Protein 1KLR (pdb70)

Structure (mmCIF, N/CA/C/O backbone):
data_1KLR
#
_entry.id   1KLR
#
loop_
_entity.id
_entity.type
_entity.pdbx_description
1 polymer 'ZINC FINGER Y-CHROMOSOMAL PROTEIN'
2 non-polymer 'ZINC ION'
#
loop_
_atom_site.group_PDB
_atom_site.id
_atom_site.type_symbol
_atom_site.label_atom_id
_atom_site.label_alt_id
_atom_site.label_comp_id
_atom_site.label_asym_id
_atom_site.label_entity_id
_atom_site.label_seq_id
_atom_site.pdbx_PDB_ins_code
_atom_site.Cartn_x
_atom_site.Cartn_y
_atom_site.Cartn_z
_atom_site.occupancy
_atom_site.B_iso_or_equiv
_atom_site.auth_seq_id
_atom_site.auth_comp_id
_atom_site.auth_asym_id
_atom_site.auth_atom_id
_atom_site.pdbx_PDB_model_num
ATOM 1 N N . LYS A 1 1 ? -12.019 11.140 -1.663 1.00 0.00 1 LYS A N 1
ATOM 2 C CA . LYS A 1 1 ? -11.921 9.715 -1.232 1.00 0.00 1 LYS A CA 1
ATOM 3 C C . LYS A 1 1 ? -10.576 9.464 -0.530 1.00 0.00 1 LYS A C 1
ATOM 4 O O . LYS A 1 1 ? -9.806 10.370 -0.280 1.00 0.00 1 LYS A O 1
ATOM 25 N N . THR A 1 2 ? -10.367 8.207 -0.241 1.00 0.00 2 THR A N 1
ATOM 26 C CA . THR A 1 2 ? -9.128 7.728 0.437 1.00 0.00 2 THR A CA 1
ATOM 27 C C . THR A 1 2 ? -8.472 6.727 -0.521 1.00 0.00 2 THR A C 1
ATOM 28 O O . THR A 1 2 ? -8.879 6.577 -1.657 1.00 0.00 2 THR A O 1
ATOM 39 N N . TYR A 1 3 ? -7.470 6.077 -0.005 1.00 0.00 3 TYR A N 1
ATOM 40 C CA . TYR A 1 3 ? -6.712 5.059 -0.784 1.00 0.00 3 TYR A CA 1
ATOM 41 C C . TYR A 1 3 ? -6.879 3.730 -0.031 1.00 0.00 3 TYR A C 1
ATOM 42 O O . TYR A 1 3 ? -7.206 3.721 1.141 1.00 0.00 3 TYR A O 1
ATOM 60 N N . GLN A 1 4 ? -6.649 2.652 -0.736 1.00 0.00 4 GLN A N 1
ATOM 61 C CA . GLN A 1 4 ? -6.770 1.288 -0.136 1.00 0.00 4 GLN A CA 1
ATOM 62 C C . GLN A 1 4 ? -5.484 0.525 -0.483 1.00 0.00 4 GLN A C 1
ATOM 63 O O . GLN A 1 4 ? -4.752 0.899 -1.380 1.00 0.00 4 GLN A O 1
ATOM 77 N N . CYS A 1 5 ? -5.256 -0.533 0.244 1.00 0.00 5 CYS A N 1
ATOM 78 C CA . CYS A 1 5 ? -4.053 -1.392 0.024 1.00 0.00 5 CYS A CA 1
ATOM 79 C C . CYS A 1 5 ? -4.560 -2.566 -0.831 1.00 0.00 5 CYS A C 1
ATOM 80 O O . CYS A 1 5 ? -5.711 -2.944 -0.712 1.00 0.00 5 CYS A O 1
ATOM 87 N N . GLN A 1 6 ? -3.712 -3.121 -1.661 1.00 0.00 6 GLN A N 1
ATOM 88 C CA . GLN A 1 6 ? -4.155 -4.267 -2.528 1.00 0.00 6 GLN A CA 1
ATOM 89 C C . GLN A 1 6 ? -3.479 -5.556 -2.051 1.00 0.00 6 GLN A C 1
ATOM 90 O O . GLN A 1 6 ? -3.057 -6.396 -2.823 1.00 0.00 6 GLN A O 1
ATOM 104 N N . TYR A 1 7 ? -3.412 -5.648 -0.749 1.00 0.00 7 TYR A N 1
ATOM 105 C CA . TYR A 1 7 ? -2.797 -6.819 -0.061 1.00 0.00 7 TYR A CA 1
ATOM 106 C C . TYR A 1 7 ? -3.700 -7.177 1.119 1.00 0.00 7 TYR A C 1
ATOM 107 O O . TYR A 1 7 ? -4.173 -8.291 1.240 1.00 0.00 7 TYR A O 1
ATOM 125 N N . CYS A 1 8 ? -3.899 -6.184 1.951 1.00 0.00 8 CYS A N 1
ATOM 126 C CA . CYS A 1 8 ? -4.750 -6.320 3.174 1.00 0.00 8 CYS A CA 1
ATOM 127 C C . CYS A 1 8 ? -5.854 -5.247 3.189 1.00 0.00 8 CYS A C 1
ATOM 128 O O . CYS A 1 8 ? -6.191 -4.665 2.175 1.00 0.00 8 CYS A O 1
ATOM 135 N N . GLU A 1 9 ? -6.384 -5.019 4.364 1.00 0.00 9 GLU A N 1
ATOM 136 C CA . GLU A 1 9 ? -7.470 -4.008 4.551 1.00 0.00 9 GLU A CA 1
ATOM 137 C C . GLU A 1 9 ? -6.874 -2.745 5.190 1.00 0.00 9 GLU A C 1
ATOM 138 O O . GLU A 1 9 ? -7.296 -2.291 6.236 1.00 0.00 9 GLU A O 1
ATOM 150 N N . PHE A 1 10 ? -5.891 -2.219 4.502 1.00 0.00 10 PHE A N 1
ATOM 151 C CA . PHE A 1 10 ? -5.191 -0.986 4.969 1.00 0.00 10 PHE A CA 1
ATOM 152 C C . PHE A 1 10 ? -5.601 0.141 4.030 1.00 0.00 10 PHE A C 1
ATOM 153 O O . PHE A 1 10 ? -5.057 0.321 2.956 1.00 0.00 10 PHE A O 1
ATOM 170 N N . ARG A 1 11 ? -6.580 0.858 4.502 1.00 0.00 11 ARG A N 1
ATOM 171 C CA . ARG A 1 11 ? -7.128 2.012 3.739 1.00 0.00 11 ARG A CA 1
ATOM 172 C C . ARG A 1 11 ? -6.846 3.283 4.539 1.00 0.00 11 ARG A C 1
ATOM 173 O O . ARG A 1 11 ? -7.476 3.592 5.532 1.00 0.00 11 ARG A O 1
ATOM 194 N N . SER A 1 12 ? -5.861 3.979 4.045 1.00 0.00 12 SER A N 1
ATOM 195 C CA . SER A 1 12 ? -5.405 5.255 4.662 1.00 0.00 12 SER A CA 1
ATOM 196 C C . SER A 1 12 ? -5.667 6.388 3.666 1.00 0.00 12 SER A C 1
ATOM 197 O O . SER A 1 12 ? -5.777 6.142 2.482 1.00 0.00 12 SER A O 1
ATOM 205 N N . ALA A 1 13 ? -5.759 7.598 4.161 1.00 0.00 13 ALA A N 1
ATOM 206 C CA . ALA A 1 13 ? -6.021 8.768 3.258 1.00 0.00 13 ALA A CA 1
ATOM 207 C C . ALA A 1 13 ? -4.706 9.514 3.032 1.00 0.00 13 ALA A C 1
ATOM 208 O O . ALA A 1 13 ? -4.648 10.727 2.981 1.00 0.00 13 ALA A O 1
ATOM 215 N N . ASP A 1 14 ? -3.683 8.711 2.901 1.00 0.00 14 ASP A N 1
ATOM 216 C CA . ASP A 1 14 ? -2.310 9.226 2.669 1.00 0.00 14 ASP A CA 1
ATOM 217 C C . ASP A 1 14 ? -1.689 8.307 1.613 1.00 0.00 14 ASP A C 1
ATOM 218 O O . ASP A 1 14 ? -2.087 7.167 1.472 1.00 0.00 14 ASP A O 1
ATOM 227 N N . SER A 1 15 ? -0.725 8.829 0.908 1.00 0.00 15 SER A N 1
ATOM 228 C CA . SER A 1 15 ? -0.036 8.044 -0.152 1.00 0.00 15 SER A CA 1
ATOM 229 C C . SER A 1 15 ? 1.342 7.739 0.431 1.00 0.00 15 SER A C 1
ATOM 230 O O . SER A 1 15 ? 1.778 6.608 0.398 1.00 0.00 15 SER A O 1
ATOM 238 N N . SER A 1 16 ? 1.986 8.752 0.951 1.00 0.00 16 SER A N 1
ATOM 239 C CA . SER A 1 16 ? 3.343 8.583 1.562 1.00 0.00 16 SER A CA 1
ATOM 240 C C . SER A 1 16 ? 3.350 7.438 2.600 1.00 0.00 16 SER A C 1
ATOM 241 O O . SER A 1 16 ? 4.331 6.731 2.716 1.00 0.00 16 SER A O 1
ATOM 249 N N . ASN A 1 17 ? 2.259 7.283 3.313 1.00 0.00 17 ASN A N 1
ATOM 250 C CA . ASN A 1 17 ? 2.153 6.210 4.358 1.00 0.00 17 ASN A CA 1
ATOM 251 C C . ASN A 1 17 ? 1.396 4.952 3.884 1.00 0.00 17 ASN A C 1
ATOM 252 O O . ASN A 1 17 ? 1.079 4.088 4.680 1.00 0.00 17 ASN A O 1
ATOM 263 N N . LEU A 1 18 ? 1.133 4.888 2.604 1.00 0.00 18 LEU A N 1
ATOM 264 C CA . LEU A 1 18 ? 0.414 3.725 2.003 1.00 0.00 18 LEU A CA 1
ATOM 265 C C . LEU A 1 18 ? 1.467 2.961 1.203 1.00 0.00 18 LEU A C 1
ATOM 266 O O . LEU A 1 18 ? 1.541 1.751 1.259 1.00 0.00 18 LEU A O 1
ATOM 282 N N . LYS A 1 19 ? 2.266 3.694 0.473 1.00 0.00 19 LYS A N 1
ATOM 283 C CA . LYS A 1 19 ? 3.327 3.043 -0.339 1.00 0.00 19 LYS A CA 1
ATOM 284 C C . LYS A 1 19 ? 4.332 2.490 0.668 1.00 0.00 19 LYS A C 1
ATOM 285 O O . LYS A 1 19 ? 4.719 1.347 0.550 1.00 0.00 19 LYS A O 1
ATOM 304 N N . THR A 1 20 ? 4.733 3.287 1.634 1.00 0.00 20 THR A N 1
ATOM 305 C CA . THR A 1 20 ? 5.709 2.773 2.646 1.00 0.00 20 THR A CA 1
ATOM 306 C C . THR A 1 20 ? 5.061 1.549 3.290 1.00 0.00 20 THR A C 1
ATOM 307 O O . THR A 1 20 ? 5.727 0.547 3.458 1.00 0.00 20 THR A O 1
ATOM 318 N N . HIS A 1 21 ? 3.797 1.668 3.631 1.00 0.00 21 HIS A N 1
ATOM 319 C CA . HIS A 1 21 ? 3.083 0.515 4.259 1.00 0.00 21 HIS A CA 1
ATOM 320 C C . HIS A 1 21 ? 3.346 -0.743 3.399 1.00 0.00 21 HIS A C 1
ATOM 321 O O . HIS A 1 21 ? 3.949 -1.686 3.868 1.00 0.00 21 HIS A O 1
ATOM 335 N N . ILE A 1 22 ? 2.890 -0.719 2.170 1.00 0.00 22 ILE A N 1
ATOM 336 C CA . ILE A 1 22 ? 3.083 -1.870 1.237 1.00 0.00 22 ILE A CA 1
ATOM 337 C C . ILE A 1 22 ? 4.511 -2.453 1.277 1.00 0.00 22 ILE A C 1
ATOM 338 O O . ILE A 1 22 ? 4.690 -3.649 1.347 1.00 0.00 22 ILE A O 1
ATOM 354 N N . LYS A 1 23 ? 5.487 -1.585 1.235 1.00 0.00 23 LYS A N 1
ATOM 355 C CA . LYS A 1 23 ? 6.915 -2.022 1.266 1.00 0.00 23 LYS A CA 1
ATOM 356 C C . LYS A 1 23 ? 7.346 -2.688 2.591 1.00 0.00 23 LYS A C 1
ATOM 357 O O . LYS A 1 23 ? 7.918 -3.758 2.597 1.00 0.00 23 LYS A O 1
ATOM 376 N N . THR A 1 24 ? 7.053 -2.039 3.682 1.00 0.00 24 THR A N 1
ATOM 377 C CA . THR A 1 24 ? 7.428 -2.568 5.031 1.00 0.00 24 THR A CA 1
ATOM 378 C C . THR A 1 24 ? 6.493 -3.664 5.578 1.00 0.00 24 THR A C 1
ATOM 379 O O . THR A 1 24 ? 6.833 -4.312 6.548 1.00 0.00 24 THR A O 1
ATOM 390 N N . LYS A 1 25 ? 5.350 -3.848 4.965 1.00 0.00 25 LYS A N 1
ATOM 391 C CA . LYS A 1 25 ? 4.382 -4.892 5.441 1.00 0.00 25 LYS A CA 1
ATOM 392 C C . LYS A 1 25 ? 4.135 -6.074 4.488 1.00 0.00 25 LYS A C 1
ATOM 393 O O . LYS A 1 25 ? 3.846 -7.157 4.959 1.00 0.00 25 LYS A O 1
ATOM 412 N N . HIS A 1 26 ? 4.248 -5.861 3.201 1.00 0.00 26 HIS A N 1
ATOM 413 C CA . HIS A 1 26 ? 4.011 -6.970 2.216 1.00 0.00 26 HIS A CA 1
ATOM 414 C C . HIS A 1 26 ? 5.241 -7.363 1.388 1.00 0.00 26 HIS A C 1
ATOM 415 O O . HIS A 1 26 ? 5.601 -8.522 1.311 1.00 0.00 26 HIS A O 1
ATOM 429 N N . SER A 1 27 ? 5.837 -6.363 0.799 1.00 0.00 27 SER A N 1
ATOM 430 C CA . SER A 1 27 ? 7.051 -6.540 -0.061 1.00 0.00 27 SER A CA 1
ATOM 431 C C . SER A 1 27 ? 8.254 -5.867 0.607 1.00 0.00 27 SER A C 1
ATOM 432 O O . SER A 1 27 ? 8.591 -4.737 0.306 1.00 0.00 27 SER A O 1
ATOM 440 N N . LYS A 1 28 ? 8.867 -6.607 1.497 1.00 0.00 28 LYS A N 1
ATOM 441 C CA . LYS A 1 28 ? 10.055 -6.096 2.244 1.00 0.00 28 LYS A CA 1
ATOM 442 C C . LYS A 1 28 ? 11.378 -6.597 1.637 1.00 0.00 28 LYS A C 1
ATOM 443 O O . LYS A 1 28 ? 11.790 -6.079 0.615 1.00 0.00 28 LYS A O 1
ATOM 462 N N . GLU A 1 29 ? 12.005 -7.567 2.251 1.00 0.00 29 GLU A N 1
ATOM 463 C CA . GLU A 1 29 ? 13.303 -8.105 1.728 1.00 0.00 29 GLU A CA 1
ATOM 464 C C . GLU A 1 29 ? 13.399 -9.643 1.720 1.00 0.00 29 GLU A C 1
ATOM 465 O O . GLU A 1 29 ? 14.048 -10.216 2.575 1.00 0.00 29 GLU A O 1
ATOM 477 N N . LYS A 1 30 ? 12.752 -10.269 0.766 1.00 0.00 30 LYS A N 1
ATOM 478 C CA . LYS A 1 30 ? 12.791 -11.766 0.673 1.00 0.00 30 LYS A CA 1
ATOM 479 C C . LYS A 1 30 ? 13.347 -12.200 -0.688 1.00 0.00 30 LYS A C 1
ATOM 480 O O . LYS A 1 30 ? 13.306 -11.484 -1.669 1.00 0.00 30 LYS A O 1
ATOM 500 N N . LYS A 1 1 ? -11.841 8.624 -3.566 1.00 0.00 1 LYS A N 2
ATOM 501 C CA . LYS A 1 1 ? -11.968 9.288 -2.237 1.00 0.00 1 LYS A CA 2
ATOM 502 C C . LYS A 1 1 ? -10.669 9.118 -1.435 1.00 0.00 1 LYS A C 2
ATOM 503 O O . LYS A 1 1 ? -10.025 10.096 -1.110 1.00 0.00 1 LYS A O 2
ATOM 524 N N . THR A 1 2 ? -10.322 7.890 -1.140 1.00 0.00 2 THR A N 2
ATOM 525 C CA . THR A 1 2 ? -9.074 7.597 -0.360 1.00 0.00 2 THR A CA 2
ATOM 526 C C . THR A 1 2 ? -8.178 6.654 -1.172 1.00 0.00 2 THR A C 2
ATOM 527 O O . THR A 1 2 ? -8.434 6.379 -2.328 1.00 0.00 2 THR A O 2
ATOM 538 N N . TYR A 1 3 ? -7.149 6.199 -0.513 1.00 0.00 3 TYR A N 2
ATOM 539 C CA . TYR A 1 3 ? -6.153 5.273 -1.119 1.00 0.00 3 TYR A CA 2
ATOM 540 C C . TYR A 1 3 ? -6.162 3.997 -0.271 1.00 0.00 3 TYR A C 2
ATOM 541 O O . TYR A 1 3 ? -6.159 4.066 0.944 1.00 0.00 3 TYR A O 2
ATOM 559 N N . GLN A 1 4 ? -6.171 2.866 -0.925 1.00 0.00 4 GLN A N 2
ATOM 560 C CA . GLN A 1 4 ? -6.178 1.569 -0.177 1.00 0.00 4 GLN A CA 2
ATOM 561 C C . GLN A 1 4 ? -5.093 0.594 -0.609 1.00 0.00 4 GLN A C 2
ATOM 562 O O . GLN A 1 4 ? -4.392 0.791 -1.582 1.00 0.00 4 GLN A O 2
ATOM 576 N N . CYS A 1 5 ? -5.023 -0.446 0.181 1.00 0.00 5 CYS A N 2
ATOM 577 C CA . CYS A 1 5 ? -4.035 -1.535 -0.055 1.00 0.00 5 CYS A CA 2
ATOM 578 C C . CYS A 1 5 ? -4.768 -2.655 -0.804 1.00 0.00 5 CYS A C 2
ATOM 579 O O . CYS A 1 5 ? -5.959 -2.835 -0.647 1.00 0.00 5 CYS A O 2
ATOM 586 N N . GLN A 1 6 ? -4.018 -3.375 -1.599 1.00 0.00 6 GLN A N 2
ATOM 587 C CA . GLN A 1 6 ? -4.593 -4.499 -2.399 1.00 0.00 6 GLN A CA 2
ATOM 588 C C . GLN A 1 6 ? -3.895 -5.807 -2.007 1.00 0.00 6 GLN A C 2
ATOM 589 O O . GLN A 1 6 ? -3.661 -6.677 -2.825 1.00 0.00 6 GLN A O 2
ATOM 603 N N . TYR A 1 7 ? -3.593 -5.888 -0.737 1.00 0.00 7 TYR A N 2
ATOM 604 C CA . TYR A 1 7 ? -2.909 -7.080 -0.152 1.00 0.00 7 TYR A CA 2
ATOM 605 C C . TYR A 1 7 ? -3.686 -7.481 1.110 1.00 0.00 7 TYR A C 2
ATOM 606 O O . TYR A 1 7 ? -4.088 -8.620 1.256 1.00 0.00 7 TYR A O 2
ATOM 624 N N . CYS A 1 8 ? -3.860 -6.515 1.981 1.00 0.00 8 CYS A N 2
ATOM 625 C CA . CYS A 1 8 ? -4.601 -6.730 3.268 1.00 0.00 8 CYS A CA 2
ATOM 626 C C . CYS A 1 8 ? -5.761 -5.719 3.362 1.00 0.00 8 CYS A C 2
ATOM 627 O O . CYS A 1 8 ? -6.206 -5.197 2.357 1.00 0.00 8 CYS A O 2
ATOM 634 N N . GLU A 1 9 ? -6.209 -5.473 4.570 1.00 0.00 9 GLU A N 2
ATOM 635 C CA . GLU A 1 9 ? -7.332 -4.513 4.814 1.00 0.00 9 GLU A CA 2
ATOM 636 C C . GLU A 1 9 ? -6.802 -3.194 5.405 1.00 0.00 9 GLU A C 2
ATOM 637 O O . GLU A 1 9 ? -7.214 -2.729 6.450 1.00 0.00 9 GLU A O 2
ATOM 649 N N . PHE A 1 10 ? -5.878 -2.626 4.672 1.00 0.00 10 PHE A N 2
ATOM 650 C CA . PHE A 1 10 ? -5.243 -1.331 5.079 1.00 0.00 10 PHE A CA 2
ATOM 651 C C . PHE A 1 10 ? -5.866 -0.229 4.213 1.00 0.00 10 PHE A C 2
ATOM 652 O O . PHE A 1 10 ? -6.156 -0.427 3.049 1.00 0.00 10 PHE A O 2
ATOM 669 N N . ARG A 1 11 ? -6.054 0.905 4.840 1.00 0.00 11 ARG A N 2
ATOM 670 C CA . ARG A 1 11 ? -6.645 2.090 4.154 1.00 0.00 11 ARG A CA 2
ATOM 671 C C . ARG A 1 11 ? -6.058 3.384 4.732 1.00 0.00 11 ARG A C 2
ATOM 672 O O . ARG A 1 11 ? -5.959 3.530 5.936 1.00 0.00 11 ARG A O 2
ATOM 693 N N . SER A 1 12 ? -5.683 4.284 3.856 1.00 0.00 12 SER A N 2
ATOM 694 C CA . SER A 1 12 ? -5.095 5.592 4.282 1.00 0.00 12 SER A CA 2
ATOM 695 C C . SER A 1 12 ? -5.473 6.664 3.261 1.00 0.00 12 SER A C 2
ATOM 696 O O . SER A 1 12 ? -5.708 6.370 2.108 1.00 0.00 12 SER A O 2
ATOM 704 N N . ALA A 1 13 ? -5.521 7.891 3.708 1.00 0.00 13 ALA A N 2
ATOM 705 C CA . ALA A 1 13 ? -5.878 9.021 2.793 1.00 0.00 13 ALA A CA 2
ATOM 706 C C . ALA A 1 13 ? -4.669 9.953 2.818 1.00 0.00 13 ALA A C 2
ATOM 707 O O . ALA A 1 13 ? -4.784 11.163 2.864 1.00 0.00 13 ALA A O 2
ATOM 714 N N . ASP A 1 14 ? -3.531 9.306 2.779 1.00 0.00 14 ASP A N 2
ATOM 715 C CA . ASP A 1 14 ? -2.224 10.020 2.799 1.00 0.00 14 ASP A CA 2
ATOM 716 C C . ASP A 1 14 ? -1.531 9.775 1.451 1.00 0.00 14 ASP A C 2
ATOM 717 O O . ASP A 1 14 ? -1.338 10.702 0.692 1.00 0.00 14 ASP A O 2
ATOM 726 N N . SER A 1 15 ? -1.197 8.525 1.242 1.00 0.00 15 SER A N 2
ATOM 727 C CA . SER A 1 15 ? -0.510 7.973 0.027 1.00 0.00 15 SER A CA 2
ATOM 728 C C . SER A 1 15 ? 0.886 7.557 0.464 1.00 0.00 15 SER A C 2
ATOM 729 O O . SER A 1 15 ? 1.272 6.426 0.268 1.00 0.00 15 SER A O 2
ATOM 737 N N . SER A 1 16 ? 1.607 8.482 1.048 1.00 0.00 16 SER A N 2
ATOM 738 C CA . SER A 1 16 ? 2.993 8.174 1.521 1.00 0.00 16 SER A CA 2
ATOM 739 C C . SER A 1 16 ? 2.925 7.053 2.561 1.00 0.00 16 SER A C 2
ATOM 740 O O . SER A 1 16 ? 3.738 6.153 2.541 1.00 0.00 16 SER A O 2
ATOM 748 N N . ASN A 1 17 ? 1.954 7.144 3.433 1.00 0.00 17 ASN A N 2
ATOM 749 C CA . ASN A 1 17 ? 1.772 6.116 4.506 1.00 0.00 17 ASN A CA 2
ATOM 750 C C . ASN A 1 17 ? 1.330 4.780 3.885 1.00 0.00 17 ASN A C 2
ATOM 751 O O . ASN A 1 17 ? 1.624 3.728 4.414 1.00 0.00 17 ASN A O 2
ATOM 762 N N . LEU A 1 18 ? 0.645 4.868 2.771 1.00 0.00 18 LEU A N 2
ATOM 763 C CA . LEU A 1 18 ? 0.154 3.642 2.065 1.00 0.00 18 LEU A CA 2
ATOM 764 C C . LEU A 1 18 ? 1.297 2.945 1.319 1.00 0.00 18 LEU A C 2
ATOM 765 O O . LEU A 1 18 ? 1.505 1.762 1.509 1.00 0.00 18 LEU A O 2
ATOM 781 N N . LYS A 1 19 ? 2.017 3.657 0.491 1.00 0.00 19 LYS A N 2
ATOM 782 C CA . LYS A 1 19 ? 3.137 2.993 -0.239 1.00 0.00 19 LYS A CA 2
ATOM 783 C C . LYS A 1 19 ? 4.143 2.482 0.786 1.00 0.00 19 LYS A C 2
ATOM 784 O O . LYS A 1 19 ? 4.661 1.405 0.596 1.00 0.00 19 LYS A O 2
ATOM 803 N N . THR A 1 20 ? 4.417 3.218 1.839 1.00 0.00 20 THR A N 2
ATOM 804 C CA . THR A 1 20 ? 5.395 2.706 2.852 1.00 0.00 20 THR A CA 2
ATOM 805 C C . THR A 1 20 ? 4.755 1.454 3.450 1.00 0.00 20 THR A C 2
ATOM 806 O O . THR A 1 20 ? 5.422 0.442 3.519 1.00 0.00 20 THR A O 2
ATOM 817 N N . HIS A 1 21 ? 3.506 1.550 3.860 1.00 0.00 21 HIS A N 2
ATOM 818 C CA . HIS A 1 21 ? 2.808 0.363 4.447 1.00 0.00 21 HIS A CA 2
ATOM 819 C C . HIS A 1 21 ? 3.142 -0.880 3.592 1.00 0.00 21 HIS A C 2
ATOM 820 O O . HIS A 1 21 ? 3.673 -1.847 4.095 1.00 0.00 21 HIS A O 2
ATOM 834 N N . ILE A 1 22 ? 2.821 -0.813 2.322 1.00 0.00 22 ILE A N 2
ATOM 835 C CA . ILE A 1 22 ? 3.097 -1.949 1.397 1.00 0.00 22 ILE A CA 2
ATOM 836 C C . ILE A 1 22 ? 4.572 -2.395 1.509 1.00 0.00 22 ILE A C 2
ATOM 837 O O . ILE A 1 22 ? 4.851 -3.548 1.757 1.00 0.00 22 ILE A O 2
ATOM 853 N N . LYS A 1 23 ? 5.466 -1.459 1.332 1.00 0.00 23 LYS A N 2
ATOM 854 C CA . LYS A 1 23 ? 6.939 -1.703 1.402 1.00 0.00 23 LYS A CA 2
ATOM 855 C C . LYS A 1 23 ? 7.464 -2.309 2.718 1.00 0.00 23 LYS A C 2
ATOM 856 O O . LYS A 1 23 ? 8.553 -2.845 2.708 1.00 0.00 23 LYS A O 2
ATOM 875 N N . THR A 1 24 ? 6.721 -2.199 3.790 1.00 0.00 24 THR A N 2
ATOM 876 C CA . THR A 1 24 ? 7.188 -2.783 5.102 1.00 0.00 24 THR A CA 2
ATOM 877 C C . THR A 1 24 ? 6.391 -4.043 5.525 1.00 0.00 24 THR A C 2
ATOM 878 O O . THR A 1 24 ? 6.931 -4.920 6.172 1.00 0.00 24 THR A O 2
ATOM 889 N N . LYS A 1 25 ? 5.139 -4.091 5.147 1.00 0.00 25 LYS A N 2
ATOM 890 C CA . LYS A 1 25 ? 4.228 -5.240 5.478 1.00 0.00 25 LYS A CA 2
ATOM 891 C C . LYS A 1 25 ? 4.135 -6.312 4.385 1.00 0.00 25 LYS A C 2
ATOM 892 O O . LYS A 1 25 ? 3.901 -7.463 4.700 1.00 0.00 25 LYS A O 2
ATOM 911 N N . HIS A 1 26 ? 4.314 -5.920 3.149 1.00 0.00 26 HIS A N 2
ATOM 912 C CA . HIS A 1 26 ? 4.233 -6.892 2.016 1.00 0.00 26 HIS A CA 2
ATOM 913 C C . HIS A 1 26 ? 5.574 -6.915 1.251 1.00 0.00 26 HIS A C 2
ATOM 914 O O . HIS A 1 26 ? 5.604 -6.902 0.035 1.00 0.00 26 HIS A O 2
ATOM 928 N N . SER A 1 27 ? 6.647 -6.947 2.007 1.00 0.00 27 SER A N 2
ATOM 929 C CA . SER A 1 27 ? 8.028 -6.975 1.421 1.00 0.00 27 SER A CA 2
ATOM 930 C C . SER A 1 27 ? 8.905 -8.040 2.113 1.00 0.00 27 SER A C 2
ATOM 931 O O . SER A 1 27 ? 9.921 -7.707 2.691 1.00 0.00 27 SER A O 2
ATOM 939 N N . LYS A 1 28 ? 8.456 -9.273 2.019 1.00 0.00 28 LYS A N 2
ATOM 940 C CA . LYS A 1 28 ? 9.105 -10.516 2.596 1.00 0.00 28 LYS A CA 2
ATOM 941 C C . LYS A 1 28 ? 8.247 -11.001 3.759 1.00 0.00 28 LYS A C 2
ATOM 942 O O . LYS A 1 28 ? 7.759 -12.113 3.761 1.00 0.00 28 LYS A O 2
ATOM 961 N N . GLU A 1 29 ? 8.116 -10.092 4.695 1.00 0.00 29 GLU A N 2
ATOM 962 C CA . GLU A 1 29 ? 7.338 -10.249 5.966 1.00 0.00 29 GLU A CA 2
ATOM 963 C C . GLU A 1 29 ? 6.904 -11.701 6.293 1.00 0.00 29 GLU A C 2
ATOM 964 O O . GLU A 1 29 ? 5.731 -12.028 6.282 1.00 0.00 29 GLU A O 2
ATOM 976 N N . LYS A 1 30 ? 7.882 -12.530 6.570 1.00 0.00 30 LYS A N 2
ATOM 977 C CA . LYS A 1 30 ? 7.612 -13.968 6.907 1.00 0.00 30 LYS A CA 2
ATOM 978 C C . LYS A 1 30 ? 8.063 -14.257 8.343 1.00 0.00 30 LYS A C 2
ATOM 979 O O . LYS A 1 30 ? 7.951 -13.438 9.233 1.00 0.00 30 LYS A O 2
ATOM 999 N N . LYS A 1 1 ? -11.316 9.789 -3.367 1.00 0.00 1 LYS A N 3
ATOM 1000 C CA . LYS A 1 1 ? -10.762 10.601 -2.248 1.00 0.00 1 LYS A CA 3
ATOM 1001 C C . LYS A 1 1 ? -9.787 9.808 -1.361 1.00 0.00 1 LYS A C 3
ATOM 1002 O O . LYS A 1 1 ? -8.823 10.370 -0.877 1.00 0.00 1 LYS A O 3
ATOM 1023 N N . THR A 1 2 ? -10.059 8.540 -1.174 1.00 0.00 2 THR A N 3
ATOM 1024 C CA . THR A 1 2 ? -9.176 7.676 -0.320 1.00 0.00 2 THR A CA 3
ATOM 1025 C C . THR A 1 2 ? -8.385 6.630 -1.120 1.00 0.00 2 THR A C 3
ATOM 1026 O O . THR A 1 2 ? -8.691 6.360 -2.265 1.00 0.00 2 THR A O 3
ATOM 1037 N N . TYR A 1 3 ? -7.385 6.082 -0.470 1.00 0.00 3 TYR A N 3
ATOM 1038 C CA . TYR A 1 3 ? -6.509 5.042 -1.083 1.00 0.00 3 TYR A CA 3
ATOM 1039 C C . TYR A 1 3 ? -6.541 3.834 -0.142 1.00 0.00 3 TYR A C 3
ATOM 1040 O O . TYR A 1 3 ? -6.362 4.004 1.051 1.00 0.00 3 TYR A O 3
ATOM 1058 N N . GLN A 1 4 ? -6.762 2.673 -0.704 1.00 0.00 4 GLN A N 3
ATOM 1059 C CA . GLN A 1 4 ? -6.814 1.422 0.113 1.00 0.00 4 GLN A CA 3
ATOM 1060 C C . GLN A 1 4 ? -5.691 0.502 -0.397 1.00 0.00 4 GLN A C 3
ATOM 1061 O O . GLN A 1 4 ? -5.194 0.667 -1.495 1.00 0.00 4 GLN A O 3
ATOM 1075 N N . CYS A 1 5 ? -5.331 -0.443 0.426 1.00 0.00 5 CYS A N 3
ATOM 1076 C CA . CYS A 1 5 ? -4.253 -1.425 0.095 1.00 0.00 5 CYS A CA 3
ATOM 1077 C C . CYS A 1 5 ? -4.845 -2.675 -0.557 1.00 0.00 5 CYS A C 3
ATOM 1078 O O . CYS A 1 5 ? -5.736 -3.285 -0.003 1.00 0.00 5 CYS A O 3
ATOM 1085 N N . GLN A 1 6 ? -4.330 -3.040 -1.707 1.00 0.00 6 GLN A N 3
ATOM 1086 C CA . GLN A 1 6 ? -4.865 -4.250 -2.408 1.00 0.00 6 GLN A CA 3
ATOM 1087 C C . GLN A 1 6 ? -4.036 -5.508 -2.112 1.00 0.00 6 GLN A C 3
ATOM 1088 O O . GLN A 1 6 ? -3.718 -6.308 -2.970 1.00 0.00 6 GLN A O 3
ATOM 1102 N N . TYR A 1 7 ? -3.724 -5.608 -0.849 1.00 0.00 7 TYR A N 3
ATOM 1103 C CA . TYR A 1 7 ? -2.934 -6.736 -0.281 1.00 0.00 7 TYR A CA 3
ATOM 1104 C C . TYR A 1 7 ? -3.786 -7.207 0.904 1.00 0.00 7 TYR A C 3
ATOM 1105 O O . TYR A 1 7 ? -4.139 -8.367 1.007 1.00 0.00 7 TYR A O 3
ATOM 1123 N N . CYS A 1 8 ? -4.079 -6.255 1.756 1.00 0.00 8 CYS A N 3
ATOM 1124 C CA . CYS A 1 8 ? -4.902 -6.501 2.979 1.00 0.00 8 CY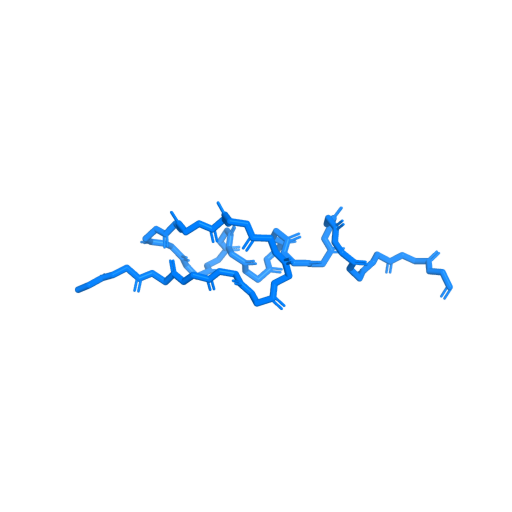S A CA 3
ATOM 1125 C C . CYS A 1 8 ? -6.091 -5.519 3.021 1.00 0.00 8 CYS A C 3
ATOM 1126 O O . CYS A 1 8 ? -6.432 -4.891 2.034 1.00 0.00 8 CYS A O 3
ATOM 1133 N N . GLU A 1 9 ? -6.682 -5.425 4.187 1.00 0.00 9 GLU A N 3
ATOM 1134 C CA . GLU A 1 9 ? -7.853 -4.519 4.404 1.00 0.00 9 GLU A CA 3
ATOM 1135 C C . GLU A 1 9 ? -7.374 -3.324 5.243 1.00 0.00 9 GLU A C 3
ATOM 1136 O O . GLU A 1 9 ? -7.828 -3.079 6.345 1.00 0.00 9 GLU A O 3
ATOM 1148 N N . PHE A 1 10 ? -6.445 -2.619 4.648 1.00 0.00 10 PHE A N 3
ATOM 1149 C CA . PHE A 1 10 ? -5.823 -1.410 5.272 1.00 0.00 10 PHE A CA 3
ATOM 1150 C C . PHE A 1 10 ? -6.150 -0.185 4.404 1.00 0.00 10 PHE A C 3
ATOM 1151 O O . PHE A 1 10 ? -5.963 -0.235 3.205 1.00 0.00 10 PHE A O 3
ATOM 1168 N N . ARG A 1 11 ? -6.627 0.869 5.021 1.00 0.00 11 ARG A N 3
ATOM 1169 C CA . ARG A 1 11 ? -6.972 2.120 4.269 1.00 0.00 11 ARG A CA 3
ATOM 1170 C C . ARG A 1 11 ? -6.053 3.200 4.842 1.00 0.00 11 ARG A C 3
ATOM 1171 O O . ARG A 1 11 ? -5.774 3.178 6.026 1.00 0.00 11 ARG A O 3
ATOM 1192 N N . SER A 1 12 ? -5.600 4.111 4.011 1.00 0.00 12 SER A N 3
ATOM 1193 C CA . SER A 1 12 ? -4.685 5.184 4.532 1.00 0.00 12 SER A CA 3
ATOM 1194 C C . SER A 1 12 ? -4.963 6.562 3.941 1.00 0.00 12 SER A C 3
ATOM 1195 O O . SER A 1 12 ? -4.634 7.557 4.557 1.00 0.00 12 SER A O 3
ATOM 1203 N N . ALA A 1 13 ? -5.558 6.570 2.771 1.00 0.00 13 ALA A N 3
ATOM 1204 C CA . ALA A 1 13 ? -5.905 7.839 2.043 1.00 0.00 13 ALA A CA 3
ATOM 1205 C C . ALA A 1 13 ? -4.901 8.991 2.263 1.00 0.00 13 ALA A C 3
ATOM 1206 O O . ALA A 1 13 ? -5.270 10.122 2.511 1.00 0.00 13 ALA A O 3
ATOM 1213 N N . ASP A 1 14 ? -3.646 8.633 2.157 1.00 0.00 14 ASP A N 3
ATOM 1214 C CA . ASP A 1 14 ? -2.529 9.609 2.334 1.00 0.00 14 ASP A CA 3
ATOM 1215 C C . ASP A 1 14 ? -1.629 9.538 1.098 1.00 0.00 14 ASP A C 3
ATOM 1216 O O . ASP A 1 14 ? -1.470 10.520 0.402 1.00 0.00 14 ASP A O 3
ATOM 1225 N N . SER A 1 15 ? -1.093 8.349 0.924 1.00 0.00 15 SER A N 3
ATOM 1226 C CA . SER A 1 15 ? -0.166 7.914 -0.176 1.00 0.00 15 SER A CA 3
ATOM 1227 C C . SER A 1 15 ? 1.221 7.635 0.394 1.00 0.00 15 SER A C 3
ATOM 1228 O O . SER A 1 15 ? 1.645 6.502 0.359 1.00 0.00 15 SER A O 3
ATOM 1236 N N . SER A 1 16 ? 1.901 8.633 0.903 1.00 0.00 16 SER A N 3
ATOM 1237 C CA . SER A 1 16 ? 3.275 8.405 1.481 1.00 0.00 16 SER A CA 3
ATOM 1238 C C . SER A 1 16 ? 3.234 7.246 2.493 1.00 0.00 16 SER A C 3
ATOM 1239 O O . SER A 1 16 ? 4.027 6.324 2.466 1.00 0.00 16 SER A O 3
ATOM 1247 N N . ASN A 1 17 ? 2.274 7.355 3.370 1.00 0.00 17 ASN A N 3
ATOM 1248 C CA . ASN A 1 17 ? 2.061 6.336 4.435 1.00 0.00 17 ASN A CA 3
ATOM 1249 C C . ASN A 1 17 ? 1.733 4.976 3.794 1.00 0.00 17 ASN A C 3
ATOM 1250 O O . ASN A 1 17 ? 2.290 3.969 4.178 1.00 0.00 17 ASN A O 3
ATOM 1261 N N . LEU A 1 18 ? 0.847 4.980 2.825 1.00 0.00 18 LEU A N 3
ATOM 1262 C CA . LEU A 1 18 ? 0.454 3.707 2.139 1.00 0.00 18 LEU A CA 3
ATOM 1263 C C . LEU A 1 18 ? 1.654 3.049 1.435 1.00 0.00 18 LEU A C 3
ATOM 1264 O O . LEU A 1 18 ? 1.857 1.858 1.543 1.00 0.00 18 LEU A O 3
ATOM 1280 N N . LYS A 1 19 ? 2.423 3.826 0.725 1.00 0.00 19 LYS A N 3
ATOM 1281 C CA . LYS A 1 19 ? 3.619 3.282 0.011 1.00 0.00 19 LYS A CA 3
ATOM 1282 C C . LYS A 1 19 ? 4.489 2.566 1.030 1.00 0.00 19 LYS A C 3
ATOM 1283 O O . LYS A 1 19 ? 4.827 1.421 0.824 1.00 0.00 19 LYS A O 3
ATOM 1302 N N . THR A 1 20 ? 4.835 3.240 2.099 1.00 0.00 20 THR A N 3
ATOM 1303 C CA . THR A 1 20 ? 5.684 2.596 3.152 1.00 0.00 20 THR A CA 3
ATOM 1304 C C . THR A 1 20 ? 4.989 1.308 3.584 1.00 0.00 20 THR A C 3
ATOM 1305 O O . THR A 1 20 ? 5.612 0.266 3.564 1.00 0.00 20 THR A O 3
ATOM 1316 N N . HIS A 1 21 ? 3.734 1.419 3.961 1.00 0.00 21 HIS A N 3
ATOM 1317 C CA . HIS A 1 21 ? 2.951 0.223 4.393 1.00 0.00 21 HIS A CA 3
ATOM 1318 C C . HIS A 1 21 ? 3.235 -0.953 3.435 1.00 0.00 21 HIS A C 3
ATOM 1319 O O . HIS A 1 21 ? 3.619 -2.009 3.880 1.00 0.00 21 HIS A O 3
ATOM 1333 N N . ILE A 1 22 ? 3.056 -0.761 2.150 1.00 0.00 22 ILE A N 3
ATOM 1334 C CA . ILE A 1 22 ? 3.321 -1.879 1.187 1.00 0.00 22 ILE A CA 3
ATOM 1335 C C . ILE A 1 22 ? 4.780 -2.395 1.245 1.00 0.00 22 ILE A C 3
ATOM 1336 O O . ILE A 1 22 ? 5.006 -3.590 1.284 1.00 0.00 22 ILE A O 3
ATOM 1352 N N . LYS A 1 23 ? 5.719 -1.486 1.258 1.00 0.00 23 LYS A N 3
ATOM 1353 C CA . LYS A 1 23 ? 7.174 -1.835 1.304 1.00 0.00 23 LYS A CA 3
ATOM 1354 C C . LYS A 1 23 ? 7.692 -2.197 2.710 1.00 0.00 23 LYS A C 3
ATOM 1355 O O . LYS A 1 23 ? 8.866 -2.467 2.882 1.00 0.00 23 LYS A O 3
ATOM 1374 N N . THR A 1 24 ? 6.813 -2.196 3.676 1.00 0.00 24 THR A N 3
ATOM 1375 C CA . THR A 1 24 ? 7.201 -2.540 5.088 1.00 0.00 24 THR A CA 3
ATOM 1376 C C . THR A 1 24 ? 6.421 -3.770 5.613 1.00 0.00 24 THR A C 3
ATOM 1377 O O . THR A 1 24 ? 6.954 -4.580 6.342 1.00 0.00 24 THR A O 3
ATOM 1388 N N . LYS A 1 25 ? 5.182 -3.855 5.206 1.00 0.00 25 LYS A N 3
ATOM 1389 C CA . LYS A 1 25 ? 4.243 -4.953 5.593 1.00 0.00 25 LYS A CA 3
ATOM 1390 C C . LYS A 1 25 ? 4.135 -6.051 4.537 1.00 0.00 25 LYS A C 3
ATOM 1391 O O . LYS A 1 25 ? 4.014 -7.209 4.887 1.00 0.00 25 LYS A O 3
ATOM 1410 N N . HIS A 1 26 ? 4.181 -5.670 3.285 1.00 0.00 26 HIS A N 3
ATOM 1411 C CA . HIS A 1 26 ? 4.076 -6.692 2.191 1.00 0.00 26 HIS A CA 3
ATOM 1412 C C . HIS A 1 26 ? 5.430 -6.804 1.487 1.00 0.00 26 HIS A C 3
ATOM 1413 O O . HIS A 1 26 ? 5.529 -6.907 0.278 1.00 0.00 26 HIS A O 3
ATOM 1427 N N . SER A 1 27 ? 6.436 -6.779 2.320 1.00 0.00 27 SER A N 3
ATOM 1428 C CA . SER A 1 27 ? 7.855 -6.873 1.871 1.00 0.00 27 SER A CA 3
ATOM 1429 C C . SER A 1 27 ? 8.661 -7.750 2.841 1.00 0.00 27 SER A C 3
ATOM 1430 O O . SER A 1 27 ? 8.123 -8.302 3.781 1.00 0.00 27 SER A O 3
ATOM 1438 N N . LYS A 1 28 ? 9.935 -7.816 2.540 1.00 0.00 28 LYS A N 3
ATOM 1439 C CA . LYS A 1 28 ? 10.966 -8.587 3.309 1.00 0.00 28 LYS A CA 3
ATOM 1440 C C . LYS A 1 28 ? 10.422 -9.518 4.414 1.00 0.00 28 LYS A C 3
ATOM 1441 O O . LYS A 1 28 ? 10.554 -9.244 5.591 1.00 0.00 28 LYS A O 3
ATOM 1460 N N . GLU A 1 29 ? 9.826 -10.594 3.972 1.00 0.00 29 GLU A N 3
ATOM 1461 C CA . GLU A 1 29 ? 9.237 -11.608 4.900 1.00 0.00 29 GLU A CA 3
ATOM 1462 C C . GLU A 1 29 ? 9.820 -13.001 4.633 1.00 0.00 29 GLU A C 3
ATOM 1463 O O . GLU A 1 29 ? 10.363 -13.243 3.573 1.00 0.00 29 GLU A O 3
ATOM 1475 N N . LYS A 1 30 ? 9.674 -13.850 5.627 1.00 0.00 30 LYS A N 3
ATOM 1476 C CA . LYS A 1 30 ? 10.157 -15.279 5.614 1.00 0.00 30 LYS A CA 3
ATOM 1477 C C . LYS A 1 30 ? 10.671 -15.808 4.264 1.00 0.00 30 LYS A C 3
ATOM 1478 O O . LYS A 1 30 ? 11.423 -16.759 4.183 1.00 0.00 30 LYS A O 3
ATOM 1498 N N . LYS A 1 1 ? -11.500 10.904 -1.232 1.00 0.00 1 LYS A N 4
ATOM 1499 C CA . LYS A 1 1 ? -11.409 9.420 -1.364 1.00 0.00 1 LYS A CA 4
ATOM 1500 C C . LYS A 1 1 ? -10.235 8.875 -0.551 1.00 0.00 1 LYS A C 4
ATOM 1501 O O . LYS A 1 1 ? -9.422 9.613 -0.028 1.00 0.00 1 LYS A O 4
ATOM 1522 N N . THR A 1 2 ? -10.204 7.569 -0.484 1.00 0.00 2 THR A N 4
ATOM 1523 C CA . THR A 1 2 ? -9.132 6.842 0.258 1.00 0.00 2 THR A CA 4
ATOM 1524 C C . THR A 1 2 ? -8.464 5.870 -0.721 1.00 0.00 2 THR A C 4
ATOM 1525 O O . THR A 1 2 ? -8.960 5.634 -1.806 1.00 0.00 2 THR A O 4
ATOM 1536 N N . TYR A 1 3 ? -7.352 5.341 -0.292 1.00 0.00 3 TYR A N 4
ATOM 1537 C CA . TYR A 1 3 ? -6.573 4.371 -1.115 1.00 0.00 3 TYR A CA 4
ATOM 1538 C C . TYR A 1 3 ? -6.607 3.064 -0.328 1.00 0.00 3 TYR A C 4
ATOM 1539 O O . TYR A 1 3 ? -6.434 3.091 0.876 1.00 0.00 3 TYR A O 4
ATOM 1557 N N . GLN A 1 4 ? -6.815 1.973 -1.020 1.00 0.00 4 GLN A N 4
ATOM 1558 C CA . GLN A 1 4 ? -6.864 0.648 -0.337 1.00 0.00 4 GLN A CA 4
ATOM 1559 C C . GLN A 1 4 ? -5.601 -0.122 -0.703 1.00 0.00 4 GLN A C 4
ATOM 1560 O O . GLN A 1 4 ? -5.253 -0.271 -1.857 1.00 0.00 4 GLN A O 4
ATOM 1574 N N . CYS A 1 5 ? -4.973 -0.575 0.346 1.00 0.00 5 CYS A N 4
ATOM 1575 C CA . CYS A 1 5 ? -3.711 -1.356 0.282 1.00 0.00 5 CYS A CA 4
ATOM 1576 C C . CYS A 1 5 ? -3.497 -2.257 -0.940 1.00 0.00 5 CYS A C 4
ATOM 1577 O O . CYS A 1 5 ? -2.539 -2.036 -1.652 1.00 0.00 5 CYS A O 4
ATOM 1584 N N . GLN A 1 6 ? -4.384 -3.214 -1.117 1.00 0.00 6 GLN A N 4
ATOM 1585 C CA . GLN A 1 6 ? -4.369 -4.220 -2.251 1.00 0.00 6 GLN A CA 4
ATOM 1586 C C . GLN A 1 6 ? -4.184 -5.626 -1.662 1.00 0.00 6 GLN A C 4
ATOM 1587 O O . GLN A 1 6 ? -4.735 -6.596 -2.149 1.00 0.00 6 GLN A O 4
ATOM 1601 N N . TYR A 1 7 ? -3.404 -5.663 -0.616 1.00 0.00 7 TYR A N 4
ATOM 1602 C CA . TYR A 1 7 ? -3.083 -6.937 0.101 1.00 0.00 7 TYR A CA 4
ATOM 1603 C C . TYR A 1 7 ? -3.993 -7.190 1.308 1.00 0.00 7 TYR A C 4
ATOM 1604 O O . TYR A 1 7 ? -4.615 -8.233 1.377 1.00 0.00 7 TYR A O 4
ATOM 1622 N N . CYS A 1 8 ? -4.053 -6.246 2.216 1.00 0.00 8 CYS A N 4
ATOM 1623 C CA . CYS A 1 8 ? -4.919 -6.415 3.428 1.00 0.00 8 CYS A CA 4
ATOM 1624 C C . CYS A 1 8 ? -6.081 -5.415 3.416 1.00 0.00 8 CYS A C 4
ATOM 1625 O O . CYS A 1 8 ? -6.362 -4.801 2.404 1.00 0.00 8 CYS A O 4
ATOM 1632 N N . GLU A 1 9 ? -6.716 -5.287 4.555 1.00 0.00 9 GLU A N 4
ATOM 1633 C CA . GLU A 1 9 ? -7.878 -4.358 4.707 1.00 0.00 9 GLU A CA 4
ATOM 1634 C C . GLU A 1 9 ? -7.417 -3.057 5.377 1.00 0.00 9 GLU A C 4
ATOM 1635 O O . GLU A 1 9 ? -7.997 -2.585 6.339 1.00 0.00 9 GLU A O 4
ATOM 1647 N N . PHE A 1 10 ? -6.371 -2.517 4.805 1.00 0.00 10 PHE A N 4
ATOM 1648 C CA . PHE A 1 10 ? -5.765 -1.246 5.304 1.00 0.00 10 PHE A CA 4
ATOM 1649 C C . PHE A 1 10 ? -6.104 -0.143 4.294 1.00 0.00 10 PHE A C 4
ATOM 1650 O O . PHE A 1 10 ? -5.672 -0.168 3.159 1.00 0.00 10 PHE A O 4
ATOM 1667 N N . ARG A 1 11 ? -6.885 0.795 4.758 1.00 0.00 11 ARG A N 4
ATOM 1668 C CA . ARG A 1 11 ? -7.321 1.951 3.919 1.00 0.00 11 ARG A CA 4
ATOM 1669 C C . ARG A 1 11 ? -6.724 3.182 4.584 1.00 0.00 11 ARG A C 4
ATOM 1670 O O . ARG A 1 11 ? -6.884 3.400 5.769 1.00 0.00 11 ARG A O 4
ATOM 1691 N N . SER A 1 12 ? -6.041 3.949 3.776 1.00 0.00 12 SER A N 4
ATOM 1692 C CA . SER A 1 12 ? -5.374 5.199 4.268 1.00 0.00 12 SER A CA 4
ATOM 1693 C C . SER A 1 12 ? -5.701 6.335 3.299 1.00 0.00 12 SER A C 4
ATOM 1694 O O . SER A 1 12 ? -6.140 6.072 2.199 1.00 0.00 12 SER A O 4
ATOM 1702 N N . ALA A 1 13 ? -5.492 7.557 3.714 1.00 0.00 13 ALA A N 4
ATOM 1703 C CA . ALA A 1 13 ? -5.791 8.719 2.816 1.00 0.00 13 ALA A CA 4
ATOM 1704 C C . ALA A 1 13 ? -4.615 9.704 2.801 1.00 0.00 13 ALA A C 4
ATOM 1705 O O . ALA A 1 13 ? -4.801 10.902 2.924 1.00 0.00 13 ALA A O 4
ATOM 1712 N N . ASP A 1 14 ? -3.434 9.158 2.643 1.00 0.00 14 ASP A N 4
ATOM 1713 C CA . ASP A 1 14 ? -2.198 10.003 2.606 1.00 0.00 14 ASP A CA 4
ATOM 1714 C C . ASP A 1 14 ? -1.458 9.763 1.285 1.00 0.00 14 ASP A C 4
ATOM 1715 O O . ASP A 1 14 ? -1.419 10.639 0.444 1.00 0.00 14 ASP A O 4
ATOM 1724 N N . SER A 1 15 ? -0.913 8.570 1.196 1.00 0.00 15 SER A N 4
ATOM 1725 C CA . SER A 1 15 ? -0.121 8.027 0.037 1.00 0.00 15 SER A CA 4
ATOM 1726 C C . SER A 1 15 ? 1.309 7.795 0.537 1.00 0.00 15 SER A C 4
ATOM 1727 O O . SER A 1 15 ? 1.795 6.684 0.488 1.00 0.00 15 SER A O 4
ATOM 1735 N N . SER A 1 16 ? 1.935 8.848 1.012 1.00 0.00 16 SER A N 4
ATOM 1736 C CA . SER A 1 16 ? 3.340 8.745 1.529 1.00 0.00 16 SER A CA 4
ATOM 1737 C C . SER A 1 16 ? 3.457 7.778 2.723 1.00 0.00 16 SER A C 4
ATOM 1738 O O . SER A 1 16 ? 4.546 7.423 3.132 1.00 0.00 16 SER A O 4
ATOM 1746 N N . ASN A 1 17 ? 2.319 7.385 3.237 1.00 0.00 17 ASN A N 4
ATOM 1747 C CA . ASN A 1 17 ? 2.263 6.446 4.395 1.00 0.00 17 ASN A CA 4
ATOM 1748 C C . ASN A 1 17 ? 1.913 5.068 3.821 1.00 0.00 17 ASN A C 4
ATOM 1749 O O . ASN A 1 17 ? 2.559 4.082 4.120 1.00 0.00 17 ASN A O 4
ATOM 1760 N N . LEU A 1 18 ? 0.893 5.034 3.000 1.00 0.00 18 LEU A N 4
ATOM 1761 C CA . LEU A 1 18 ? 0.456 3.748 2.377 1.00 0.00 18 LEU A CA 4
ATOM 1762 C C . LEU A 1 18 ? 1.592 3.052 1.603 1.00 0.00 18 LEU A C 4
ATOM 1763 O O . LEU A 1 18 ? 1.752 1.852 1.698 1.00 0.00 18 LEU A O 4
ATOM 1779 N N . LYS A 1 19 ? 2.361 3.802 0.849 1.00 0.00 19 LYS A N 4
ATOM 1780 C CA . LYS A 1 19 ? 3.477 3.164 0.083 1.00 0.00 19 LYS A CA 4
ATOM 1781 C C . LYS A 1 19 ? 4.428 2.467 1.065 1.00 0.00 19 LYS A C 4
ATOM 1782 O O . LYS A 1 19 ? 4.820 1.345 0.820 1.00 0.00 19 LYS A O 4
ATOM 1801 N N . THR A 1 20 ? 4.768 3.136 2.141 1.00 0.00 20 THR A N 4
ATOM 1802 C CA . THR A 1 20 ? 5.688 2.535 3.155 1.00 0.00 20 THR A CA 4
ATOM 1803 C C . THR A 1 20 ? 5.029 1.250 3.632 1.00 0.00 20 THR A C 4
ATOM 1804 O O . THR A 1 20 ? 5.670 0.219 3.635 1.00 0.00 20 THR A O 4
ATOM 1815 N N . HIS A 1 21 ? 3.784 1.362 4.023 1.00 0.00 21 HIS A N 4
ATOM 1816 C CA . HIS A 1 21 ? 3.020 0.174 4.504 1.00 0.00 21 HIS A CA 4
ATOM 1817 C C . HIS A 1 21 ? 3.202 -1.020 3.534 1.00 0.00 21 HIS A C 4
ATOM 1818 O O . HIS A 1 21 ? 3.643 -2.068 3.953 1.00 0.00 21 HIS A O 4
ATOM 1832 N N . ILE A 1 22 ? 2.883 -0.853 2.273 1.00 0.00 22 ILE A N 4
ATOM 1833 C CA . ILE A 1 22 ? 3.044 -1.992 1.303 1.00 0.00 22 ILE A CA 4
ATOM 1834 C C . ILE A 1 22 ? 4.514 -2.428 1.094 1.00 0.00 22 ILE A C 4
ATOM 1835 O O . ILE A 1 22 ? 4.767 -3.563 0.743 1.00 0.00 22 ILE A O 4
ATOM 1851 N N . LYS A 1 23 ? 5.434 -1.526 1.319 1.00 0.00 23 LYS A N 4
ATOM 1852 C CA . LYS A 1 23 ? 6.889 -1.842 1.138 1.00 0.00 23 LYS A CA 4
ATOM 1853 C C . LYS A 1 23 ? 7.558 -2.366 2.415 1.00 0.00 23 LYS A C 4
ATOM 1854 O O . LYS A 1 23 ? 8.700 -2.781 2.381 1.00 0.00 23 LYS A O 4
ATOM 1873 N N . THR A 1 24 ? 6.829 -2.332 3.498 1.00 0.00 24 THR A N 4
ATOM 1874 C CA . THR A 1 24 ? 7.359 -2.815 4.819 1.00 0.00 24 THR A CA 4
ATOM 1875 C C . THR A 1 24 ? 6.589 -4.050 5.322 1.00 0.00 24 THR A C 4
ATOM 1876 O O . THR A 1 24 ? 7.172 -4.949 5.900 1.00 0.00 24 THR A O 4
ATOM 1887 N N . LYS A 1 25 ? 5.308 -4.028 5.068 1.00 0.00 25 LYS A N 4
ATOM 1888 C CA . LYS A 1 25 ? 4.354 -5.105 5.464 1.00 0.00 25 LYS A CA 4
ATOM 1889 C C . LYS A 1 25 ? 4.163 -6.128 4.342 1.00 0.00 25 LYS A C 4
ATOM 1890 O O . LYS A 1 25 ? 4.097 -7.310 4.616 1.00 0.00 25 LYS A O 4
ATOM 1909 N N . HIS A 1 26 ? 4.083 -5.654 3.121 1.00 0.00 26 HIS A N 4
ATOM 1910 C CA . HIS A 1 26 ? 3.884 -6.602 1.975 1.00 0.00 26 HIS A CA 4
ATOM 1911 C C . HIS A 1 26 ? 5.130 -6.674 1.090 1.00 0.00 26 HIS A C 4
ATOM 1912 O O . HIS A 1 26 ? 5.089 -6.593 -0.123 1.00 0.00 26 HIS A O 4
ATOM 1926 N N . SER A 1 27 ? 6.212 -6.829 1.804 1.00 0.00 27 SER A N 4
ATOM 1927 C CA . SER A 1 27 ? 7.583 -6.945 1.223 1.00 0.00 27 SER A CA 4
ATOM 1928 C C . SER A 1 27 ? 8.209 -8.140 1.974 1.00 0.00 27 SER A C 4
ATOM 1929 O O . SER A 1 27 ? 7.502 -8.808 2.705 1.00 0.00 27 SER A O 4
ATOM 1937 N N . LYS A 1 28 ? 9.489 -8.362 1.781 1.00 0.00 28 LYS A N 4
ATOM 1938 C CA . LYS A 1 28 ? 10.263 -9.482 2.436 1.00 0.00 28 LYS A CA 4
ATOM 1939 C C . LYS A 1 28 ? 9.396 -10.507 3.213 1.00 0.00 28 LYS A C 4
ATOM 1940 O O . LYS A 1 28 ? 9.411 -10.580 4.427 1.00 0.00 28 LYS A O 4
ATOM 1959 N N . GLU A 1 29 ? 8.665 -11.270 2.442 1.00 0.00 29 GLU A N 4
ATOM 1960 C CA . GLU A 1 29 ? 7.744 -12.323 2.978 1.00 0.00 29 GLU A CA 4
ATOM 1961 C C . GLU A 1 29 ? 8.303 -13.727 2.696 1.00 0.00 29 GLU A C 4
ATOM 1962 O O . GLU A 1 29 ? 8.048 -14.650 3.444 1.00 0.00 29 GLU A O 4
ATOM 1974 N N . LYS A 1 30 ? 9.045 -13.828 1.622 1.00 0.00 30 LYS A N 4
ATOM 1975 C CA . LYS A 1 30 ? 9.661 -15.131 1.209 1.00 0.00 30 LYS A CA 4
ATOM 1976 C C . LYS A 1 30 ? 11.169 -15.103 1.480 1.00 0.00 30 LYS A C 4
ATOM 1977 O O . LYS A 1 30 ? 11.742 -16.013 2.046 1.00 0.00 30 LYS A O 4
ATOM 1997 N N . LYS A 1 1 ? -12.207 8.963 -1.977 1.00 0.00 1 LYS A N 5
ATOM 1998 C CA . LYS A 1 1 ? -11.832 9.866 -0.850 1.00 0.00 1 LYS A CA 5
ATOM 1999 C C . LYS A 1 1 ? -10.505 9.454 -0.198 1.00 0.00 1 LYS A C 5
ATOM 2000 O O . LYS A 1 1 ? -9.657 10.287 0.057 1.00 0.00 1 LYS A O 5
ATOM 2021 N N . THR A 1 2 ? -10.377 8.176 0.054 1.00 0.00 2 THR A N 5
ATOM 2022 C CA . THR A 1 2 ? -9.147 7.617 0.694 1.00 0.00 2 THR A CA 5
ATOM 2023 C C . THR A 1 2 ? -8.514 6.554 -0.219 1.00 0.00 2 THR A C 5
ATOM 2024 O O . THR A 1 2 ? -9.025 6.274 -1.288 1.00 0.00 2 THR A O 5
ATOM 2035 N N . TYR A 1 3 ? -7.419 5.996 0.237 1.00 0.00 3 TYR A N 5
ATOM 2036 C CA . TYR A 1 3 ? -6.700 4.942 -0.538 1.00 0.00 3 TYR A CA 5
ATOM 2037 C C . TYR A 1 3 ? -6.747 3.675 0.304 1.00 0.00 3 TYR A C 5
ATOM 2038 O O . TYR A 1 3 ? -6.544 3.735 1.501 1.00 0.00 3 TYR A O 5
ATOM 2056 N N . GLN A 1 4 ? -7.008 2.576 -0.355 1.00 0.00 4 GLN A N 5
ATOM 2057 C CA . GLN A 1 4 ? -7.084 1.259 0.342 1.00 0.00 4 GLN A CA 5
ATOM 2058 C C . GLN A 1 4 ? -5.942 0.418 -0.248 1.00 0.00 4 GLN A C 5
ATOM 2059 O O . GLN A 1 4 ? -5.542 0.608 -1.381 1.00 0.00 4 GLN A O 5
ATOM 2073 N N . CYS A 1 5 ? -5.451 -0.494 0.545 1.00 0.00 5 CYS A N 5
ATOM 2074 C CA . CYS A 1 5 ? -4.336 -1.389 0.116 1.00 0.00 5 CYS A CA 5
ATOM 2075 C C . CYS A 1 5 ? -4.825 -2.416 -0.917 1.00 0.00 5 CYS A C 5
ATOM 2076 O O . CYS A 1 5 ? -6.014 -2.592 -1.096 1.00 0.00 5 CYS A O 5
ATOM 2083 N N . GLN A 1 6 ? -3.895 -3.069 -1.568 1.00 0.00 6 GLN A N 5
ATOM 2084 C CA . GLN A 1 6 ? -4.256 -4.097 -2.603 1.00 0.00 6 GLN A CA 5
ATOM 2085 C C . GLN A 1 6 ? -3.654 -5.457 -2.220 1.00 0.00 6 GLN A C 5
ATOM 2086 O O . GLN A 1 6 ? -3.491 -6.325 -3.056 1.00 0.00 6 GLN A O 5
ATOM 2100 N N . TYR A 1 7 ? -3.348 -5.588 -0.956 1.00 0.00 7 TYR A N 5
ATOM 2101 C CA . TYR A 1 7 ? -2.749 -6.847 -0.421 1.00 0.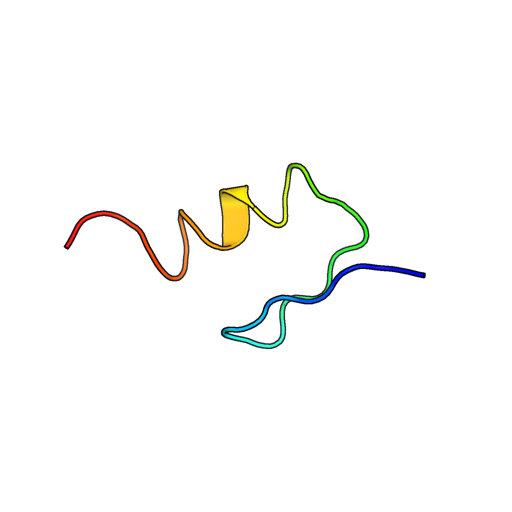00 7 TYR A CA 5
ATOM 2102 C C . TYR A 1 7 ? -3.563 -7.284 0.800 1.00 0.00 7 TYR A C 5
ATOM 2103 O O . TYR A 1 7 ? -3.982 -8.420 0.895 1.00 0.00 7 TYR A O 5
ATOM 2121 N N . CYS A 1 8 ? -3.751 -6.346 1.698 1.00 0.00 8 CYS A N 5
ATOM 2122 C CA . CYS A 1 8 ? -4.526 -6.601 2.952 1.00 0.00 8 CYS A CA 5
ATOM 2123 C C . CYS A 1 8 ? -5.733 -5.656 2.989 1.00 0.00 8 CYS A C 5
ATOM 2124 O O . CYS A 1 8 ? -6.094 -5.057 1.994 1.00 0.00 8 CYS A O 5
ATOM 2131 N N . GLU A 1 9 ? -6.310 -5.559 4.157 1.00 0.00 9 GLU A N 5
ATOM 2132 C CA . GLU A 1 9 ? -7.503 -4.687 4.387 1.00 0.00 9 GLU A CA 5
ATOM 2133 C C . GLU A 1 9 ? -7.156 -3.445 5.233 1.00 0.00 9 GLU A C 5
ATOM 2134 O O . GLU A 1 9 ? -7.718 -3.194 6.280 1.00 0.00 9 GLU A O 5
ATOM 2146 N N . PHE A 1 10 ? -6.215 -2.696 4.716 1.00 0.00 10 PHE A N 5
ATOM 2147 C CA . PHE A 1 10 ? -5.736 -1.440 5.381 1.00 0.00 10 PHE A CA 5
ATOM 2148 C C . PHE A 1 10 ? -6.214 -0.279 4.507 1.00 0.00 10 PHE A C 5
ATOM 2149 O O . PHE A 1 10 ? -6.138 -0.377 3.304 1.00 0.00 10 PHE A O 5
ATOM 2166 N N . ARG A 1 11 ? -6.696 0.769 5.117 1.00 0.00 11 ARG A N 5
ATOM 2167 C CA . ARG A 1 11 ? -7.176 1.951 4.335 1.00 0.00 11 ARG A CA 5
ATOM 2168 C C . ARG A 1 11 ? -6.784 3.185 5.146 1.00 0.00 11 ARG A C 5
ATOM 2169 O O . ARG A 1 11 ? -6.893 3.174 6.358 1.00 0.00 11 ARG A O 5
ATOM 2190 N N . SER A 1 12 ? -6.343 4.208 4.462 1.00 0.00 12 SER A N 5
ATOM 2191 C CA . SER A 1 12 ? -5.928 5.463 5.161 1.00 0.00 12 SER A CA 5
ATOM 2192 C C . SER A 1 12 ? -6.279 6.756 4.412 1.00 0.00 12 SER A C 5
ATOM 2193 O O . SER A 1 12 ? -7.082 7.510 4.923 1.00 0.00 12 SER A O 5
ATOM 2201 N N . ALA A 1 13 ? -5.675 6.955 3.260 1.00 0.00 13 ALA A N 5
ATOM 2202 C CA . ALA A 1 13 ? -5.868 8.157 2.353 1.00 0.00 13 ALA A CA 5
ATOM 2203 C C . ALA A 1 13 ? -4.561 8.933 2.162 1.00 0.00 13 ALA A C 5
ATOM 2204 O O . ALA A 1 13 ? -4.580 10.123 1.898 1.00 0.00 13 ALA A O 5
ATOM 2211 N N . ASP A 1 14 ? -3.455 8.248 2.291 1.00 0.00 14 ASP A N 5
ATOM 2212 C CA . ASP A 1 14 ? -2.142 8.932 2.115 1.00 0.00 14 ASP A CA 5
ATOM 2213 C C . ASP A 1 14 ? -1.389 8.226 0.988 1.00 0.00 14 ASP A C 5
ATOM 2214 O O . ASP A 1 14 ? -1.649 7.072 0.705 1.00 0.00 14 ASP A O 5
ATOM 2223 N N . SER A 1 15 ? -0.482 8.940 0.377 1.00 0.00 15 SER A N 5
ATOM 2224 C CA . SER A 1 15 ? 0.318 8.352 -0.743 1.00 0.00 15 SER A CA 5
ATOM 2225 C C . SER A 1 15 ? 1.820 8.590 -0.533 1.00 0.00 15 SER A C 5
ATOM 2226 O O . SER A 1 15 ? 2.595 8.660 -1.470 1.00 0.00 15 SER A O 5
ATOM 2234 N N . SER A 1 16 ? 2.165 8.708 0.720 1.00 0.00 16 SER A N 5
ATOM 2235 C CA . SER A 1 16 ? 3.573 8.938 1.167 1.00 0.00 16 SER A CA 5
ATOM 2236 C C . SER A 1 16 ? 3.856 7.852 2.210 1.00 0.00 16 SER A C 5
ATOM 2237 O O . SER A 1 16 ? 4.953 7.340 2.314 1.00 0.00 16 SER A O 5
ATOM 2245 N N . ASN A 1 17 ? 2.814 7.554 2.947 1.00 0.00 17 ASN A N 5
ATOM 2246 C CA . ASN A 1 17 ? 2.850 6.529 4.019 1.00 0.00 17 ASN A CA 5
ATOM 2247 C C . ASN A 1 17 ? 2.228 5.228 3.499 1.00 0.00 17 ASN A C 5
ATOM 2248 O O . ASN A 1 17 ? 2.713 4.175 3.850 1.00 0.00 17 ASN A O 5
ATOM 2259 N N . LEU A 1 18 ? 1.191 5.287 2.692 1.00 0.00 18 LEU A N 5
ATOM 2260 C CA . LEU A 1 18 ? 0.590 4.004 2.188 1.00 0.00 18 LEU A CA 5
ATOM 2261 C C . LEU A 1 18 ? 1.665 3.214 1.425 1.00 0.00 18 LEU A C 5
ATOM 2262 O O . LEU A 1 18 ? 1.678 2.000 1.423 1.00 0.00 18 LEU A O 5
ATOM 2278 N N . LYS A 1 19 ? 2.554 3.928 0.788 1.00 0.00 19 LYS A N 5
ATOM 2279 C CA . LYS A 1 19 ? 3.643 3.250 0.025 1.00 0.00 19 LYS A CA 5
ATOM 2280 C C . LYS A 1 19 ? 4.540 2.564 1.058 1.00 0.00 19 LYS A C 5
ATOM 2281 O O . LYS A 1 19 ? 4.901 1.419 0.886 1.00 0.00 19 LYS A O 5
ATOM 2300 N N . THR A 1 20 ? 4.878 3.274 2.104 1.00 0.00 20 THR A N 5
ATOM 2301 C CA . THR A 1 20 ? 5.750 2.699 3.183 1.00 0.00 20 THR A CA 5
ATOM 2302 C C . THR A 1 20 ? 5.059 1.431 3.694 1.00 0.00 20 THR A C 5
ATOM 2303 O O . THR A 1 20 ? 5.701 0.413 3.847 1.00 0.00 20 THR A O 5
ATOM 2314 N N . HIS A 1 21 ? 3.778 1.552 3.951 1.00 0.00 21 HIS A N 5
ATOM 2315 C CA . HIS A 1 21 ? 2.953 0.407 4.439 1.00 0.00 21 HIS A CA 5
ATOM 2316 C C . HIS A 1 21 ? 3.261 -0.787 3.522 1.00 0.00 21 HIS A C 5
ATOM 2317 O O . HIS A 1 21 ? 3.738 -1.789 4.000 1.00 0.00 21 HIS A O 5
ATOM 2331 N N . ILE A 1 22 ? 2.992 -0.664 2.243 1.00 0.00 22 ILE A N 5
ATOM 2332 C CA . ILE A 1 22 ? 3.273 -1.787 1.290 1.00 0.00 22 ILE A CA 5
ATOM 2333 C C . ILE A 1 22 ? 4.700 -2.371 1.465 1.00 0.00 22 ILE A C 5
ATOM 2334 O O . ILE A 1 22 ? 4.872 -3.571 1.514 1.00 0.00 22 ILE A O 5
ATOM 2350 N N . LYS A 1 23 ? 5.674 -1.502 1.559 1.00 0.00 23 LYS A N 5
ATOM 2351 C CA . LYS A 1 23 ? 7.105 -1.928 1.724 1.00 0.00 23 LYS A CA 5
ATOM 2352 C C . LYS A 1 23 ? 7.463 -2.486 3.125 1.00 0.00 23 LYS A C 5
ATOM 2353 O O . LYS A 1 23 ? 8.514 -3.076 3.298 1.00 0.00 23 LYS A O 5
ATOM 2372 N N . THR A 1 24 ? 6.594 -2.274 4.076 1.00 0.00 24 THR A N 5
ATOM 2373 C CA . THR A 1 24 ? 6.818 -2.770 5.480 1.00 0.00 24 THR A CA 5
ATOM 2374 C C . THR A 1 24 ? 5.977 -4.025 5.799 1.00 0.00 24 THR A C 5
ATOM 2375 O O . THR A 1 24 ? 6.415 -4.908 6.511 1.00 0.00 24 THR A O 5
ATOM 2386 N N . LYS A 1 25 ? 4.796 -4.046 5.249 1.00 0.00 25 LYS A N 5
ATOM 2387 C CA . LYS A 1 25 ? 3.807 -5.154 5.428 1.00 0.00 25 LYS A CA 5
ATOM 2388 C C . LYS A 1 25 ? 3.779 -6.186 4.296 1.00 0.00 25 LYS A C 5
ATOM 2389 O O . LYS A 1 25 ? 3.514 -7.344 4.554 1.00 0.00 25 LYS A O 5
ATOM 2408 N N . HIS A 1 26 ? 4.040 -5.755 3.088 1.00 0.00 26 HIS A N 5
ATOM 2409 C CA . HIS A 1 26 ? 4.017 -6.707 1.929 1.00 0.00 26 HIS A CA 5
ATOM 2410 C C . HIS A 1 26 ? 5.356 -6.876 1.198 1.00 0.00 26 HIS A C 5
ATOM 2411 O O . HIS A 1 26 ? 5.387 -7.261 0.044 1.00 0.00 26 HIS A O 5
ATOM 2425 N N . SER A 1 27 ? 6.427 -6.584 1.892 1.00 0.00 27 SER A N 5
ATOM 2426 C CA . SER A 1 27 ? 7.799 -6.716 1.301 1.00 0.00 27 SER A CA 5
ATOM 2427 C C . SER A 1 27 ? 8.675 -7.349 2.380 1.00 0.00 27 SER A C 5
ATOM 2428 O O . SER A 1 27 ? 9.280 -8.386 2.186 1.00 0.00 27 SER A O 5
ATOM 2436 N N . LYS A 1 28 ? 8.693 -6.664 3.492 1.00 0.00 28 LYS A N 5
ATOM 2437 C CA . LYS A 1 28 ? 9.482 -7.096 4.688 1.00 0.00 28 LYS A CA 5
ATOM 2438 C C . LYS A 1 28 ? 8.465 -7.255 5.830 1.00 0.00 28 LYS A C 5
ATOM 2439 O O . LYS A 1 28 ? 8.677 -6.793 6.934 1.00 0.00 28 LYS A O 5
ATOM 2458 N N . GLU A 1 29 ? 7.389 -7.918 5.469 1.00 0.00 29 GLU A N 5
ATOM 2459 C CA . GLU A 1 29 ? 6.219 -8.231 6.355 1.00 0.00 29 GLU A CA 5
ATOM 2460 C C . GLU A 1 29 ? 6.393 -7.890 7.849 1.00 0.00 29 GLU A C 5
ATOM 2461 O O . GLU A 1 29 ? 5.710 -7.025 8.364 1.00 0.00 29 GLU A O 5
ATOM 2473 N N . LYS A 1 30 ? 7.305 -8.583 8.486 1.00 0.00 30 LYS A N 5
ATOM 2474 C CA . LYS A 1 30 ? 7.591 -8.363 9.940 1.00 0.00 30 LYS A CA 5
ATOM 2475 C C . LYS A 1 30 ? 9.038 -7.880 10.100 1.00 0.00 30 LYS A C 5
ATOM 2476 O O . LYS A 1 30 ? 9.948 -8.306 9.415 1.00 0.00 30 LYS A O 5
ATOM 2496 N N . LYS A 1 1 ? -7.025 12.138 -3.244 1.00 0.00 1 LYS A N 6
ATOM 2497 C CA . LYS A 1 1 ? -8.210 11.323 -2.849 1.00 0.00 1 LYS A CA 6
ATOM 2498 C C . LYS A 1 1 ? -7.780 10.264 -1.819 1.00 0.00 1 LYS A C 6
ATOM 2499 O O . LYS A 1 1 ? -6.706 10.381 -1.256 1.00 0.00 1 LYS A O 6
ATOM 2520 N N . THR A 1 2 ? -8.600 9.268 -1.586 1.00 0.00 2 THR A N 6
ATOM 2521 C CA . THR A 1 2 ? -8.214 8.219 -0.585 1.00 0.00 2 THR A CA 6
ATOM 2522 C C . THR A 1 2 ? -7.534 7.056 -1.307 1.00 0.00 2 THR A C 6
ATOM 2523 O O . THR A 1 2 ? -7.690 6.884 -2.501 1.00 0.00 2 THR A O 6
ATOM 2534 N N . TYR A 1 3 ? -6.797 6.294 -0.539 1.00 0.00 3 TYR A N 6
ATOM 2535 C CA . TYR A 1 3 ? -6.058 5.124 -1.067 1.00 0.00 3 TYR A CA 6
ATOM 2536 C C . TYR A 1 3 ? -6.393 3.869 -0.245 1.00 0.00 3 TYR A C 6
ATOM 2537 O O . TYR A 1 3 ? -6.592 3.938 0.953 1.00 0.00 3 TYR A O 6
ATOM 2555 N N . GLN A 1 4 ? -6.430 2.760 -0.932 1.00 0.00 4 GLN A N 6
ATOM 2556 C CA . GLN A 1 4 ? -6.738 1.440 -0.303 1.00 0.00 4 GLN A CA 6
ATOM 2557 C C . GLN A 1 4 ? -5.579 0.471 -0.588 1.00 0.00 4 GLN A C 6
ATOM 2558 O O . GLN A 1 4 ? -5.007 0.508 -1.662 1.00 0.00 4 GLN A O 6
ATOM 2572 N N . CYS A 1 5 ? -5.263 -0.371 0.368 1.00 0.00 5 CYS A N 6
ATOM 2573 C CA . CYS A 1 5 ? -4.150 -1.354 0.170 1.00 0.00 5 CYS A CA 6
ATOM 2574 C C . CYS A 1 5 ? -4.663 -2.485 -0.727 1.00 0.00 5 CYS A C 6
ATOM 2575 O O . CYS A 1 5 ? -5.845 -2.772 -0.718 1.00 0.00 5 CYS A O 6
ATOM 2582 N N . GLN A 1 6 ? -3.762 -3.091 -1.461 1.00 0.00 6 GLN A N 6
ATOM 2583 C CA . GLN A 1 6 ? -4.146 -4.210 -2.383 1.00 0.00 6 GLN A CA 6
ATOM 2584 C C . GLN A 1 6 ? -3.479 -5.504 -1.907 1.00 0.00 6 GLN A C 6
ATOM 2585 O O . GLN A 1 6 ? -3.022 -6.312 -2.695 1.00 0.00 6 GLN A O 6
ATOM 2599 N N . TYR A 1 7 ? -3.449 -5.647 -0.606 1.00 0.00 7 TYR A N 6
ATOM 2600 C CA . TYR A 1 7 ? -2.837 -6.851 0.033 1.00 0.00 7 TYR A CA 6
ATOM 2601 C C . TYR A 1 7 ? -3.656 -7.311 1.246 1.00 0.00 7 TYR A C 6
ATOM 2602 O O . TYR A 1 7 ? -4.106 -8.439 1.301 1.00 0.00 7 TYR A O 6
ATOM 2620 N N . CYS A 1 8 ? -3.816 -6.406 2.181 1.00 0.00 8 CYS A N 6
ATOM 2621 C CA . CYS A 1 8 ? -4.581 -6.691 3.437 1.00 0.00 8 CYS A CA 6
ATOM 2622 C C . CYS A 1 8 ? -5.839 -5.806 3.560 1.00 0.00 8 CYS A C 6
ATOM 2623 O O . CYS A 1 8 ? -6.543 -5.619 2.586 1.00 0.00 8 CYS A O 6
ATOM 2630 N N . GLU A 1 9 ? -6.082 -5.289 4.744 1.00 0.00 9 GLU A N 6
ATOM 2631 C CA . GLU A 1 9 ? -7.273 -4.421 4.996 1.00 0.00 9 GLU A CA 6
ATOM 2632 C C . GLU A 1 9 ? -6.937 -2.932 4.896 1.00 0.00 9 GLU A C 6
ATOM 2633 O O . GLU A 1 9 ? -7.633 -2.204 4.230 1.00 0.00 9 GLU A O 6
ATOM 2645 N N . PHE A 1 10 ? -5.891 -2.541 5.570 1.00 0.00 10 PHE A N 6
ATOM 2646 C CA . PHE A 1 10 ? -5.391 -1.120 5.605 1.00 0.00 10 PHE A CA 6
ATOM 2647 C C . PHE A 1 10 ? -5.950 -0.118 4.554 1.00 0.00 10 PHE A C 6
ATOM 2648 O O . PHE A 1 10 ? -5.779 -0.304 3.362 1.00 0.00 10 PHE A O 6
ATOM 2665 N N . ARG A 1 11 ? -6.605 0.908 5.036 1.00 0.00 11 ARG A N 6
ATOM 2666 C CA . ARG A 1 11 ? -7.185 1.967 4.147 1.00 0.00 11 ARG A CA 6
ATOM 2667 C C . ARG A 1 11 ? -6.731 3.287 4.760 1.00 0.00 11 ARG A C 6
ATOM 2668 O O . ARG A 1 11 ? -6.782 3.449 5.963 1.00 0.00 11 ARG A O 6
ATOM 2689 N N . SER A 1 12 ? -6.297 4.198 3.927 1.00 0.00 12 SER A N 6
ATOM 2690 C CA . SER A 1 12 ? -5.823 5.520 4.442 1.00 0.00 12 SER A CA 6
ATOM 2691 C C . SER A 1 12 ? -6.076 6.643 3.446 1.00 0.00 12 SER A C 6
ATOM 2692 O O . SER A 1 12 ? -6.449 6.406 2.315 1.00 0.00 12 SER A O 6
ATOM 2700 N N . ALA A 1 13 ? -5.858 7.849 3.898 1.00 0.00 13 ALA A N 6
ATOM 2701 C CA . ALA A 1 13 ? -6.069 9.035 3.012 1.00 0.00 13 ALA A CA 6
ATOM 2702 C C . ALA A 1 13 ? -4.721 9.733 2.779 1.00 0.00 13 ALA A C 6
ATOM 2703 O O . ALA A 1 13 ? -4.658 10.930 2.575 1.00 0.00 13 ALA A O 6
ATOM 2710 N N . ASP A 1 14 ? -3.681 8.935 2.818 1.00 0.00 14 ASP A N 6
ATOM 2711 C CA . ASP A 1 14 ? -2.300 9.458 2.605 1.00 0.00 14 ASP A CA 6
ATOM 2712 C C . ASP A 1 14 ? -1.650 8.552 1.557 1.00 0.00 14 ASP A C 6
ATOM 2713 O O . ASP A 1 14 ? -2.049 7.417 1.377 1.00 0.00 14 ASP A O 6
ATOM 2722 N N . SER A 1 15 ? -0.650 9.082 0.911 1.00 0.00 15 SER A N 6
ATOM 2723 C CA . SER A 1 15 ? 0.070 8.311 -0.137 1.00 0.00 15 SER A CA 6
ATOM 2724 C C . SER A 1 15 ? 1.368 7.839 0.502 1.00 0.00 15 SER A C 6
ATOM 2725 O O . SER A 1 15 ? 1.624 6.657 0.520 1.00 0.00 15 SER A O 6
ATOM 2733 N N . SER A 1 16 ? 2.156 8.748 1.010 1.00 0.00 16 SER A N 6
ATOM 2734 C CA . SER A 1 16 ? 3.447 8.372 1.669 1.00 0.00 16 SER A CA 6
ATOM 2735 C C . SER A 1 16 ? 3.267 7.158 2.611 1.00 0.00 16 SER A C 6
ATOM 2736 O O . SER A 1 16 ? 3.952 6.161 2.505 1.00 0.00 16 SER A O 6
ATOM 2744 N N . ASN A 1 17 ? 2.313 7.307 3.493 1.00 0.00 17 ASN A N 6
ATOM 2745 C CA . ASN A 1 17 ? 1.980 6.260 4.505 1.00 0.00 17 ASN A CA 6
ATOM 2746 C C . ASN A 1 17 ? 1.456 4.938 3.917 1.00 0.00 17 ASN A C 6
ATOM 2747 O O . ASN A 1 17 ? 1.502 3.929 4.596 1.00 0.00 17 ASN A O 6
ATOM 2758 N N . LEU A 1 18 ? 0.978 4.961 2.694 1.00 0.00 18 LEU A N 6
ATOM 2759 C CA . LEU A 1 18 ? 0.452 3.707 2.061 1.00 0.00 18 LEU A CA 6
ATOM 2760 C C . LEU A 1 18 ? 1.595 3.073 1.263 1.00 0.00 18 LEU A C 6
ATOM 2761 O O . LEU A 1 18 ? 1.737 1.869 1.244 1.00 0.00 18 LEU A O 6
ATOM 2777 N N . LYS A 1 19 ? 2.390 3.880 0.615 1.00 0.00 19 LYS A N 6
ATOM 2778 C CA . LYS A 1 19 ? 3.529 3.312 -0.169 1.00 0.00 19 LYS A CA 6
ATOM 2779 C C . LYS A 1 19 ? 4.436 2.618 0.842 1.00 0.00 19 LYS A C 6
ATOM 2780 O O . LYS A 1 19 ? 4.797 1.476 0.651 1.00 0.00 19 LYS A O 6
ATOM 2799 N N . THR A 1 20 ? 4.785 3.321 1.892 1.00 0.00 20 THR A N 6
ATOM 2800 C CA . THR A 1 20 ? 5.665 2.718 2.938 1.00 0.00 20 THR A CA 6
ATOM 2801 C C . THR A 1 20 ? 4.971 1.449 3.426 1.00 0.00 20 THR A C 6
ATOM 2802 O O . THR A 1 20 ? 5.617 0.428 3.553 1.00 0.00 20 THR A O 6
ATOM 2813 N N . HIS A 1 21 ? 3.687 1.563 3.687 1.00 0.00 21 HIS A N 6
ATOM 2814 C CA . HIS A 1 21 ? 2.902 0.389 4.162 1.00 0.00 21 HIS A CA 6
ATOM 2815 C C . HIS A 1 21 ? 3.226 -0.803 3.235 1.00 0.00 21 HIS A C 6
ATOM 2816 O O . HIS A 1 21 ? 3.748 -1.787 3.707 1.00 0.00 21 HIS A O 6
ATOM 2830 N N . ILE A 1 22 ? 2.926 -0.692 1.958 1.00 0.00 22 ILE A N 6
ATOM 2831 C CA . ILE A 1 22 ? 3.218 -1.812 1.007 1.00 0.00 22 ILE A CA 6
ATOM 2832 C C . ILE A 1 22 ? 4.654 -2.353 1.140 1.00 0.00 22 ILE A C 6
ATOM 2833 O O . ILE A 1 22 ? 4.832 -3.550 1.222 1.00 0.00 22 ILE A O 6
ATOM 2849 N N . LYS A 1 23 ? 5.629 -1.482 1.159 1.00 0.00 23 LYS A N 6
ATOM 2850 C CA . LYS A 1 23 ? 7.051 -1.940 1.280 1.00 0.00 23 LYS A CA 6
ATOM 2851 C C . LYS A 1 23 ? 7.395 -2.724 2.556 1.00 0.00 23 LYS A C 6
ATOM 2852 O O . LYS A 1 23 ? 7.905 -3.822 2.478 1.00 0.00 23 LYS A O 6
ATOM 2871 N N . THR A 1 24 ? 7.086 -2.128 3.676 1.00 0.00 24 THR A N 6
ATOM 2872 C CA . THR A 1 24 ? 7.359 -2.733 5.016 1.00 0.00 24 THR A CA 6
ATOM 2873 C C . THR A 1 24 ? 6.436 -3.900 5.423 1.00 0.00 24 THR A C 6
ATOM 2874 O O . THR A 1 24 ? 6.866 -4.821 6.088 1.00 0.00 24 THR A O 6
ATOM 2885 N N . LYS A 1 25 ? 5.199 -3.825 5.008 1.00 0.00 25 LYS A N 6
ATOM 2886 C CA . LYS A 1 25 ? 4.180 -4.869 5.331 1.00 0.00 25 LYS A CA 6
ATOM 2887 C C . LYS A 1 25 ? 4.004 -5.974 4.283 1.00 0.00 25 LYS A C 6
ATOM 2888 O O . LYS A 1 25 ? 3.672 -7.082 4.657 1.00 0.00 25 LYS A O 6
ATOM 2907 N N . HIS A 1 26 ? 4.222 -5.674 3.025 1.00 0.00 26 HIS A N 6
ATOM 2908 C CA . HIS A 1 26 ? 4.049 -6.725 1.966 1.00 0.00 26 HIS A CA 6
ATOM 2909 C C . HIS A 1 26 ? 5.274 -7.042 1.092 1.00 0.00 26 HIS A C 6
ATOM 2910 O O . HIS A 1 26 ? 5.893 -8.077 1.235 1.00 0.00 26 HIS A O 6
ATOM 2924 N N . SER A 1 27 ? 5.558 -6.120 0.212 1.00 0.00 27 SER A N 6
ATOM 2925 C CA . SER A 1 27 ? 6.695 -6.196 -0.761 1.00 0.00 27 SER A CA 6
ATOM 2926 C C . SER A 1 27 ? 7.957 -6.918 -0.274 1.00 0.00 27 SER A C 6
ATOM 2927 O O . SER A 1 27 ? 8.407 -7.868 -0.887 1.00 0.00 27 SER A O 6
ATOM 2935 N N . LYS A 1 28 ? 8.469 -6.422 0.819 1.00 0.00 28 LYS A N 6
ATOM 2936 C CA . LYS A 1 28 ? 9.703 -6.977 1.462 1.00 0.00 28 LYS A CA 6
ATOM 2937 C C . LYS A 1 28 ? 10.834 -7.172 0.429 1.00 0.00 28 LYS A C 6
ATOM 2938 O O . LYS A 1 28 ? 11.305 -8.268 0.189 1.00 0.00 28 LYS A O 6
ATOM 2957 N N . GLU A 1 29 ? 11.215 -6.059 -0.146 1.00 0.00 29 GLU A N 6
ATOM 2958 C CA . GLU A 1 29 ? 12.301 -6.028 -1.178 1.00 0.00 29 GLU A CA 6
ATOM 2959 C C . GLU A 1 29 ? 13.454 -5.155 -0.654 1.00 0.00 29 GLU A C 6
ATOM 2960 O O . GLU A 1 29 ? 14.599 -5.526 -0.800 1.00 0.00 29 GLU A O 6
ATOM 2972 N N . LYS A 1 30 ? 13.070 -4.036 -0.073 1.00 0.00 30 LYS A N 6
ATOM 2973 C CA . LYS A 1 30 ? 13.958 -2.979 0.537 1.00 0.00 30 LYS A CA 6
ATOM 2974 C C . LYS A 1 30 ? 13.855 -1.691 -0.292 1.00 0.00 30 LYS A C 6
ATOM 2975 O O . LYS A 1 30 ? 12.857 -1.395 -0.921 1.00 0.00 30 LYS A O 6
ATOM 2995 N N . LYS A 1 1 ? -11.504 10.080 -2.254 1.00 0.00 1 LYS A N 7
ATOM 2996 C CA . LYS A 1 1 ? -11.425 10.653 -0.882 1.00 0.00 1 LYS A CA 7
ATOM 2997 C C . LYS A 1 1 ? -10.227 10.023 -0.151 1.00 0.00 1 LYS A C 7
ATOM 2998 O O . LYS A 1 1 ? -9.363 10.717 0.349 1.00 0.00 1 LYS A O 7
ATOM 3019 N N . THR A 1 2 ? -10.239 8.714 -0.123 1.00 0.00 2 THR A N 7
ATOM 3020 C CA . THR A 1 2 ? -9.164 7.911 0.543 1.00 0.00 2 THR A CA 7
ATOM 3021 C C . THR A 1 2 ? -8.592 6.905 -0.471 1.00 0.00 2 THR A C 7
ATOM 3022 O O . THR A 1 2 ? -9.111 6.745 -1.559 1.00 0.00 2 THR A O 7
ATOM 3033 N N . TYR A 1 3 ? -7.534 6.260 -0.059 1.00 0.00 3 TYR A N 7
ATOM 3034 C CA . TYR A 1 3 ? -6.831 5.233 -0.895 1.00 0.00 3 TYR A CA 7
ATOM 3035 C C . TYR A 1 3 ? -6.811 3.939 -0.069 1.00 0.00 3 TYR A C 7
ATOM 3036 O O . TYR A 1 3 ? -6.804 4.000 1.144 1.00 0.00 3 TYR A O 7
ATOM 3054 N N . GLN A 1 4 ? -6.792 2.804 -0.721 1.00 0.00 4 GLN A N 7
ATOM 3055 C CA . GLN A 1 4 ? -6.775 1.514 0.045 1.00 0.00 4 GLN A CA 7
ATOM 3056 C C . GLN A 1 4 ? -5.555 0.672 -0.357 1.00 0.00 4 GLN A C 7
ATOM 3057 O O . GLN A 1 4 ? -4.783 1.058 -1.213 1.00 0.00 4 GLN A O 7
ATOM 3071 N N . CYS A 1 5 ? -5.433 -0.458 0.290 1.00 0.00 5 CYS A N 7
ATOM 3072 C CA . CYS A 1 5 ? -4.303 -1.404 0.017 1.00 0.00 5 CYS A CA 7
ATOM 3073 C C . CYS A 1 5 ? -4.915 -2.564 -0.767 1.00 0.00 5 CYS A C 7
ATOM 3074 O O . CYS A 1 5 ? -6.090 -2.826 -0.610 1.00 0.00 5 CYS A O 7
ATOM 3081 N N . GLN A 1 6 ? -4.113 -3.221 -1.571 1.00 0.00 6 GLN A N 7
ATOM 3082 C CA . GLN A 1 6 ? -4.641 -4.370 -2.380 1.00 0.00 6 GLN A CA 7
ATOM 3083 C C . GLN A 1 6 ? -3.928 -5.680 -2.007 1.00 0.00 6 GLN A C 7
ATOM 3084 O O . GLN A 1 6 ? -3.668 -6.532 -2.835 1.00 0.00 6 GLN A O 7
ATOM 3098 N N . TYR A 1 7 ? -3.644 -5.775 -0.736 1.00 0.00 7 TYR A N 7
ATOM 3099 C CA . TYR A 1 7 ? -2.957 -6.968 -0.155 1.00 0.00 7 TYR A CA 7
ATOM 3100 C C . TYR A 1 7 ? -3.765 -7.395 1.075 1.00 0.00 7 TYR A C 7
ATOM 3101 O O . TYR A 1 7 ? -4.252 -8.505 1.165 1.00 0.00 7 TYR A O 7
ATOM 3119 N N . CYS A 1 8 ? -3.870 -6.457 1.984 1.00 0.00 8 CYS A N 7
ATOM 3120 C CA . CYS A 1 8 ? -4.607 -6.649 3.268 1.00 0.00 8 CYS A CA 7
ATOM 3121 C C . CYS A 1 8 ? -5.782 -5.657 3.348 1.00 0.00 8 CYS A C 7
ATOM 3122 O O . CYS A 1 8 ? -6.279 -5.206 2.334 1.00 0.00 8 CYS A O 7
ATOM 3129 N N . GLU A 1 9 ? -6.178 -5.356 4.562 1.00 0.00 9 GLU A N 7
ATOM 3130 C CA . GLU A 1 9 ? -7.304 -4.409 4.823 1.00 0.00 9 GLU A CA 7
ATOM 3131 C C . GLU A 1 9 ? -6.800 -3.079 5.422 1.00 0.00 9 GLU A C 7
ATOM 3132 O O . GLU A 1 9 ? -7.254 -2.630 6.458 1.00 0.00 9 GLU A O 7
ATOM 3144 N N . PHE A 1 10 ? -5.866 -2.479 4.725 1.00 0.00 10 PHE A N 7
ATOM 3145 C CA . PHE A 1 10 ? -5.277 -1.174 5.178 1.00 0.00 10 PHE A CA 7
ATOM 3146 C C . PHE A 1 10 ? -5.780 -0.053 4.262 1.00 0.00 10 PHE A C 7
ATOM 3147 O O . PHE A 1 10 ? -5.559 -0.084 3.067 1.00 0.00 10 PHE A O 7
ATOM 3164 N N . ARG A 1 11 ? -6.447 0.899 4.866 1.00 0.00 11 ARG A N 7
ATOM 3165 C CA . ARG A 1 11 ? -6.996 2.061 4.103 1.00 0.00 11 ARG A CA 7
ATOM 3166 C C . ARG A 1 11 ? -6.441 3.335 4.756 1.00 0.00 11 ARG A C 7
ATOM 3167 O O . ARG A 1 11 ? -6.442 3.465 5.966 1.00 0.00 11 ARG A O 7
ATOM 3188 N N . SER A 1 12 ? -5.986 4.235 3.923 1.00 0.00 12 SER A N 7
ATOM 3189 C CA . SER A 1 12 ? -5.402 5.539 4.379 1.00 0.00 12 SER A CA 7
ATOM 3190 C C . SER A 1 12 ? -5.636 6.574 3.278 1.00 0.00 12 SER A C 7
ATOM 3191 O O . SER A 1 12 ? -5.777 6.202 2.133 1.00 0.00 12 SER A O 7
ATOM 3199 N N . ALA A 1 13 ? -5.666 7.841 3.614 1.00 0.00 13 ALA A N 7
ATOM 3200 C CA . ALA A 1 13 ? -5.900 8.877 2.554 1.00 0.00 13 ALA A CA 7
ATOM 3201 C C . ALA A 1 13 ? -4.597 9.590 2.202 1.00 0.00 13 ALA A C 7
ATOM 3202 O O . ALA A 1 13 ? -4.581 10.763 1.877 1.00 0.00 13 ALA A O 7
ATOM 3209 N N . ASP A 1 14 ? -3.530 8.832 2.276 1.00 0.00 14 ASP A N 7
ATOM 3210 C CA . ASP A 1 14 ? -2.188 9.389 1.953 1.00 0.00 14 ASP A CA 7
ATOM 3211 C C . ASP A 1 14 ? -1.450 8.380 1.055 1.00 0.00 14 ASP A C 7
ATOM 3212 O O . ASP A 1 14 ? -1.819 7.224 0.990 1.00 0.00 14 ASP A O 7
ATOM 3221 N N . SER A 1 15 ? -0.429 8.857 0.395 1.00 0.00 15 SER A N 7
ATOM 3222 C CA . SER A 1 15 ? 0.399 8.008 -0.520 1.00 0.00 15 SER A CA 7
ATOM 3223 C C . SER A 1 15 ? 1.806 8.158 0.066 1.00 0.00 15 SER A C 7
ATOM 3224 O O . SER A 1 15 ? 2.719 8.706 -0.517 1.00 0.00 15 SER A O 7
ATOM 3232 N N . SER A 1 16 ? 1.838 7.612 1.253 1.00 0.00 16 SER A N 7
ATOM 3233 C CA . SER A 1 16 ? 2.991 7.530 2.201 1.00 0.00 16 SER A CA 7
ATOM 3234 C C . SER A 1 16 ? 2.215 8.016 3.424 1.00 0.00 16 SER A C 7
ATOM 3235 O O . SER A 1 16 ? 1.756 9.138 3.412 1.00 0.00 16 SER A O 7
ATOM 3243 N N . ASN A 1 17 ? 2.046 7.259 4.467 1.00 0.00 17 ASN A N 7
ATOM 3244 C CA . ASN A 1 17 ? 2.575 5.869 4.627 1.00 0.00 17 ASN A CA 7
ATOM 3245 C C . ASN A 1 17 ? 1.712 4.688 4.120 1.00 0.00 17 ASN A C 7
ATOM 3246 O O . ASN A 1 17 ? 1.512 3.714 4.819 1.00 0.00 17 ASN A O 7
ATOM 3257 N N . LEU A 1 18 ? 1.231 4.807 2.909 1.00 0.00 18 LEU A N 7
ATOM 3258 C CA . LEU A 1 18 ? 0.390 3.721 2.284 1.00 0.00 18 LEU A CA 7
ATOM 3259 C C . LEU A 1 18 ? 1.423 3.000 1.396 1.00 0.00 18 LEU A C 7
ATOM 3260 O O . LEU A 1 18 ? 1.394 1.799 1.216 1.00 0.00 18 LEU A O 7
ATOM 3276 N N . LYS A 1 19 ? 2.325 3.787 0.864 1.00 0.00 19 LYS A N 7
ATOM 3277 C CA . LYS A 1 19 ? 3.402 3.244 -0.013 1.00 0.00 19 LYS A CA 7
ATOM 3278 C C . LYS A 1 19 ? 4.361 2.599 0.980 1.00 0.00 19 LYS A C 7
ATOM 3279 O O . LYS A 1 19 ? 4.751 1.465 0.800 1.00 0.00 19 LYS A O 7
ATOM 3298 N N . THR A 1 20 ? 4.715 3.338 2.004 1.00 0.00 20 THR A N 7
ATOM 3299 C CA . THR A 1 20 ? 5.645 2.795 3.045 1.00 0.00 20 THR A CA 7
ATOM 3300 C C . THR A 1 20 ? 5.029 1.484 3.538 1.00 0.00 20 THR A C 7
ATOM 3301 O O . THR A 1 20 ? 5.710 0.483 3.641 1.00 0.00 20 THR A O 7
ATOM 3312 N N . HIS A 1 21 ? 3.747 1.555 3.822 1.00 0.00 21 HIS A N 7
ATOM 3313 C CA . HIS A 1 21 ? 2.998 0.358 4.302 1.00 0.00 21 HIS A CA 7
ATOM 3314 C C . HIS A 1 21 ? 3.379 -0.822 3.374 1.00 0.00 21 HIS A C 7
ATOM 3315 O O . HIS A 1 21 ? 4.010 -1.752 3.836 1.00 0.00 21 HIS A O 7
ATOM 3329 N N . ILE A 1 22 ? 3.017 -0.768 2.112 1.00 0.00 22 ILE A N 7
ATOM 3330 C CA . ILE A 1 22 ? 3.369 -1.894 1.179 1.00 0.00 22 ILE A CA 7
ATOM 3331 C C . ILE A 1 22 ? 4.847 -2.339 1.272 1.00 0.00 22 ILE A C 7
ATOM 3332 O O . ILE A 1 22 ? 5.099 -3.526 1.286 1.00 0.00 22 ILE A O 7
ATOM 3348 N N . LYS A 1 23 ? 5.776 -1.413 1.324 1.00 0.00 23 LYS A N 7
ATOM 3349 C CA . LYS A 1 23 ? 7.224 -1.795 1.410 1.00 0.00 23 LYS A CA 7
ATOM 3350 C C . LYS A 1 23 ? 7.623 -2.616 2.646 1.00 0.00 23 LYS A C 7
ATOM 3351 O O . LYS A 1 23 ? 8.346 -3.581 2.506 1.00 0.00 23 LYS A O 7
ATOM 3370 N N . THR A 1 24 ? 7.164 -2.238 3.810 1.00 0.00 24 THR A N 7
ATOM 3371 C CA . THR A 1 24 ? 7.544 -3.020 5.034 1.00 0.00 24 THR A CA 7
ATOM 3372 C C . THR A 1 24 ? 6.459 -4.001 5.527 1.00 0.00 24 THR A C 7
ATOM 3373 O O . THR A 1 24 ? 6.639 -4.667 6.527 1.00 0.00 24 THR A O 7
ATOM 3384 N N . LYS A 1 25 ? 5.370 -4.060 4.805 1.00 0.00 25 LYS A N 7
ATOM 3385 C CA . LYS A 1 25 ? 4.233 -4.982 5.160 1.00 0.00 25 LYS A CA 7
ATOM 3386 C C . LYS A 1 25 ? 4.025 -6.099 4.124 1.00 0.00 25 LYS A C 7
ATOM 3387 O O . LYS A 1 25 ? 3.642 -7.187 4.511 1.00 0.00 25 LYS A O 7
ATOM 3406 N N . HIS A 1 26 ? 4.269 -5.833 2.861 1.00 0.00 26 HIS A N 7
ATOM 3407 C CA . HIS A 1 26 ? 4.066 -6.889 1.814 1.00 0.00 26 HIS A CA 7
ATOM 3408 C C . HIS A 1 26 ? 5.264 -7.251 0.932 1.00 0.00 26 HIS A C 7
ATOM 3409 O O . HIS A 1 26 ? 5.607 -8.411 0.818 1.00 0.00 26 HIS A O 7
ATOM 3423 N N . SER A 1 27 ? 5.857 -6.249 0.353 1.00 0.00 27 SER A N 7
ATOM 3424 C CA . SER A 1 27 ? 7.037 -6.442 -0.553 1.00 0.00 27 SER A CA 7
ATOM 3425 C C . SER A 1 27 ? 8.291 -5.776 0.057 1.00 0.00 27 SER A C 7
ATOM 3426 O O . SER A 1 27 ? 8.417 -5.771 1.262 1.00 0.00 27 SER A O 7
ATOM 3434 N N . LYS A 1 28 ? 9.150 -5.265 -0.795 1.00 0.00 28 LYS A N 7
ATOM 3435 C CA . LYS A 1 28 ? 10.444 -4.567 -0.455 1.00 0.00 28 LYS A CA 7
ATOM 3436 C C . LYS A 1 28 ? 10.851 -4.595 1.040 1.00 0.00 28 LYS A C 7
ATOM 3437 O O . LYS A 1 28 ? 10.907 -3.572 1.696 1.00 0.00 28 LYS A O 7
ATOM 3456 N N . GLU A 1 29 ? 11.110 -5.802 1.497 1.00 0.00 29 GLU A N 7
ATOM 3457 C CA . GLU A 1 29 ? 11.532 -6.156 2.903 1.00 0.00 29 GLU A CA 7
ATOM 3458 C C . GLU A 1 29 ? 10.297 -6.770 3.583 1.00 0.00 29 GLU A C 7
ATOM 3459 O O . GLU A 1 29 ? 9.304 -6.096 3.776 1.00 0.00 29 GLU A O 7
ATOM 3471 N N . LYS A 1 30 ? 10.407 -8.028 3.928 1.00 0.00 30 LYS A N 7
ATOM 3472 C CA . LYS A 1 30 ? 9.276 -8.750 4.597 1.00 0.00 30 LYS A CA 7
ATOM 3473 C C . LYS A 1 30 ? 9.694 -9.141 6.023 1.00 0.00 30 LYS A C 7
ATOM 3474 O O . LYS A 1 30 ? 9.699 -8.345 6.939 1.00 0.00 30 LYS A O 7
ATOM 3494 N N . LYS A 1 1 ? -11.221 11.405 0.090 1.00 0.00 1 LYS A N 8
ATOM 3495 C CA . LYS A 1 1 ? -11.109 10.071 -0.569 1.00 0.00 1 LYS A CA 8
ATOM 3496 C C . LYS A 1 1 ? -10.078 9.214 0.192 1.00 0.00 1 LYS A C 8
ATOM 3497 O O . LYS A 1 1 ? -9.386 9.700 1.068 1.00 0.00 1 LYS A O 8
ATOM 3518 N N . THR A 1 2 ? -10.014 7.960 -0.168 1.00 0.00 2 THR A N 8
ATOM 3519 C CA . THR A 1 2 ? -9.054 7.020 0.488 1.00 0.00 2 THR A CA 8
ATOM 3520 C C . THR A 1 2 ? -8.257 6.236 -0.547 1.00 0.00 2 THR A C 8
ATOM 3521 O O . THR A 1 2 ? -8.557 6.199 -1.724 1.00 0.00 2 THR A O 8
ATOM 3532 N N . TYR A 1 3 ? -7.242 5.644 0.003 1.00 0.00 3 TYR A N 8
ATOM 3533 C CA . TYR A 1 3 ? -6.276 4.793 -0.737 1.00 0.00 3 TYR A CA 8
ATOM 3534 C C . TYR A 1 3 ? -6.366 3.490 0.051 1.00 0.00 3 TYR A C 8
ATOM 3535 O O . TYR A 1 3 ? -6.136 3.501 1.244 1.00 0.00 3 TYR A O 8
ATOM 3553 N N . GLN A 1 4 ? -6.692 2.417 -0.619 1.00 0.00 4 GLN A N 8
ATOM 3554 C CA . GLN A 1 4 ? -6.804 1.104 0.085 1.00 0.00 4 GLN A CA 8
ATOM 3555 C C . GLN A 1 4 ? -5.617 0.251 -0.356 1.00 0.00 4 GLN A C 8
ATOM 3556 O O . GLN A 1 4 ? -5.133 0.379 -1.465 1.00 0.00 4 GLN A O 8
ATOM 3570 N N . CYS A 1 5 ? -5.186 -0.598 0.536 1.00 0.00 5 CYS A N 8
ATOM 3571 C CA . CYS A 1 5 ? -4.036 -1.493 0.232 1.00 0.00 5 CYS A CA 8
ATOM 3572 C C . CYS A 1 5 ? -4.471 -2.508 -0.836 1.00 0.00 5 CYS A C 8
ATOM 3573 O O . CYS A 1 5 ? -5.643 -2.809 -0.956 1.00 0.00 5 CYS A O 8
ATOM 3580 N N . GLN A 1 6 ? -3.517 -3.012 -1.576 1.00 0.00 6 GLN A N 8
ATOM 3581 C CA . GLN A 1 6 ? -3.834 -4.010 -2.651 1.00 0.00 6 GLN A CA 8
ATOM 3582 C C . GLN A 1 6 ? -3.361 -5.399 -2.193 1.00 0.00 6 GLN A C 8
ATOM 3583 O O . GLN A 1 6 ? -3.068 -6.260 -3.001 1.00 0.00 6 GLN A O 8
ATOM 3597 N N . TYR A 1 7 ? -3.309 -5.562 -0.891 1.00 0.00 7 TYR A N 8
ATOM 3598 C CA . TYR A 1 7 ? -2.870 -6.853 -0.278 1.00 0.00 7 TYR A CA 8
ATOM 3599 C C . TYR A 1 7 ? -3.797 -7.209 0.889 1.00 0.00 7 TYR A C 8
ATOM 3600 O O . TYR A 1 7 ? -4.421 -8.253 0.898 1.00 0.00 7 TYR A O 8
ATOM 3618 N N . CYS A 1 8 ? -3.848 -6.305 1.840 1.00 0.00 8 CYS A N 8
ATOM 3619 C CA . CYS A 1 8 ? -4.701 -6.488 3.058 1.00 0.00 8 CYS A CA 8
ATOM 3620 C C . CYS A 1 8 ? -5.801 -5.420 3.098 1.00 0.00 8 CYS A C 8
ATOM 3621 O O . CYS A 1 8 ? -6.106 -4.803 2.095 1.00 0.00 8 CYS A O 8
ATOM 3628 N N . GLU A 1 9 ? -6.355 -5.245 4.272 1.00 0.00 9 GLU A N 8
ATOM 3629 C CA . GLU A 1 9 ? -7.445 -4.247 4.478 1.00 0.00 9 GLU A CA 8
ATOM 3630 C C . GLU A 1 9 ? -6.957 -3.052 5.320 1.00 0.00 9 GLU A C 8
ATOM 3631 O O . GLU A 1 9 ? -7.499 -2.737 6.362 1.00 0.00 9 GLU A O 8
ATOM 3643 N N . PHE A 1 10 ? -5.927 -2.430 4.807 1.00 0.00 10 PHE A N 8
ATOM 3644 C CA . PHE A 1 10 ? -5.307 -1.238 5.465 1.00 0.00 10 PHE A CA 8
ATOM 3645 C C . PHE A 1 10 ? -5.697 -0.060 4.570 1.00 0.00 10 PHE A C 8
ATOM 3646 O O . PHE A 1 10 ? -5.363 -0.054 3.400 1.00 0.00 10 PHE A O 8
ATOM 3663 N N . ARG A 1 11 ? -6.393 0.890 5.141 1.00 0.00 11 ARG A N 8
ATOM 3664 C CA . ARG A 1 11 ? -6.827 2.087 4.357 1.00 0.00 11 ARG A CA 8
ATOM 3665 C C . ARG A 1 11 ? -6.221 3.341 4.976 1.00 0.00 11 ARG A C 8
ATOM 3666 O O . ARG A 1 11 ? -6.189 3.507 6.182 1.00 0.00 11 ARG A O 8
ATOM 3687 N N . SER A 1 12 ? -5.754 4.182 4.093 1.00 0.00 12 SER A N 8
ATOM 3688 C CA . SER A 1 12 ? -5.102 5.477 4.481 1.00 0.00 12 SER A CA 8
ATOM 3689 C C . SER A 1 12 ? -5.681 6.575 3.572 1.00 0.00 12 SER A C 8
ATOM 3690 O O . SER A 1 12 ? -6.436 6.256 2.677 1.00 0.00 12 SER A O 8
ATOM 3698 N N . ALA A 1 13 ? -5.348 7.820 3.807 1.00 0.00 13 ALA A N 8
ATOM 3699 C CA . ALA A 1 13 ? -5.890 8.927 2.945 1.00 0.00 13 ALA A CA 8
ATOM 3700 C C . ALA A 1 13 ? -4.782 9.925 2.582 1.00 0.00 13 ALA A C 8
ATOM 3701 O O . ALA A 1 13 ? -5.046 11.080 2.309 1.00 0.00 13 ALA A O 8
ATOM 3708 N N . ASP A 1 14 ? -3.572 9.431 2.575 1.00 0.00 14 ASP A N 8
ATOM 3709 C CA . ASP A 1 14 ? -2.380 10.269 2.253 1.00 0.00 14 ASP A CA 8
ATOM 3710 C C . ASP A 1 14 ? -1.730 9.836 0.939 1.00 0.00 14 ASP A C 8
ATOM 3711 O O . ASP A 1 14 ? -1.672 10.628 0.019 1.00 0.00 14 ASP A O 8
ATOM 3720 N N . SER A 1 15 ? -1.272 8.604 0.936 1.00 0.00 15 SER A N 8
ATOM 3721 C CA . SER A 1 15 ? -0.590 7.914 -0.211 1.00 0.00 15 SER A CA 8
ATOM 3722 C C . SER A 1 15 ? 0.843 7.532 0.181 1.00 0.00 15 SER A C 8
ATOM 3723 O O . SER A 1 15 ? 1.158 6.358 0.193 1.00 0.00 15 SER A O 8
ATOM 3731 N N . SER A 1 16 ? 1.685 8.495 0.498 1.00 0.00 16 SER A N 8
ATOM 3732 C CA . SER A 1 16 ? 3.096 8.143 0.886 1.00 0.00 16 SER A CA 8
ATOM 3733 C C . SER A 1 16 ? 3.030 7.128 2.040 1.00 0.00 16 SER A C 8
ATOM 3734 O O . SER A 1 16 ? 3.781 6.173 2.075 1.00 0.00 16 SER A O 8
ATOM 3742 N N . ASN A 1 17 ? 2.129 7.372 2.962 1.00 0.00 17 ASN A N 8
ATOM 3743 C CA . ASN A 1 17 ? 1.973 6.443 4.124 1.00 0.00 17 ASN A CA 8
ATOM 3744 C C . ASN A 1 17 ? 1.633 5.039 3.592 1.00 0.00 17 ASN A C 8
ATOM 3745 O O . ASN A 1 17 ? 2.293 4.079 3.932 1.00 0.00 17 ASN A O 8
ATOM 3756 N N . LEU A 1 18 ? 0.614 4.947 2.766 1.00 0.00 18 LEU A N 8
ATOM 3757 C CA . LEU A 1 18 ? 0.214 3.616 2.201 1.00 0.00 18 LEU A CA 8
ATOM 3758 C C . LEU A 1 18 ? 1.404 2.921 1.522 1.00 0.00 18 LEU A C 8
ATOM 3759 O O . LEU A 1 18 ? 1.637 1.747 1.730 1.00 0.00 18 LEU A O 8
ATOM 3775 N N . LYS A 1 19 ? 2.133 3.647 0.717 1.00 0.00 19 LYS A N 8
ATOM 3776 C CA . LYS A 1 19 ? 3.311 3.023 0.037 1.00 0.00 19 LYS A CA 8
ATOM 3777 C C . LYS A 1 19 ? 4.245 2.450 1.104 1.00 0.00 19 LYS A C 8
ATOM 3778 O O . LYS A 1 19 ? 4.620 1.301 1.011 1.00 0.00 19 LYS A O 8
ATOM 3797 N N . THR A 1 20 ? 4.607 3.238 2.084 1.00 0.00 20 THR A N 8
ATOM 3798 C CA . THR A 1 20 ? 5.510 2.739 3.176 1.00 0.00 20 THR A CA 8
ATOM 3799 C C . THR A 1 20 ? 4.912 1.443 3.741 1.00 0.00 20 THR A C 8
ATOM 3800 O O . THR A 1 20 ? 5.603 0.449 3.847 1.00 0.00 20 THR A O 8
ATOM 3811 N N . HIS A 1 21 ? 3.646 1.496 4.087 1.00 0.00 21 HIS A N 8
ATOM 3812 C CA . HIS A 1 21 ? 2.948 0.293 4.638 1.00 0.00 21 HIS A CA 8
ATOM 3813 C C . HIS A 1 21 ? 3.298 -0.923 3.748 1.00 0.00 21 HIS A C 8
ATOM 3814 O O . HIS A 1 21 ? 3.827 -1.898 4.242 1.00 0.00 21 HIS A O 8
ATOM 3828 N N . ILE A 1 22 ? 2.993 -0.816 2.473 1.00 0.00 22 ILE A N 8
ATOM 3829 C CA . ILE A 1 22 ? 3.285 -1.923 1.507 1.00 0.00 22 ILE A CA 8
ATOM 3830 C C . ILE A 1 22 ? 4.741 -2.421 1.627 1.00 0.00 22 ILE A C 8
ATOM 3831 O O . ILE A 1 22 ? 4.979 -3.608 1.699 1.00 0.00 22 ILE A O 8
ATOM 3847 N N . LYS A 1 23 ? 5.675 -1.506 1.643 1.00 0.00 23 LYS A N 8
ATOM 3848 C CA . LYS A 1 23 ? 7.119 -1.876 1.753 1.00 0.00 23 LYS A CA 8
ATOM 3849 C C . LYS A 1 23 ? 7.476 -2.673 3.017 1.00 0.00 23 LYS A C 8
ATOM 3850 O O . LYS A 1 23 ? 8.316 -3.549 2.944 1.00 0.00 23 LYS A O 8
ATOM 3869 N N . THR A 1 24 ? 6.854 -2.362 4.127 1.00 0.00 24 THR A N 8
ATOM 3870 C CA . THR A 1 24 ? 7.174 -3.119 5.388 1.00 0.00 24 THR A CA 8
ATOM 3871 C C . THR A 1 24 ? 6.363 -4.415 5.581 1.00 0.00 24 THR A C 8
ATOM 3872 O O . THR A 1 24 ? 6.909 -5.403 6.034 1.00 0.00 24 THR A O 8
ATOM 3883 N N . LYS A 1 25 ? 5.100 -4.387 5.235 1.00 0.00 25 LYS A N 8
ATOM 3884 C CA . LYS A 1 25 ? 4.219 -5.594 5.388 1.00 0.00 25 LYS A CA 8
ATOM 3885 C C . LYS A 1 25 ? 4.028 -6.474 4.148 1.00 0.00 25 LYS A C 8
ATOM 3886 O O . LYS A 1 25 ? 3.744 -7.649 4.286 1.00 0.00 25 LYS A O 8
ATOM 3905 N N . HIS A 1 26 ? 4.182 -5.908 2.981 1.00 0.00 26 HIS A N 8
ATOM 3906 C CA . HIS A 1 26 ? 4.008 -6.683 1.711 1.00 0.00 26 HIS A CA 8
ATOM 3907 C C . HIS A 1 26 ? 5.275 -6.612 0.844 1.00 0.00 26 HIS A C 8
ATOM 3908 O O . HIS A 1 26 ? 5.307 -5.958 -0.182 1.00 0.00 26 HIS A O 8
ATOM 3922 N N . SER A 1 27 ? 6.290 -7.306 1.296 1.00 0.00 27 SER A N 8
ATOM 3923 C CA . SER A 1 27 ? 7.602 -7.337 0.567 1.00 0.00 27 SER A CA 8
ATOM 3924 C C . SER A 1 27 ? 7.793 -8.539 -0.371 1.00 0.00 27 SER A C 8
ATOM 3925 O O . SER A 1 27 ? 8.850 -8.674 -0.960 1.00 0.00 27 SER A O 8
ATOM 3933 N N . LYS A 1 28 ? 6.793 -9.376 -0.497 1.00 0.00 28 LYS A N 8
ATOM 3934 C CA . LYS A 1 28 ? 6.914 -10.567 -1.402 1.00 0.00 28 LYS A CA 8
ATOM 3935 C C . LYS A 1 28 ? 5.865 -10.392 -2.512 1.00 0.00 28 LYS A C 8
ATOM 3936 O O . LYS A 1 28 ? 5.105 -11.278 -2.852 1.00 0.00 28 LYS A O 8
ATOM 3955 N N . GLU A 1 29 ? 5.889 -9.192 -3.038 1.00 0.00 29 GLU A N 8
ATOM 3956 C CA . GLU A 1 29 ? 4.959 -8.778 -4.133 1.00 0.00 29 GLU A CA 8
ATOM 3957 C C . GLU A 1 29 ? 5.743 -8.249 -5.346 1.00 0.00 29 GLU A C 8
ATOM 3958 O O . GLU A 1 29 ? 5.176 -8.064 -6.406 1.00 0.00 29 GLU A O 8
ATOM 3970 N N . LYS A 1 30 ? 7.021 -8.019 -5.154 1.00 0.00 30 LYS A N 8
ATOM 3971 C CA . LYS A 1 30 ? 7.900 -7.499 -6.248 1.00 0.00 30 LYS A CA 8
ATOM 3972 C C . LYS A 1 30 ? 8.981 -8.533 -6.579 1.00 0.00 30 LYS A C 8
ATOM 3973 O O . LYS A 1 30 ? 9.512 -8.589 -7.672 1.00 0.00 30 LYS A O 8
ATOM 3993 N N . LYS A 1 1 ? -11.257 11.825 0.519 1.00 0.00 1 LYS A N 9
ATOM 3994 C CA . LYS A 1 1 ? -11.228 10.375 0.166 1.00 0.00 1 LYS A CA 9
ATOM 3995 C C . LYS A 1 1 ? -9.920 9.732 0.668 1.00 0.00 1 LYS A C 9
ATOM 3996 O O . LYS A 1 1 ? -8.961 10.415 0.968 1.00 0.00 1 LYS A O 9
ATOM 4017 N N . THR A 1 2 ? -9.941 8.425 0.738 1.00 0.00 2 THR A N 9
ATOM 4018 C CA . THR A 1 2 ? -8.755 7.638 1.203 1.00 0.00 2 THR A CA 9
ATOM 4019 C C . THR A 1 2 ? -8.347 6.635 0.114 1.00 0.00 2 THR A C 9
ATOM 4020 O O . THR A 1 2 ? -9.014 6.492 -0.892 1.00 0.00 2 THR A O 9
ATOM 4031 N N . TYR A 1 3 ? -7.252 5.968 0.363 1.00 0.00 3 TYR A N 9
ATOM 4032 C CA . TYR A 1 3 ? -6.702 4.953 -0.579 1.00 0.00 3 TYR A CA 9
ATOM 4033 C C . TYR A 1 3 ? -6.745 3.612 0.156 1.00 0.00 3 TYR A C 9
ATOM 4034 O O . TYR A 1 3 ? -6.657 3.596 1.367 1.00 0.00 3 TYR A O 9
ATOM 4052 N N . GLN A 1 4 ? -6.862 2.541 -0.586 1.00 0.00 4 GLN A N 9
ATOM 4053 C CA . GLN A 1 4 ? -6.915 1.179 0.033 1.00 0.00 4 GLN A CA 9
ATOM 4054 C C . GLN A 1 4 ? -5.708 0.369 -0.449 1.00 0.00 4 GLN A C 9
ATOM 4055 O O . GLN A 1 4 ? -5.127 0.652 -1.478 1.00 0.00 4 GLN A O 9
ATOM 4069 N N . CYS A 1 5 ? -5.384 -0.625 0.330 1.00 0.00 5 CYS A N 9
ATOM 4070 C CA . CYS A 1 5 ? -4.241 -1.525 0.023 1.00 0.00 5 CYS A CA 9
ATOM 4071 C C . CYS A 1 5 ? -4.718 -2.612 -0.950 1.00 0.00 5 CYS A C 9
ATOM 4072 O O . CYS A 1 5 ? -5.898 -2.894 -1.033 1.00 0.00 5 CYS A O 9
ATOM 4079 N N . GLN A 1 6 ? -3.776 -3.185 -1.654 1.00 0.00 6 GLN A N 9
ATOM 4080 C CA . GLN A 1 6 ? -4.082 -4.261 -2.651 1.00 0.00 6 GLN A CA 9
ATOM 4081 C C . GLN A 1 6 ? -3.364 -5.548 -2.222 1.00 0.00 6 GLN A C 9
ATOM 4082 O O . GLN A 1 6 ? -2.910 -6.329 -3.036 1.00 0.00 6 GLN A O 9
ATOM 4096 N N . TYR A 1 7 ? -3.294 -5.710 -0.929 1.00 0.00 7 TYR A N 9
ATOM 4097 C CA . TYR A 1 7 ? -2.629 -6.898 -0.314 1.00 0.00 7 TYR A CA 9
ATOM 4098 C C . TYR A 1 7 ? -3.535 -7.368 0.826 1.00 0.00 7 TYR A C 9
ATOM 4099 O O . TYR A 1 7 ? -3.932 -8.515 0.887 1.00 0.00 7 TYR A O 9
ATOM 4117 N N . CYS A 1 8 ? -3.821 -6.430 1.697 1.00 0.00 8 CYS A N 9
ATOM 4118 C CA . CYS A 1 8 ? -4.697 -6.680 2.881 1.00 0.00 8 CYS A CA 9
ATOM 4119 C C . CYS A 1 8 ? -5.858 -5.677 2.850 1.00 0.00 8 CYS A C 9
ATOM 4120 O O . CYS A 1 8 ? -6.089 -4.996 1.868 1.00 0.00 8 CYS A O 9
ATOM 4127 N N . GLU A 1 9 ? -6.553 -5.612 3.954 1.00 0.00 9 GLU A N 9
ATOM 4128 C CA . GLU A 1 9 ? -7.716 -4.684 4.071 1.00 0.00 9 GLU A CA 9
ATOM 4129 C C . GLU A 1 9 ? -7.282 -3.511 4.966 1.00 0.00 9 GLU A C 9
ATOM 4130 O O . GLU A 1 9 ? -7.803 -3.276 6.039 1.00 0.00 9 GLU A O 9
ATOM 4142 N N . PHE A 1 10 ? -6.304 -2.814 4.445 1.00 0.00 10 PHE A N 9
ATOM 4143 C CA . PHE A 1 10 ? -5.706 -1.622 5.122 1.00 0.00 10 PHE A CA 9
ATOM 4144 C C . PHE A 1 10 ? -6.029 -0.386 4.273 1.00 0.00 10 PHE A C 9
ATOM 4145 O O . PHE A 1 10 ? -5.986 -0.461 3.063 1.00 0.00 10 PHE A O 9
ATOM 4162 N N . ARG A 1 11 ? -6.344 0.703 4.926 1.00 0.00 11 ARG A N 9
ATOM 4163 C CA . ARG A 1 11 ? -6.670 1.972 4.201 1.00 0.00 11 ARG A CA 9
ATOM 4164 C C . ARG A 1 11 ? -5.939 3.134 4.881 1.00 0.00 11 ARG A C 9
ATOM 4165 O O . ARG A 1 11 ? -5.752 3.129 6.082 1.00 0.00 11 ARG A O 9
ATOM 4186 N N . SER A 1 12 ? -5.549 4.098 4.084 1.00 0.00 12 SER A N 9
ATOM 4187 C CA . SER A 1 12 ? -4.810 5.297 4.621 1.00 0.00 12 SER A CA 9
ATOM 4188 C C . SER A 1 12 ? -5.265 6.550 3.864 1.00 0.00 12 SER A C 9
ATOM 4189 O O . SER A 1 12 ? -5.834 6.421 2.802 1.00 0.00 12 SER A O 9
ATOM 4197 N N . ALA A 1 13 ? -5.013 7.716 4.409 1.00 0.00 13 ALA A N 9
ATOM 4198 C CA . ALA A 1 13 ? -5.438 8.984 3.721 1.00 0.00 13 ALA A CA 9
ATOM 4199 C C . ALA A 1 13 ? -4.255 9.928 3.447 1.00 0.00 13 ALA A C 9
ATOM 4200 O O . ALA A 1 13 ? -4.349 11.117 3.692 1.00 0.00 13 ALA A O 9
ATOM 4207 N N . ASP A 1 14 ? -3.177 9.378 2.943 1.00 0.00 14 ASP A N 9
ATOM 4208 C CA . ASP A 1 14 ? -1.977 10.224 2.644 1.00 0.00 14 ASP A CA 9
ATOM 4209 C C . ASP A 1 14 ? -1.431 9.986 1.225 1.00 0.00 14 ASP A C 9
ATOM 4210 O O . ASP A 1 14 ? -1.439 10.898 0.423 1.00 0.00 14 ASP A O 9
ATOM 4219 N N . SER A 1 15 ? -0.989 8.767 1.006 1.00 0.00 15 SER A N 9
ATOM 4220 C CA . SER A 1 15 ? -0.399 8.234 -0.277 1.00 0.00 15 SER A CA 9
ATOM 4221 C C . SER A 1 15 ? 1.009 7.696 0.019 1.00 0.00 15 SER A C 9
ATOM 4222 O O . SER A 1 15 ? 1.215 6.500 -0.047 1.00 0.00 15 SER A O 9
ATOM 4230 N N . SER A 1 16 ? 1.951 8.555 0.340 1.00 0.00 16 SER A N 9
ATOM 4231 C CA . SER A 1 16 ? 3.339 8.057 0.636 1.00 0.00 16 SER A CA 9
ATOM 4232 C C . SER A 1 16 ? 3.243 7.084 1.822 1.00 0.00 16 SER A C 9
ATOM 4233 O O . SER A 1 16 ? 4.009 6.152 1.935 1.00 0.00 16 SER A O 9
ATOM 4241 N N . ASN A 1 17 ? 2.294 7.345 2.682 1.00 0.00 17 ASN A N 9
ATOM 4242 C CA . ASN A 1 17 ? 2.074 6.482 3.880 1.00 0.00 17 ASN A CA 9
ATOM 4243 C C . ASN A 1 17 ? 1.639 5.097 3.381 1.00 0.00 17 ASN A C 9
ATOM 4244 O O . ASN A 1 17 ? 2.201 4.103 3.790 1.00 0.00 17 ASN A O 9
ATOM 4255 N N . LEU A 1 18 ? 0.656 5.058 2.508 1.00 0.00 18 LEU A N 9
ATOM 4256 C CA . LEU A 1 18 ? 0.189 3.735 1.983 1.00 0.00 18 LEU A CA 9
ATOM 4257 C C . LEU A 1 18 ? 1.378 3.025 1.318 1.00 0.00 18 LEU A C 9
ATOM 4258 O O . LEU A 1 18 ? 1.566 1.842 1.500 1.00 0.00 18 LEU A O 9
ATOM 4274 N N . LYS A 1 19 ? 2.152 3.748 0.550 1.00 0.00 19 LYS A N 9
ATOM 4275 C CA . LYS A 1 19 ? 3.336 3.128 -0.123 1.00 0.00 19 LYS A CA 9
ATOM 4276 C C . LYS A 1 19 ? 4.221 2.506 0.961 1.00 0.00 19 LYS A C 9
ATOM 4277 O O . LYS A 1 19 ? 4.536 1.337 0.878 1.00 0.00 19 LYS A O 9
ATOM 4296 N N . THR A 1 20 ? 4.610 3.289 1.939 1.00 0.00 20 THR A N 9
ATOM 4297 C CA . THR A 1 20 ? 5.468 2.757 3.044 1.00 0.00 20 THR A CA 9
ATOM 4298 C C . THR A 1 20 ? 4.828 1.468 3.557 1.00 0.00 20 THR A C 9
ATOM 4299 O O . THR A 1 20 ? 5.517 0.478 3.654 1.00 0.00 20 THR A O 9
ATOM 4310 N N . HIS A 1 21 ? 3.553 1.523 3.869 1.00 0.00 21 HIS A N 9
ATOM 4311 C CA . HIS A 1 21 ? 2.825 0.314 4.366 1.00 0.00 21 HIS A CA 9
ATOM 4312 C C . HIS A 1 21 ? 3.126 -0.869 3.414 1.00 0.00 21 HIS A C 9
ATOM 4313 O O . HIS A 1 21 ? 3.664 -1.868 3.841 1.00 0.00 21 HIS A O 9
ATOM 4327 N N . ILE A 1 22 ? 2.773 -0.711 2.159 1.00 0.00 22 ILE A N 9
ATOM 4328 C CA . ILE A 1 22 ? 3.007 -1.769 1.126 1.00 0.00 22 ILE A CA 9
ATOM 4329 C C . ILE A 1 22 ? 4.424 -2.346 1.194 1.00 0.00 22 ILE A C 9
ATOM 4330 O O . ILE A 1 22 ? 4.622 -3.522 0.969 1.00 0.00 22 ILE A O 9
ATOM 4346 N N . LYS A 1 23 ? 5.379 -1.510 1.499 1.00 0.00 23 LYS A N 9
ATOM 4347 C CA . LYS A 1 23 ? 6.780 -2.008 1.581 1.00 0.00 23 LYS A CA 9
ATOM 4348 C C . LYS A 1 23 ? 7.011 -2.698 2.955 1.00 0.00 23 LYS A C 9
ATOM 4349 O O . LYS A 1 23 ? 7.223 -3.893 3.027 1.00 0.00 23 LYS A O 9
ATOM 4368 N N . THR A 1 24 ? 6.945 -1.895 3.978 1.00 0.00 24 THR A N 9
ATOM 4369 C CA . THR A 1 24 ? 7.134 -2.294 5.408 1.00 0.00 24 THR A CA 9
ATOM 4370 C C . THR A 1 24 ? 6.391 -3.571 5.849 1.00 0.00 24 THR A C 9
ATOM 4371 O O . THR A 1 24 ? 6.936 -4.385 6.568 1.00 0.00 24 THR A O 9
ATOM 4382 N N . LYS A 1 25 ? 5.168 -3.698 5.400 1.00 0.00 25 LYS A N 9
ATOM 4383 C CA . LYS A 1 25 ? 4.294 -4.866 5.735 1.00 0.00 25 LYS A CA 9
ATOM 4384 C C . LYS A 1 25 ? 4.164 -5.939 4.657 1.00 0.00 25 LYS A C 9
ATOM 4385 O O . LYS A 1 25 ? 3.992 -7.086 5.023 1.00 0.00 25 LYS A O 9
ATOM 4404 N N . HIS A 1 26 ? 4.235 -5.601 3.390 1.00 0.00 26 HIS A N 9
ATOM 4405 C CA . HIS A 1 26 ? 4.098 -6.693 2.366 1.00 0.00 26 HIS A CA 9
ATOM 4406 C C . HIS A 1 26 ? 5.379 -7.082 1.636 1.00 0.00 26 HIS A C 9
ATOM 4407 O O . HIS A 1 26 ? 5.883 -8.164 1.870 1.00 0.00 26 HIS A O 9
ATOM 4421 N N . SER A 1 27 ? 5.871 -6.215 0.794 1.00 0.00 27 SER A N 9
ATOM 4422 C CA . SER A 1 27 ? 7.126 -6.494 0.012 1.00 0.00 27 SER A CA 9
ATOM 4423 C C . SER A 1 27 ? 8.183 -7.266 0.814 1.00 0.00 27 SER A C 9
ATOM 4424 O O . SER A 1 27 ? 8.783 -8.193 0.311 1.00 0.00 27 SER A O 9
ATOM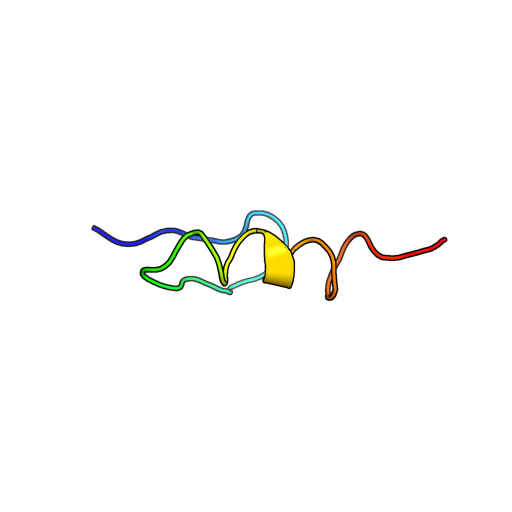 4432 N N . LYS A 1 28 ? 8.360 -6.819 2.034 1.00 0.00 28 LYS A N 9
ATOM 4433 C CA . LYS A 1 28 ? 9.329 -7.409 3.018 1.00 0.00 28 LYS A CA 9
ATOM 4434 C C . LYS A 1 28 ? 9.559 -8.922 2.837 1.00 0.00 28 LYS A C 9
ATOM 4435 O O . LYS A 1 28 ? 10.669 -9.411 2.905 1.00 0.00 28 LYS A O 9
ATOM 4454 N N . GLU A 1 29 ? 8.460 -9.594 2.611 1.00 0.00 29 GLU A N 9
ATOM 4455 C CA . GLU A 1 29 ? 8.437 -11.070 2.409 1.00 0.00 29 GLU A CA 9
ATOM 4456 C C . GLU A 1 29 ? 7.818 -11.344 1.022 1.00 0.00 29 GLU A C 9
ATOM 4457 O O . GLU A 1 29 ? 6.803 -12.001 0.897 1.00 0.00 29 GLU A O 9
ATOM 4469 N N . LYS A 1 30 ? 8.486 -10.795 0.037 1.00 0.00 30 LYS A N 9
ATOM 4470 C CA . LYS A 1 30 ? 8.117 -10.892 -1.418 1.00 0.00 30 LYS A CA 9
ATOM 4471 C C . LYS A 1 30 ? 6.989 -11.869 -1.804 1.00 0.00 30 LYS A C 9
ATOM 4472 O O . LYS A 1 30 ? 7.048 -13.068 -1.624 1.00 0.00 30 LYS A O 9
ATOM 4492 N N . LYS A 1 1 ? -10.049 10.718 -0.908 1.00 0.00 1 LYS A N 10
ATOM 4493 C CA . LYS A 1 1 ? -9.263 10.875 0.349 1.00 0.00 1 LYS A CA 10
ATOM 4494 C C . LYS A 1 1 ? -8.636 9.548 0.777 1.00 0.00 1 LYS A C 10
ATOM 4495 O O . LYS A 1 1 ? -7.453 9.511 1.055 1.00 0.00 1 LYS A O 10
ATOM 4516 N N . THR A 1 2 ? -9.428 8.501 0.815 1.00 0.00 2 THR A N 10
ATOM 4517 C CA . THR A 1 2 ? -8.873 7.175 1.233 1.00 0.00 2 THR A CA 10
ATOM 4518 C C . THR A 1 2 ? -8.449 6.365 0.008 1.00 0.00 2 THR A C 10
ATOM 4519 O O . THR A 1 2 ? -9.086 6.369 -1.028 1.00 0.00 2 THR A O 10
ATOM 4530 N N . TYR A 1 3 ? -7.350 5.694 0.214 1.00 0.00 3 TYR A N 10
ATOM 4531 C CA . TYR A 1 3 ? -6.705 4.820 -0.805 1.00 0.00 3 TYR A CA 10
ATOM 4532 C C . TYR A 1 3 ? -6.759 3.382 -0.250 1.00 0.00 3 TYR A C 10
ATOM 4533 O O . TYR A 1 3 ? -7.076 3.215 0.912 1.00 0.00 3 TYR A O 10
ATOM 4551 N N . GLN A 1 4 ? -6.460 2.392 -1.058 1.00 0.00 4 GLN A N 10
ATOM 4552 C CA . GLN A 1 4 ? -6.500 0.975 -0.556 1.00 0.00 4 GLN A CA 10
ATOM 4553 C C . GLN A 1 4 ? -5.241 0.163 -0.912 1.00 0.00 4 GLN A C 10
ATOM 4554 O O . GLN A 1 4 ? -4.829 0.117 -2.055 1.00 0.00 4 GLN A O 10
ATOM 4568 N N . CYS A 1 5 ? -4.686 -0.442 0.109 1.00 0.00 5 CYS A N 10
ATOM 4569 C CA . CYS A 1 5 ? -3.460 -1.297 0.001 1.00 0.00 5 CYS A CA 10
ATOM 4570 C C . CYS A 1 5 ? -3.424 -2.226 -1.224 1.00 0.00 5 CYS A C 10
ATOM 4571 O O . CYS A 1 5 ? -2.580 -2.042 -2.078 1.00 0.00 5 CYS A O 10
ATOM 4578 N N . GLN A 1 6 ? -4.342 -3.169 -1.226 1.00 0.00 6 GLN A N 10
ATOM 4579 C CA . GLN A 1 6 ? -4.560 -4.226 -2.289 1.00 0.00 6 GLN A CA 10
ATOM 4580 C C . GLN A 1 6 ? -4.142 -5.630 -1.807 1.00 0.00 6 GLN A C 10
ATOM 4581 O O . GLN A 1 6 ? -4.229 -6.584 -2.557 1.00 0.00 6 GLN A O 10
ATOM 4595 N N . TYR A 1 7 ? -3.702 -5.720 -0.577 1.00 0.00 7 TYR A N 10
ATOM 4596 C CA . TYR A 1 7 ? -3.268 -7.031 0.012 1.00 0.00 7 TYR A CA 10
ATOM 4597 C C . TYR A 1 7 ? -4.157 -7.304 1.222 1.00 0.00 7 TYR A C 10
ATOM 4598 O O . TYR A 1 7 ? -4.787 -8.340 1.318 1.00 0.00 7 TYR A O 10
ATOM 4616 N N . CYS A 1 8 ? -4.170 -6.341 2.108 1.00 0.00 8 CYS A N 10
ATOM 4617 C CA . CYS A 1 8 ? -4.991 -6.430 3.352 1.00 0.00 8 CYS A CA 10
ATOM 4618 C C . CYS A 1 8 ? -6.035 -5.323 3.236 1.00 0.00 8 CYS A C 10
ATOM 4619 O O . CYS A 1 8 ? -6.188 -4.721 2.189 1.00 0.00 8 CYS A O 10
ATOM 4626 N N . GLU A 1 9 ? -6.716 -5.085 4.324 1.00 0.00 9 GLU A N 10
ATOM 4627 C CA . GLU A 1 9 ? -7.760 -4.020 4.312 1.00 0.00 9 GLU A CA 10
ATOM 4628 C C . GLU A 1 9 ? -7.161 -2.849 5.085 1.00 0.00 9 GLU A C 10
ATOM 4629 O O . GLU A 1 9 ? -7.568 -2.501 6.177 1.00 0.00 9 GLU A O 10
ATOM 4641 N N . PHE A 1 10 ? -6.170 -2.283 4.452 1.00 0.00 10 PHE A N 10
ATOM 4642 C CA . PHE A 1 10 ? -5.456 -1.118 5.036 1.00 0.00 10 PHE A CA 10
ATOM 4643 C C . PHE A 1 10 ? -5.801 0.007 4.077 1.00 0.00 10 PHE A C 10
ATOM 4644 O O . PHE A 1 10 ? -5.292 0.088 2.976 1.00 0.00 10 PHE A O 10
ATOM 4661 N N . ARG A 1 11 ? -6.692 0.826 4.559 1.00 0.00 11 ARG A N 10
ATOM 4662 C CA . ARG A 1 11 ? -7.161 1.995 3.774 1.00 0.00 11 ARG A CA 10
ATOM 4663 C C . ARG A 1 11 ? -6.670 3.185 4.579 1.00 0.00 11 ARG A C 10
ATOM 4664 O O . ARG A 1 11 ? -7.041 3.384 5.720 1.00 0.00 11 ARG A O 10
ATOM 4685 N N . SER A 1 12 ? -5.823 3.937 3.934 1.00 0.00 12 SER A N 10
ATOM 4686 C CA . SER A 1 12 ? -5.229 5.142 4.583 1.00 0.00 12 SER A CA 10
ATOM 4687 C C . SER A 1 12 ? -5.442 6.343 3.676 1.00 0.00 12 SER A C 10
ATOM 4688 O O . SER A 1 12 ? -5.732 6.179 2.511 1.00 0.00 12 SER A O 10
ATOM 4696 N N . ALA A 1 13 ? -5.300 7.512 4.238 1.00 0.00 13 ALA A N 10
ATOM 4697 C CA . ALA A 1 13 ? -5.487 8.766 3.448 1.00 0.00 13 ALA A CA 10
ATOM 4698 C C . ALA A 1 13 ? -4.184 9.559 3.523 1.00 0.00 13 ALA A C 10
ATOM 4699 O O . ALA A 1 13 ? -4.186 10.753 3.760 1.00 0.00 13 ALA A O 10
ATOM 4706 N N . ASP A 1 14 ? -3.101 8.850 3.311 1.00 0.00 14 ASP A N 10
ATOM 4707 C CA . ASP A 1 14 ? -1.756 9.497 3.360 1.00 0.00 14 ASP A CA 10
ATOM 4708 C C . ASP A 1 14 ? -0.970 9.266 2.045 1.00 0.00 14 ASP A C 10
ATOM 4709 O O . ASP A 1 14 ? -0.607 10.224 1.390 1.00 0.00 14 ASP A O 10
ATOM 4718 N N . SER A 1 15 ? -0.740 8.014 1.711 1.00 0.00 15 SER A N 10
ATOM 4719 C CA . SER A 1 15 ? 0.015 7.610 0.463 1.00 0.00 15 SER A CA 10
ATOM 4720 C C . SER A 1 15 ? 1.147 8.562 -0.041 1.00 0.00 15 SER A C 10
ATOM 4721 O O . SER A 1 15 ? 0.901 9.373 -0.912 1.00 0.00 15 SER A O 10
ATOM 4729 N N . SER A 1 16 ? 2.366 8.503 0.465 1.00 0.00 16 SER A N 10
ATOM 4730 C CA . SER A 1 16 ? 2.801 7.552 1.548 1.00 0.00 16 SER A CA 10
ATOM 4731 C C . SER A 1 16 ? 2.039 7.881 2.840 1.00 0.00 16 SER A C 10
ATOM 4732 O O . SER A 1 16 ? 1.490 8.956 2.913 1.00 0.00 16 SER A O 10
ATOM 4740 N N . ASN A 1 17 ? 1.995 7.057 3.858 1.00 0.00 17 ASN A N 10
ATOM 4741 C CA . ASN A 1 17 ? 2.673 5.733 3.908 1.00 0.00 17 ASN A CA 10
ATOM 4742 C C . ASN A 1 17 ? 1.813 4.503 3.597 1.00 0.00 17 ASN A C 10
ATOM 4743 O O . ASN A 1 17 ? 1.619 3.630 4.420 1.00 0.00 17 ASN A O 10
ATOM 4754 N N . LEU A 1 18 ? 1.320 4.499 2.391 1.00 0.00 18 LEU A N 10
ATOM 4755 C CA . LEU A 1 18 ? 0.466 3.371 1.892 1.00 0.00 18 LEU A CA 10
ATOM 4756 C C . LEU A 1 18 ? 1.407 2.547 1.014 1.00 0.00 18 LEU A C 10
ATOM 4757 O O . LEU A 1 18 ? 1.364 1.334 0.982 1.00 0.00 18 LEU A O 10
ATOM 4773 N N . LYS A 1 19 ? 2.252 3.259 0.320 1.00 0.00 19 LYS A N 10
ATOM 4774 C CA . LYS A 1 19 ? 3.248 2.610 -0.572 1.00 0.00 19 LYS A CA 10
ATOM 4775 C C . LYS A 1 19 ? 4.340 2.175 0.415 1.00 0.00 19 LYS A C 10
ATOM 4776 O O . LYS A 1 19 ? 4.988 1.169 0.221 1.00 0.00 19 LYS A O 10
ATOM 4795 N N . THR A 1 20 ? 4.490 2.954 1.459 1.00 0.00 20 THR A N 10
ATOM 4796 C CA . THR A 1 20 ? 5.503 2.673 2.522 1.00 0.00 20 THR A CA 10
ATOM 4797 C C . THR A 1 20 ? 4.910 1.689 3.554 1.00 0.00 20 THR A C 10
ATOM 4798 O O . THR A 1 20 ? 5.494 1.373 4.574 1.00 0.00 20 THR A O 10
ATOM 4809 N N . HIS A 1 21 ? 3.734 1.244 3.222 1.00 0.00 21 HIS A N 10
ATOM 4810 C CA . HIS A 1 21 ? 2.987 0.264 4.054 1.00 0.00 21 HIS A CA 10
ATOM 4811 C C . HIS A 1 21 ? 3.260 -1.001 3.237 1.00 0.00 21 HIS A C 10
ATOM 4812 O O . HIS A 1 21 ? 3.932 -1.873 3.743 1.00 0.00 21 HIS A O 10
ATOM 4826 N N . ILE A 1 22 ? 2.764 -1.094 2.020 1.00 0.00 22 ILE A N 10
ATOM 4827 C CA . ILE A 1 22 ? 3.014 -2.311 1.171 1.00 0.00 22 ILE A CA 10
ATOM 4828 C C . ILE A 1 22 ? 4.487 -2.728 1.358 1.00 0.00 22 ILE A C 10
ATOM 4829 O O . ILE A 1 22 ? 4.789 -3.880 1.594 1.00 0.00 22 ILE A O 10
ATOM 4845 N N . LYS A 1 23 ? 5.331 -1.730 1.246 1.00 0.00 23 LYS A N 10
ATOM 4846 C CA . LYS A 1 23 ? 6.804 -1.855 1.396 1.00 0.00 23 LYS A CA 10
ATOM 4847 C C . LYS A 1 23 ? 7.016 -1.161 2.744 1.00 0.00 23 LYS A C 10
ATOM 4848 O O . LYS A 1 23 ? 6.870 0.040 2.785 1.00 0.00 23 LYS A O 10
ATOM 4867 N N . THR A 1 24 ? 7.352 -1.788 3.834 1.00 0.00 24 THR A N 10
ATOM 4868 C CA . THR A 1 24 ? 7.597 -3.260 3.961 1.00 0.00 24 THR A CA 10
ATOM 4869 C C . THR A 1 24 ? 6.801 -4.043 5.021 1.00 0.00 24 THR A C 10
ATOM 4870 O O . THR A 1 24 ? 7.310 -4.547 6.006 1.00 0.00 24 THR A O 10
ATOM 4881 N N . LYS A 1 25 ? 5.534 -4.111 4.732 1.00 0.00 25 LYS A N 10
ATOM 4882 C CA . LYS A 1 25 ? 4.539 -4.834 5.598 1.00 0.00 25 LYS A CA 10
ATOM 4883 C C . LYS A 1 25 ? 4.216 -6.165 4.904 1.00 0.00 25 LYS A C 10
ATOM 4884 O O . LYS A 1 25 ? 3.974 -7.162 5.558 1.00 0.00 25 LYS A O 10
ATOM 4903 N N . HIS A 1 26 ? 4.229 -6.125 3.595 1.00 0.00 26 HIS A N 10
ATOM 4904 C CA . HIS A 1 26 ? 3.936 -7.323 2.751 1.00 0.00 26 HIS A CA 10
ATOM 4905 C C . HIS A 1 26 ? 5.188 -7.719 1.959 1.00 0.00 26 HIS A C 10
ATOM 4906 O O . HIS A 1 26 ? 5.607 -8.860 1.953 1.00 0.00 26 HIS A O 10
ATOM 4920 N N . SER A 1 27 ? 5.726 -6.717 1.323 1.00 0.00 27 SER A N 10
ATOM 4921 C CA . SER A 1 27 ? 6.952 -6.828 0.472 1.00 0.00 27 SER A CA 10
ATOM 4922 C C . SER A 1 27 ? 8.027 -5.897 1.030 1.00 0.00 27 SER A C 10
ATOM 4923 O O . SER A 1 27 ? 8.184 -4.784 0.566 1.00 0.00 27 SER A O 10
ATOM 4931 N N . LYS A 1 28 ? 8.778 -6.319 2.017 1.00 0.00 28 LYS A N 10
ATOM 4932 C CA . LYS A 1 28 ? 8.714 -7.661 2.685 1.00 0.00 28 LYS A CA 10
ATOM 4933 C C . LYS A 1 28 ? 7.967 -7.543 4.017 1.00 0.00 28 LYS A C 10
ATOM 4934 O O . LYS A 1 28 ? 7.193 -6.624 4.182 1.00 0.00 28 LYS A O 10
ATOM 4953 N N . GLU A 1 29 ? 8.198 -8.464 4.919 1.00 0.00 29 GLU A N 10
ATOM 4954 C CA . GLU A 1 29 ? 7.508 -8.418 6.243 1.00 0.00 29 GLU A CA 10
ATOM 4955 C C . GLU A 1 29 ? 8.519 -8.283 7.394 1.00 0.00 29 GLU A C 10
ATOM 4956 O O . GLU A 1 29 ? 9.128 -9.252 7.810 1.00 0.00 29 GLU A O 10
ATOM 4968 N N . LYS A 1 30 ? 8.664 -7.068 7.859 1.00 0.00 30 LYS A N 10
ATOM 4969 C CA . LYS A 1 30 ? 9.602 -6.768 8.988 1.00 0.00 30 LYS A CA 10
ATOM 4970 C C . LYS A 1 30 ? 8.784 -6.163 10.139 1.00 0.00 30 LYS A C 10
ATOM 4971 O O . LYS A 1 30 ? 7.928 -5.320 9.957 1.00 0.00 30 LYS A O 10
ATOM 4991 N N . LYS A 1 1 ? -6.398 11.644 -0.200 1.00 0.00 1 LYS A N 11
ATOM 4992 C CA . LYS A 1 1 ? -7.883 11.523 -0.205 1.00 0.00 1 LYS A CA 11
ATOM 4993 C C . LYS A 1 1 ? -8.242 10.175 0.444 1.00 0.00 1 LYS A C 11
ATOM 4994 O O . LYS A 1 1 ? -8.161 10.055 1.649 1.00 0.00 1 LYS A O 11
ATOM 5015 N N . THR A 1 2 ? -8.627 9.210 -0.355 1.00 0.00 2 THR A N 11
ATOM 5016 C CA . THR A 1 2 ? -8.992 7.853 0.160 1.00 0.00 2 THR A CA 11
ATOM 5017 C C . THR A 1 2 ? -8.375 6.830 -0.792 1.00 0.00 2 THR A C 11
ATOM 5018 O O . THR A 1 2 ? -8.695 6.801 -1.965 1.00 0.00 2 THR A O 11
ATOM 5029 N N . TYR A 1 3 ? -7.505 6.025 -0.248 1.00 0.00 3 TYR A N 11
ATOM 5030 C CA . TYR A 1 3 ? -6.802 4.969 -1.045 1.00 0.00 3 TYR A CA 11
ATOM 5031 C C . TYR A 1 3 ? -6.875 3.605 -0.338 1.00 0.00 3 TYR A C 11
ATOM 5032 O O . TYR A 1 3 ? -7.310 3.528 0.796 1.00 0.00 3 TYR A O 11
ATOM 5050 N N . GLN A 1 4 ? -6.448 2.573 -1.030 1.00 0.00 4 GLN A N 11
ATOM 5051 C CA . GLN A 1 4 ? -6.459 1.176 -0.464 1.00 0.00 4 GLN A CA 11
ATOM 5052 C C . GLN A 1 4 ? -5.044 0.573 -0.573 1.00 0.00 4 GLN A C 11
ATOM 5053 O O . GLN A 1 4 ? -4.197 1.092 -1.273 1.00 0.00 4 GLN A O 11
ATOM 5067 N N . CYS A 1 5 ? -4.840 -0.516 0.121 1.00 0.00 5 CYS A N 11
ATOM 5068 C CA . CYS A 1 5 ? -3.524 -1.221 0.114 1.00 0.00 5 CYS A CA 11
ATOM 5069 C C . CYS A 1 5 ? -3.380 -2.165 -1.086 1.00 0.00 5 CYS A C 11
ATOM 5070 O O . CYS A 1 5 ? -2.474 -1.953 -1.865 1.00 0.00 5 CYS A O 11
ATOM 5077 N N . GLN A 1 6 ? -4.259 -3.143 -1.176 1.00 0.00 6 GLN A N 11
ATOM 5078 C CA . GLN A 1 6 ? -4.297 -4.187 -2.274 1.00 0.00 6 GLN A CA 11
ATOM 5079 C C . GLN A 1 6 ? -4.145 -5.592 -1.681 1.00 0.00 6 GLN A C 11
ATOM 5080 O O . GLN A 1 6 ? -4.741 -6.540 -2.154 1.00 0.00 6 GLN A O 11
ATOM 5094 N N . TYR A 1 7 ? -3.347 -5.666 -0.650 1.00 0.00 7 TYR A N 11
ATOM 5095 C CA . TYR A 1 7 ? -3.079 -6.968 0.040 1.00 0.00 7 TYR A CA 11
ATOM 5096 C C . TYR A 1 7 ? -3.932 -7.162 1.299 1.00 0.00 7 TYR A C 11
ATOM 5097 O O . TYR A 1 7 ? -4.584 -8.182 1.430 1.00 0.00 7 TYR A O 11
ATOM 5115 N N . CYS A 1 8 ? -3.914 -6.193 2.178 1.00 0.00 8 CYS A N 11
ATOM 5116 C CA . CYS A 1 8 ? -4.715 -6.299 3.438 1.00 0.00 8 CYS A CA 11
ATOM 5117 C C . CYS A 1 8 ? -5.848 -5.266 3.464 1.00 0.00 8 CYS A C 11
ATOM 5118 O O . CYS A 1 8 ? -6.217 -4.692 2.455 1.00 0.00 8 CYS A O 11
ATOM 5125 N N . GLU A 1 9 ? -6.356 -5.063 4.650 1.00 0.00 9 GLU A N 11
ATOM 5126 C CA . GLU A 1 9 ? -7.468 -4.093 4.859 1.00 0.00 9 GLU A CA 11
ATOM 5127 C C . GLU A 1 9 ? -6.886 -2.778 5.392 1.00 0.00 9 GLU A C 11
ATOM 5128 O O . GLU A 1 9 ? -7.285 -2.278 6.426 1.00 0.00 9 GLU A O 11
ATOM 5140 N N . PHE A 1 10 ? -5.944 -2.262 4.638 1.00 0.00 10 PHE A N 11
ATOM 5141 C CA . PHE A 1 10 ? -5.273 -0.981 5.005 1.00 0.00 10 PHE A CA 11
ATOM 5142 C C . PHE A 1 10 ? -5.598 0.047 3.926 1.00 0.00 10 PHE A C 11
ATOM 5143 O O . PHE A 1 10 ? -4.948 0.173 2.906 1.00 0.00 10 PHE A O 11
ATOM 5160 N N . ARG A 1 11 ? -6.650 0.746 4.231 1.00 0.00 11 ARG A N 11
ATOM 5161 C CA . ARG A 1 11 ? -7.175 1.822 3.346 1.00 0.00 11 ARG A CA 11
ATOM 5162 C C . ARG A 1 11 ? -6.992 3.074 4.191 1.00 0.00 11 ARG A C 11
ATOM 5163 O O . ARG A 1 11 ? -7.660 3.265 5.189 1.00 0.00 11 ARG A O 11
ATOM 5184 N N . SER A 1 12 ? -6.074 3.889 3.746 1.00 0.00 12 SER A N 11
ATOM 5185 C CA . SER A 1 12 ? -5.754 5.159 4.459 1.00 0.00 12 SER A CA 11
ATOM 5186 C C . SER A 1 12 ? -6.073 6.396 3.628 1.00 0.00 12 SER A C 11
ATOM 5187 O O . SER A 1 12 ? -6.508 6.291 2.499 1.00 0.00 12 SER A O 11
ATOM 5195 N N . ALA A 1 13 ? -5.852 7.534 4.234 1.00 0.00 13 ALA A N 11
ATOM 5196 C CA . ALA A 1 13 ? -6.120 8.834 3.549 1.00 0.00 13 ALA A CA 11
ATOM 5197 C C . ALA A 1 13 ? -4.832 9.655 3.447 1.00 0.00 13 ALA A C 11
ATOM 5198 O O . ALA A 1 13 ? -4.839 10.852 3.652 1.00 0.00 13 ALA A O 11
ATOM 5205 N N . ASP A 1 14 ? -3.757 8.975 3.124 1.00 0.00 14 ASP A N 11
ATOM 5206 C CA . ASP A 1 14 ? -2.444 9.677 2.993 1.00 0.00 14 ASP A CA 11
ATOM 5207 C C . ASP A 1 14 ? -1.787 9.414 1.622 1.00 0.00 14 ASP A C 11
ATOM 5208 O O . ASP A 1 14 ? -1.811 10.291 0.782 1.00 0.00 14 ASP A O 11
ATOM 5217 N N . SER A 1 15 ? -1.235 8.227 1.476 1.00 0.00 15 SER A N 11
ATOM 5218 C CA . SER A 1 15 ? -0.526 7.711 0.248 1.00 0.00 15 SER A CA 11
ATOM 5219 C C . SER A 1 15 ? 0.981 7.558 0.501 1.00 0.00 15 SER A C 11
ATOM 5220 O O . SER A 1 15 ? 1.525 6.510 0.208 1.00 0.00 15 SER A O 11
ATOM 5228 N N . SER A 1 16 ? 1.633 8.571 1.026 1.00 0.00 16 SER A N 11
ATOM 5229 C CA . SER A 1 16 ? 3.106 8.427 1.274 1.00 0.00 16 SER A CA 11
ATOM 5230 C C . SER A 1 16 ? 3.334 7.255 2.248 1.00 0.00 16 SER A C 11
ATOM 5231 O O . SER A 1 16 ? 4.285 6.513 2.093 1.00 0.00 16 SER A O 11
ATOM 5239 N N . ASN A 1 17 ? 2.462 7.109 3.221 1.00 0.00 17 ASN A N 11
ATOM 5240 C CA . ASN A 1 17 ? 2.624 5.990 4.197 1.00 0.00 17 ASN A CA 11
ATOM 5241 C C . ASN A 1 17 ? 1.739 4.787 3.807 1.00 0.00 17 ASN A C 11
ATOM 5242 O O . ASN A 1 17 ? 1.406 3.959 4.632 1.00 0.00 17 ASN A O 11
ATOM 5253 N N . LEU A 1 18 ? 1.391 4.739 2.543 1.00 0.00 18 LEU A N 11
ATOM 5254 C CA . LEU A 1 18 ? 0.547 3.638 1.994 1.00 0.00 18 LEU A CA 11
ATOM 5255 C C . LEU A 1 18 ? 1.526 2.789 1.188 1.00 0.00 18 LEU A C 11
ATOM 5256 O O . LEU A 1 18 ? 1.576 1.586 1.340 1.00 0.00 18 LEU A O 11
ATOM 5272 N N . LYS A 1 19 ? 2.292 3.436 0.347 1.00 0.00 19 LYS A N 11
ATOM 5273 C CA . LYS A 1 19 ? 3.281 2.664 -0.466 1.00 0.00 19 LYS A CA 11
ATOM 5274 C C . LYS A 1 19 ? 4.318 2.162 0.539 1.00 0.00 19 LYS A C 11
ATOM 5275 O O . LYS A 1 19 ? 4.733 1.025 0.454 1.00 0.00 19 LYS A O 11
ATOM 5294 N N . THR A 1 20 ? 4.709 3.012 1.461 1.00 0.00 20 THR A N 11
ATOM 5295 C CA . THR A 1 20 ? 5.713 2.596 2.488 1.00 0.00 20 THR A CA 11
ATOM 5296 C C . THR A 1 20 ? 5.058 1.453 3.277 1.00 0.00 20 THR A C 11
ATOM 5297 O O . THR A 1 20 ? 5.711 0.487 3.614 1.00 0.00 20 THR A O 11
ATOM 5308 N N . HIS A 1 21 ? 3.782 1.581 3.564 1.00 0.00 21 HIS A N 11
ATOM 5309 C CA . HIS A 1 21 ? 3.079 0.495 4.321 1.00 0.00 21 HIS A CA 11
ATOM 5310 C C . HIS A 1 21 ? 3.316 -0.826 3.554 1.00 0.00 21 HIS A C 11
ATOM 5311 O O . HIS A 1 21 ? 3.880 -1.751 4.099 1.00 0.00 21 HIS A O 11
ATOM 5325 N N . ILE A 1 22 ? 2.887 -0.878 2.316 1.00 0.00 22 ILE A N 11
ATOM 5326 C CA . ILE A 1 22 ? 3.066 -2.108 1.481 1.00 0.00 22 ILE A CA 11
ATOM 5327 C C . ILE A 1 22 ? 4.525 -2.602 1.472 1.00 0.00 22 ILE A C 11
ATOM 5328 O O . ILE A 1 22 ? 4.768 -3.788 1.406 1.00 0.00 22 ILE A O 11
ATOM 5344 N N . LYS A 1 23 ? 5.456 -1.688 1.534 1.00 0.00 23 LYS A N 11
ATOM 5345 C CA . LYS A 1 23 ? 6.899 -2.070 1.528 1.00 0.00 23 LYS A CA 11
ATOM 5346 C C . LYS A 1 23 ? 7.350 -2.747 2.835 1.00 0.00 23 LYS A C 11
ATOM 5347 O O . LYS A 1 23 ? 7.997 -3.776 2.808 1.00 0.00 23 LYS A O 11
ATOM 5366 N N . THR A 1 24 ? 6.981 -2.143 3.930 1.00 0.00 24 THR A N 11
ATOM 5367 C CA . THR A 1 24 ? 7.333 -2.664 5.289 1.00 0.00 24 THR A CA 11
ATOM 5368 C C . THR A 1 24 ? 6.539 -3.933 5.672 1.00 0.00 24 THR A C 11
ATOM 5369 O O . THR A 1 24 ? 7.070 -4.822 6.309 1.00 0.00 24 THR A O 11
ATOM 5380 N N . LYS A 1 25 ? 5.293 -3.971 5.268 1.00 0.00 25 LYS A N 11
ATOM 5381 C CA . LYS A 1 25 ? 4.382 -5.124 5.557 1.00 0.00 25 LYS A CA 11
ATOM 5382 C C . LYS A 1 25 ? 4.300 -6.171 4.441 1.00 0.00 25 LYS A C 11
ATOM 5383 O O . LYS A 1 25 ? 4.333 -7.354 4.727 1.00 0.00 25 LYS A O 11
ATOM 5402 N N . HIS A 1 26 ? 4.198 -5.726 3.216 1.00 0.00 26 HIS A N 11
ATOM 5403 C CA . HIS A 1 26 ? 4.107 -6.685 2.065 1.00 0.00 26 HIS A CA 11
ATOM 5404 C C . HIS A 1 26 ? 5.331 -6.592 1.123 1.00 0.00 26 HIS A C 11
ATOM 5405 O O . HIS A 1 26 ? 5.189 -6.699 -0.082 1.00 0.00 26 HIS A O 11
ATOM 5419 N N . SER A 1 27 ? 6.492 -6.402 1.702 1.00 0.00 27 SER A N 11
ATOM 5420 C CA . SER A 1 27 ? 7.782 -6.290 0.929 1.00 0.00 27 SER A CA 11
ATOM 5421 C C . SER A 1 27 ? 7.766 -5.175 -0.148 1.00 0.00 27 SER A C 11
ATOM 5422 O O . SER A 1 27 ? 6.734 -4.601 -0.439 1.00 0.00 27 SER A O 11
ATOM 5430 N N . LYS A 1 28 ? 8.920 -4.911 -0.715 1.00 0.00 28 LYS A N 11
ATOM 5431 C CA . LYS A 1 28 ? 9.054 -3.853 -1.769 1.00 0.00 28 LYS A CA 11
ATOM 5432 C C . LYS A 1 28 ? 8.885 -4.429 -3.183 1.00 0.00 28 LYS A C 11
ATOM 5433 O O . LYS A 1 28 ? 8.549 -5.586 -3.349 1.00 0.00 28 LYS A O 11
ATOM 5452 N N . GLU A 1 29 ? 9.131 -3.584 -4.155 1.00 0.00 29 GLU A N 11
ATOM 5453 C CA . GLU A 1 29 ? 9.014 -3.967 -5.597 1.00 0.00 29 GLU A CA 11
ATOM 5454 C C . GLU A 1 29 ? 10.420 -4.123 -6.200 1.00 0.00 29 GLU A C 11
ATOM 5455 O O . GLU A 1 29 ? 11.390 -3.622 -5.667 1.00 0.00 29 GLU A O 11
ATOM 5467 N N . LYS A 1 30 ? 10.463 -4.822 -7.305 1.00 0.00 30 LYS A N 11
ATOM 5468 C CA . LYS A 1 30 ? 11.738 -5.083 -8.038 1.00 0.00 30 LYS A CA 11
ATOM 5469 C C . LYS A 1 30 ? 11.662 -4.509 -9.460 1.00 0.00 30 LYS A C 11
ATOM 5470 O O . LYS A 1 30 ? 10.611 -4.374 -10.054 1.00 0.00 30 LYS A O 11
ATOM 5490 N N . LYS A 1 1 ? -9.158 10.471 -2.545 1.00 0.00 1 LYS A N 12
ATOM 5491 C CA . LYS A 1 1 ? -8.344 11.037 -1.433 1.00 0.00 1 LYS A CA 12
ATOM 5492 C C . LYS A 1 1 ? -7.914 9.879 -0.527 1.00 0.00 1 LYS A C 12
ATOM 5493 O O . LYS A 1 1 ? -6.775 9.818 -0.102 1.00 0.00 1 LYS A O 12
ATOM 5514 N N . THR A 1 2 ? -8.845 8.996 -0.267 1.00 0.00 2 THR A N 12
ATOM 5515 C CA . THR A 1 2 ? -8.551 7.816 0.598 1.00 0.00 2 THR A CA 12
ATOM 5516 C C . THR A 1 2 ? -8.225 6.671 -0.365 1.00 0.00 2 THR A C 12
ATOM 5517 O O . THR A 1 2 ? -8.804 6.566 -1.429 1.00 0.00 2 THR A O 12
ATOM 5528 N N . TYR A 1 3 ? -7.300 5.853 0.056 1.00 0.00 3 TYR A N 12
ATOM 5529 C CA . TYR A 1 3 ? -6.851 4.684 -0.756 1.00 0.00 3 TYR A CA 12
ATOM 5530 C C . TYR A 1 3 ? -6.991 3.405 0.065 1.00 0.00 3 TYR A C 12
ATOM 5531 O O . TYR A 1 3 ? -6.970 3.462 1.277 1.00 0.00 3 TYR A O 12
ATOM 5549 N N . GLN A 1 4 ? -7.119 2.300 -0.628 1.00 0.00 4 GLN A N 12
ATOM 5550 C CA . GLN A 1 4 ? -7.258 0.975 0.052 1.00 0.00 4 GLN A CA 12
ATOM 5551 C C . GLN A 1 4 ? -6.110 0.111 -0.498 1.00 0.00 4 GLN A C 12
ATOM 5552 O O . GLN A 1 4 ? -5.763 0.189 -1.661 1.00 0.00 4 GLN A O 12
ATOM 5566 N N . CYS A 1 5 ? -5.559 -0.693 0.370 1.00 0.00 5 CYS A N 12
ATOM 5567 C CA . CYS A 1 5 ? -4.428 -1.602 0.010 1.00 0.00 5 CYS A CA 12
ATOM 5568 C C . CYS A 1 5 ? -4.899 -2.837 -0.779 1.00 0.00 5 CYS A C 12
ATOM 5569 O O . CYS A 1 5 ? -5.980 -3.339 -0.546 1.00 0.00 5 CYS A O 12
ATOM 5576 N N . GLN A 1 6 ? -4.064 -3.297 -1.682 1.00 0.00 6 GLN A N 12
ATOM 5577 C CA . GLN A 1 6 ? -4.414 -4.494 -2.519 1.00 0.00 6 GLN A CA 12
ATOM 5578 C C . GLN A 1 6 ? -3.613 -5.736 -2.099 1.00 0.00 6 GLN A C 12
ATOM 5579 O O . GLN A 1 6 ? -3.239 -6.568 -2.904 1.00 0.00 6 GLN A O 12
ATOM 5593 N N . TYR A 1 7 ? -3.385 -5.799 -0.814 1.00 0.00 7 TYR A N 12
ATOM 5594 C CA . TYR A 1 7 ? -2.631 -6.923 -0.182 1.00 0.00 7 TYR A CA 12
ATOM 5595 C C . TYR A 1 7 ? -3.470 -7.328 1.035 1.00 0.00 7 TYR A C 12
ATOM 5596 O O . TYR A 1 7 ? -3.827 -8.479 1.200 1.00 0.00 7 TYR A O 12
ATOM 5614 N N . CYS A 1 8 ? -3.746 -6.343 1.853 1.00 0.00 8 CYS A N 12
ATOM 5615 C CA . CYS A 1 8 ? -4.562 -6.537 3.093 1.00 0.00 8 CYS A CA 12
ATOM 5616 C C . CYS A 1 8 ? -5.718 -5.541 2.999 1.00 0.00 8 CYS A C 12
ATOM 5617 O O . CYS A 1 8 ? -5.958 -4.952 1.961 1.00 0.00 8 CYS A O 12
ATOM 5624 N N . GLU A 1 9 ? -6.399 -5.373 4.101 1.00 0.00 9 GLU A N 12
ATOM 5625 C CA . GLU A 1 9 ? -7.548 -4.421 4.120 1.00 0.00 9 GLU A CA 12
ATOM 5626 C C . GLU A 1 9 ? -7.134 -3.216 4.972 1.00 0.00 9 GLU A C 12
ATOM 5627 O O . GLU A 1 9 ? -7.684 -2.922 6.017 1.00 0.00 9 GLU A O 12
ATOM 5639 N N . PHE A 1 10 ? -6.136 -2.556 4.442 1.00 0.00 10 PHE A N 12
ATOM 5640 C CA . PHE A 1 10 ? -5.542 -1.338 5.073 1.00 0.00 10 PHE A CA 12
ATOM 5641 C C . PHE A 1 10 ? -5.897 -0.136 4.210 1.00 0.00 10 PHE A C 12
ATOM 5642 O O . PHE A 1 10 ? -5.445 -0.040 3.089 1.00 0.00 10 PHE A O 12
ATOM 5659 N N . ARG A 1 11 ? -6.701 0.734 4.758 1.00 0.00 11 ARG A N 12
ATOM 5660 C CA . ARG A 1 11 ? -7.100 1.953 3.996 1.00 0.00 11 ARG A CA 12
ATOM 5661 C C . ARG A 1 11 ? -6.630 3.148 4.808 1.00 0.00 11 ARG A C 12
ATOM 5662 O O . ARG A 1 11 ? -6.829 3.225 6.006 1.00 0.00 11 ARG A O 12
ATOM 5683 N N . SER A 1 12 ? -6.006 4.051 4.102 1.00 0.00 12 SER A N 12
ATOM 5684 C CA . SER A 1 12 ? -5.466 5.290 4.732 1.00 0.00 12 SER A CA 12
ATOM 5685 C C . SER A 1 12 ? -5.693 6.455 3.765 1.00 0.00 12 SER A C 12
ATOM 5686 O O . SER A 1 12 ? -6.086 6.232 2.639 1.00 0.00 12 SER A O 12
ATOM 5694 N N . ALA A 1 13 ? -5.447 7.657 4.213 1.00 0.00 13 ALA A N 12
ATOM 5695 C CA . ALA A 1 13 ? -5.646 8.845 3.324 1.00 0.00 13 ALA A CA 12
ATOM 5696 C C . ALA A 1 13 ? -4.280 9.459 3.050 1.00 0.00 13 ALA A C 12
ATOM 5697 O O . ALA A 1 13 ? -4.098 10.662 3.093 1.00 0.00 13 ALA A O 12
ATOM 5704 N N . ASP A 1 14 ? -3.351 8.577 2.773 1.00 0.00 14 ASP A N 12
ATOM 5705 C CA . ASP A 1 14 ? -1.961 9.021 2.483 1.00 0.00 14 ASP A CA 12
ATOM 5706 C C . ASP A 1 14 ? -1.372 8.244 1.292 1.00 0.00 14 ASP A C 12
ATOM 5707 O O . ASP A 1 14 ? -1.891 7.227 0.878 1.00 0.00 14 ASP A O 12
ATOM 5716 N N . SER A 1 15 ? -0.287 8.767 0.792 1.00 0.00 15 SER A N 12
ATOM 5717 C CA . SER A 1 15 ? 0.460 8.178 -0.368 1.00 0.00 15 SER A CA 12
ATOM 5718 C C . SER A 1 15 ? 1.804 7.777 0.223 1.00 0.00 15 SER A C 12
ATOM 5719 O O . SER A 1 15 ? 2.303 6.692 0.011 1.00 0.00 15 SER A O 12
ATOM 5727 N N . SER A 1 16 ? 2.335 8.708 0.955 1.00 0.00 16 SER A N 12
ATOM 5728 C CA . SER A 1 16 ? 3.637 8.555 1.654 1.00 0.00 16 SER A CA 12
ATOM 5729 C C . SER A 1 16 ? 3.028 8.807 3.042 1.00 0.00 16 SER A C 12
ATOM 5730 O O . SER A 1 16 ? 2.597 9.919 3.264 1.00 0.00 16 SER A O 12
ATOM 5738 N N . ASN A 1 17 ? 2.977 7.899 3.990 1.00 0.00 17 ASN A N 12
ATOM 5739 C CA . ASN A 1 17 ? 3.508 6.502 3.912 1.00 0.00 17 ASN A CA 12
ATOM 5740 C C . ASN A 1 17 ? 2.587 5.307 3.570 1.00 0.00 17 ASN A C 12
ATOM 5741 O O . ASN A 1 17 ? 2.576 4.316 4.279 1.00 0.00 17 ASN A O 12
ATOM 5752 N N . LEU A 1 18 ? 1.838 5.409 2.500 1.00 0.00 18 LEU A N 12
ATOM 5753 C CA . LEU A 1 18 ? 0.943 4.256 2.121 1.00 0.00 18 LEU A CA 12
ATOM 5754 C C . LEU A 1 18 ? 1.825 3.317 1.274 1.00 0.00 18 LEU A C 12
ATOM 5755 O O . LEU A 1 18 ? 1.759 2.110 1.388 1.00 0.00 18 LEU A O 12
ATOM 5771 N N . LYS A 1 19 ? 2.641 3.892 0.431 1.00 0.00 19 LYS A N 12
ATOM 5772 C CA . LYS A 1 19 ? 3.553 3.080 -0.429 1.00 0.00 19 LYS A CA 12
ATOM 5773 C C . LYS A 1 19 ? 4.506 2.408 0.558 1.00 0.00 19 LYS A C 12
ATOM 5774 O O . LYS A 1 19 ? 4.856 1.253 0.418 1.00 0.00 19 LYS A O 12
ATOM 5793 N N . THR A 1 20 ? 4.901 3.169 1.548 1.00 0.00 20 THR A N 12
ATOM 5794 C CA . THR A 1 20 ? 5.824 2.628 2.581 1.00 0.00 20 THR A CA 12
ATOM 5795 C C . THR A 1 20 ? 5.080 1.484 3.275 1.00 0.00 20 THR A C 12
ATOM 5796 O O . THR A 1 20 ? 5.712 0.499 3.591 1.00 0.00 20 THR A O 12
ATOM 5807 N N . HIS A 1 21 ? 3.789 1.638 3.501 1.00 0.00 21 HIS A N 12
ATOM 5808 C CA . HIS A 1 21 ? 3.001 0.545 4.166 1.00 0.00 21 HIS A CA 12
ATOM 5809 C C . HIS A 1 21 ? 3.201 -0.701 3.284 1.00 0.00 21 HIS A C 12
ATOM 5810 O O . HIS A 1 21 ? 3.710 -1.691 3.765 1.00 0.00 21 HIS A O 12
ATOM 5824 N N . ILE A 1 22 ? 2.797 -0.619 2.036 1.00 0.00 22 ILE A N 12
ATOM 5825 C CA . ILE A 1 22 ? 2.949 -1.767 1.079 1.00 0.00 22 ILE A CA 12
ATOM 5826 C C . ILE A 1 22 ? 4.307 -2.469 1.266 1.00 0.00 22 ILE A C 12
ATOM 5827 O O . ILE A 1 22 ? 4.363 -3.674 1.391 1.00 0.00 22 ILE A O 12
ATOM 5843 N N . LYS A 1 23 ? 5.366 -1.705 1.282 1.00 0.00 23 LYS A N 12
ATOM 5844 C CA . LYS A 1 23 ? 6.728 -2.304 1.468 1.00 0.00 23 LYS A CA 12
ATOM 5845 C C . LYS A 1 23 ? 6.929 -2.994 2.835 1.00 0.00 23 LYS A C 12
ATOM 5846 O O . LYS A 1 23 ? 7.149 -4.189 2.921 1.00 0.00 23 LYS A O 12
ATOM 5865 N N . THR A 1 24 ? 6.835 -2.186 3.855 1.00 0.00 24 THR A N 12
ATOM 5866 C CA . THR A 1 24 ? 7.001 -2.605 5.281 1.0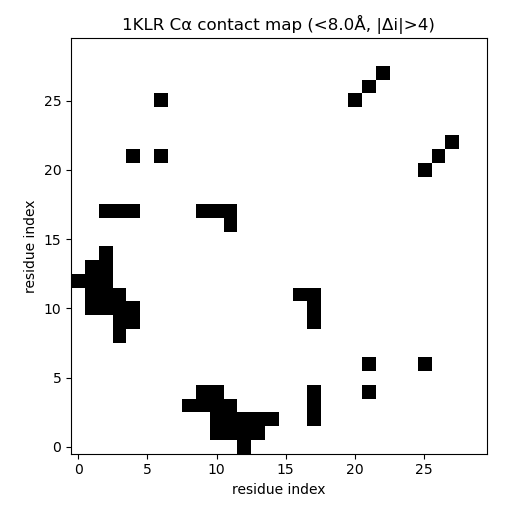0 0.00 24 THR A CA 12
ATOM 5867 C C . THR A 1 24 ? 6.103 -3.753 5.761 1.00 0.00 24 THR A C 12
ATOM 5868 O O . THR A 1 24 ? 6.537 -4.583 6.532 1.00 0.00 24 THR A O 12
ATOM 5879 N N . LYS A 1 25 ? 4.891 -3.750 5.286 1.00 0.00 25 LYS A N 12
ATOM 5880 C CA . LYS A 1 25 ? 3.879 -4.781 5.653 1.00 0.00 25 LYS A CA 12
ATOM 5881 C C . LYS A 1 25 ? 3.817 -5.915 4.633 1.00 0.00 25 LYS A C 12
ATOM 5882 O O . LYS A 1 25 ? 3.666 -7.063 5.010 1.00 0.00 25 LYS A O 12
ATOM 5901 N N . HIS A 1 26 ? 3.936 -5.563 3.380 1.00 0.00 26 HIS A N 12
ATOM 5902 C CA . HIS A 1 26 ? 3.887 -6.588 2.295 1.00 0.00 26 HIS A CA 12
ATOM 5903 C C . HIS A 1 26 ? 5.233 -6.654 1.577 1.00 0.00 26 HIS A C 12
ATOM 5904 O O . HIS A 1 26 ? 5.386 -6.252 0.439 1.00 0.00 26 HIS A O 12
ATOM 5918 N N . SER A 1 27 ? 6.177 -7.181 2.313 1.00 0.00 27 SER A N 12
ATOM 5919 C CA . SER A 1 27 ? 7.571 -7.347 1.796 1.00 0.00 27 SER A CA 12
ATOM 5920 C C . SER A 1 27 ? 7.642 -8.756 1.183 1.00 0.00 27 SER A C 12
ATOM 5921 O O . SER A 1 27 ? 6.621 -9.402 1.034 1.00 0.00 27 SER A O 12
ATOM 5929 N N . LYS A 1 28 ? 8.825 -9.202 0.839 1.00 0.00 28 LYS A N 12
ATOM 5930 C CA . LYS A 1 28 ? 8.969 -10.566 0.228 1.00 0.00 28 LYS A CA 12
ATOM 5931 C C . LYS A 1 28 ? 9.788 -11.513 1.101 1.00 0.00 28 LYS A C 12
ATOM 5932 O O . LYS A 1 28 ? 9.348 -12.597 1.432 1.00 0.00 28 LYS A O 12
ATOM 5951 N N . GLU A 1 29 ? 10.959 -11.049 1.437 1.00 0.00 29 GLU A N 12
ATOM 5952 C CA . GLU A 1 29 ? 11.909 -11.836 2.283 1.00 0.00 29 GLU A CA 12
ATOM 5953 C C . GLU A 1 29 ? 12.251 -11.117 3.602 1.00 0.00 29 GLU A C 12
ATOM 5954 O O . GLU A 1 29 ? 13.372 -10.698 3.818 1.00 0.00 29 GLU A O 12
ATOM 5966 N N . LYS A 1 30 ? 11.260 -10.989 4.449 1.00 0.00 30 LYS A N 12
ATOM 5967 C CA . LYS A 1 30 ? 11.482 -10.313 5.767 1.00 0.00 30 LYS A CA 12
ATOM 5968 C C . LYS A 1 30 ? 10.928 -11.203 6.886 1.00 0.00 30 LYS A C 12
ATOM 5969 O O . LYS A 1 30 ? 10.049 -12.020 6.696 1.00 0.00 30 LYS A O 12
ATOM 5989 N N . LYS A 1 1 ? -11.933 9.607 1.096 1.00 0.00 1 LYS A N 13
ATOM 5990 C CA . LYS A 1 1 ? -11.052 10.070 2.206 1.00 0.00 1 LYS A CA 13
ATOM 5991 C C . LYS A 1 1 ? -9.699 9.344 2.123 1.00 0.00 1 LYS A C 13
ATOM 5992 O O . LYS A 1 1 ? -8.667 9.977 2.035 1.00 0.00 1 LYS A O 13
ATOM 6013 N N . THR A 1 2 ? -9.762 8.033 2.148 1.00 0.00 2 THR A N 13
ATOM 6014 C CA . THR A 1 2 ? -8.531 7.177 2.083 1.00 0.00 2 THR A CA 13
ATOM 6015 C C . THR A 1 2 ? -8.452 6.325 0.802 1.00 0.00 2 THR A C 13
ATOM 6016 O O . THR A 1 2 ? -9.351 6.304 -0.017 1.00 0.00 2 THR A O 13
ATOM 6027 N N . TYR A 1 3 ? -7.335 5.655 0.712 1.00 0.00 3 TYR A N 13
ATOM 6028 C CA . TYR A 1 3 ? -6.988 4.740 -0.414 1.00 0.00 3 TYR A CA 13
ATOM 6029 C C . TYR A 1 3 ? -6.897 3.353 0.231 1.00 0.00 3 TYR A C 13
ATOM 6030 O O . TYR A 1 3 ? -6.559 3.279 1.397 1.00 0.00 3 TYR A O 13
ATOM 6048 N N . GLN A 1 4 ? -7.174 2.310 -0.512 1.00 0.00 4 GLN A N 13
ATOM 6049 C CA . GLN A 1 4 ? -7.107 0.927 0.066 1.00 0.00 4 GLN A CA 13
ATOM 6050 C C . GLN A 1 4 ? -6.068 0.020 -0.618 1.00 0.00 4 GLN A C 13
ATOM 6051 O O . GLN A 1 4 ? -5.983 -0.074 -1.825 1.00 0.00 4 GLN A O 13
ATOM 6065 N N . CYS A 1 5 ? -5.316 -0.625 0.238 1.00 0.00 5 CYS A N 13
ATOM 6066 C CA . CYS A 1 5 ? -4.230 -1.578 -0.161 1.00 0.00 5 CYS A CA 13
ATOM 6067 C C . CYS A 1 5 ? -4.714 -2.628 -1.176 1.00 0.00 5 CYS A C 13
ATOM 6068 O O . CYS A 1 5 ? -5.902 -2.837 -1.334 1.00 0.00 5 CYS A O 13
ATOM 6075 N N . GLN A 1 6 ? -3.767 -3.262 -1.821 1.00 0.00 6 GLN A N 13
ATOM 6076 C CA . GLN A 1 6 ? -4.086 -4.312 -2.844 1.00 0.00 6 GLN A CA 13
ATOM 6077 C C . GLN A 1 6 ? -3.547 -5.673 -2.367 1.00 0.00 6 GLN A C 13
ATOM 6078 O O . GLN A 1 6 ? -3.339 -6.577 -3.155 1.00 0.00 6 GLN A O 13
ATOM 6092 N N . TYR A 1 7 ? -3.340 -5.766 -1.077 1.00 0.00 7 TYR A N 13
ATOM 6093 C CA . TYR A 1 7 ? -2.817 -7.017 -0.444 1.00 0.00 7 TYR A CA 13
ATOM 6094 C C . TYR A 1 7 ? -3.726 -7.390 0.735 1.00 0.00 7 TYR A C 13
ATOM 6095 O O . TYR A 1 7 ? -4.288 -8.467 0.774 1.00 0.00 7 TYR A O 13
ATOM 6113 N N . CYS A 1 8 ? -3.830 -6.468 1.660 1.00 0.00 8 CYS A N 13
ATOM 6114 C CA . CYS A 1 8 ? -4.673 -6.648 2.884 1.00 0.00 8 CYS A CA 13
ATOM 6115 C C . CYS A 1 8 ? -5.725 -5.532 2.918 1.00 0.00 8 CYS A C 13
ATOM 6116 O O . CYS A 1 8 ? -6.000 -4.915 1.906 1.00 0.00 8 CYS A O 13
ATOM 6123 N N . GLU A 1 9 ? -6.278 -5.311 4.088 1.00 0.00 9 GLU A N 13
ATOM 6124 C CA . GLU A 1 9 ? -7.313 -4.254 4.250 1.00 0.00 9 GLU A CA 13
ATOM 6125 C C . GLU A 1 9 ? -6.761 -3.076 5.079 1.00 0.00 9 GLU A C 13
ATOM 6126 O O . GLU A 1 9 ? -7.214 -2.770 6.165 1.00 0.00 9 GLU A O 13
ATOM 6138 N N . PHE A 1 10 ? -5.763 -2.457 4.502 1.00 0.00 10 PHE A N 13
ATOM 6139 C CA . PHE A 1 10 ? -5.084 -1.278 5.127 1.00 0.00 10 PHE A CA 13
ATOM 6140 C C . PHE A 1 10 ? -5.558 -0.074 4.308 1.00 0.00 10 PHE A C 13
ATOM 6141 O O . PHE A 1 10 ? -5.471 -0.099 3.098 1.00 0.00 10 PHE A O 13
ATOM 6158 N N . ARG A 1 11 ? -6.047 0.934 4.982 1.00 0.00 11 ARG A N 13
ATOM 6159 C CA . ARG A 1 11 ? -6.534 2.161 4.278 1.00 0.00 11 ARG A CA 13
ATOM 6160 C C . ARG A 1 11 ? -6.002 3.424 4.969 1.00 0.00 11 ARG A C 13
ATOM 6161 O O . ARG A 1 11 ? -6.088 3.553 6.174 1.00 0.00 11 ARG A O 13
ATOM 6182 N N . SER A 1 12 ? -5.463 4.317 4.171 1.00 0.00 12 SER A N 13
ATOM 6183 C CA . SER A 1 12 ? -4.894 5.601 4.713 1.00 0.00 12 SER A CA 13
ATOM 6184 C C . SER A 1 12 ? -5.172 6.773 3.764 1.00 0.00 12 SER A C 13
ATOM 6185 O O . SER A 1 12 ? -5.407 6.549 2.596 1.00 0.00 12 SER A O 13
ATOM 6193 N N . ALA A 1 13 ? -5.135 7.977 4.284 1.00 0.00 13 ALA A N 13
ATOM 6194 C CA . ALA A 1 13 ? -5.394 9.199 3.445 1.00 0.00 13 ALA A CA 13
ATOM 6195 C C . ALA A 1 13 ? -4.118 10.044 3.377 1.00 0.00 13 ALA A C 13
ATOM 6196 O O . ALA A 1 13 ? -4.161 11.257 3.469 1.00 0.00 13 ALA A O 13
ATOM 6203 N N . ASP A 1 14 ? -3.016 9.360 3.213 1.00 0.00 14 ASP A N 13
ATOM 6204 C CA . ASP A 1 14 ? -1.696 10.057 3.131 1.00 0.00 14 ASP A CA 13
ATOM 6205 C C . ASP A 1 14 ? -0.962 9.661 1.839 1.00 0.00 14 ASP A C 13
ATOM 6206 O O . ASP A 1 14 ? -0.386 10.519 1.201 1.00 0.00 14 ASP A O 13
ATOM 6215 N N . SER A 1 15 ? -1.017 8.386 1.516 1.00 0.00 15 SER A N 13
ATOM 6216 C CA . SER A 1 15 ? -0.372 7.777 0.293 1.00 0.00 15 SER A CA 13
ATOM 6217 C C . SER A 1 15 ? 0.509 8.722 -0.538 1.00 0.00 15 SER A C 13
ATOM 6218 O O . SER A 1 15 ? -0.026 9.386 -1.405 1.00 0.00 15 SER A O 13
ATOM 6226 N N . SER A 1 16 ? 1.805 8.857 -0.362 1.00 0.00 16 SER A N 13
ATOM 6227 C CA . SER A 1 16 ? 2.782 8.204 0.600 1.00 0.00 16 SER A CA 13
ATOM 6228 C C . SER A 1 16 ? 2.556 7.049 1.640 1.00 0.00 16 SER A C 13
ATOM 6229 O O . SER A 1 16 ? 2.865 5.936 1.272 1.00 0.00 16 SER A O 13
ATOM 6237 N N . ASN A 1 17 ? 2.072 7.253 2.853 1.00 0.00 17 ASN A N 13
ATOM 6238 C CA . ASN A 1 17 ? 1.870 6.110 3.850 1.00 0.00 17 ASN A CA 13
ATOM 6239 C C . ASN A 1 17 ? 1.538 4.743 3.231 1.00 0.00 17 ASN A C 13
ATOM 6240 O O . ASN A 1 17 ? 2.255 3.800 3.470 1.00 0.00 17 ASN A O 13
ATOM 6251 N N . LEU A 1 18 ? 0.480 4.649 2.464 1.00 0.00 18 LEU A N 13
ATOM 6252 C CA . LEU A 1 18 ? 0.092 3.341 1.822 1.00 0.00 18 LEU A CA 13
ATOM 6253 C C . LEU A 1 18 ? 1.257 2.604 1.133 1.00 0.00 18 LEU A C 13
ATOM 6254 O O . LEU A 1 18 ? 1.331 1.391 1.148 1.00 0.00 18 LEU A O 13
ATOM 6270 N N . LYS A 1 19 ? 2.148 3.355 0.549 1.00 0.00 19 LYS A N 13
ATOM 6271 C CA . LYS A 1 19 ? 3.320 2.748 -0.147 1.00 0.00 19 LYS A CA 13
ATOM 6272 C C . LYS A 1 19 ? 4.256 2.267 0.959 1.00 0.00 19 LYS A C 13
ATOM 6273 O O . LYS A 1 19 ? 4.738 1.155 0.899 1.00 0.00 19 LYS A O 13
ATOM 6292 N N . THR A 1 20 ? 4.487 3.104 1.939 1.00 0.00 20 THR A N 13
ATOM 6293 C CA . THR A 1 20 ? 5.388 2.707 3.073 1.00 0.00 20 THR A CA 13
ATOM 6294 C C . THR A 1 20 ? 4.848 1.387 3.648 1.00 0.00 20 THR A C 13
ATOM 6295 O O . THR A 1 20 ? 5.590 0.461 3.896 1.00 0.00 20 THR A O 13
ATOM 6306 N N . HIS A 1 21 ? 3.552 1.357 3.846 1.00 0.00 21 HIS A N 13
ATOM 6307 C CA . HIS A 1 21 ? 2.847 0.163 4.386 1.00 0.00 21 HIS A CA 13
ATOM 6308 C C . HIS A 1 21 ? 3.321 -1.052 3.570 1.00 0.00 21 HIS A C 13
ATOM 6309 O O . HIS A 1 21 ? 3.906 -1.951 4.139 1.00 0.00 21 HIS A O 13
ATOM 6323 N N . ILE A 1 22 ? 3.065 -1.044 2.281 1.00 0.00 22 ILE A N 13
ATOM 6324 C CA . ILE A 1 22 ? 3.495 -2.180 1.392 1.00 0.00 22 ILE A CA 13
ATOM 6325 C C . ILE A 1 22 ? 4.964 -2.567 1.677 1.00 0.00 22 ILE A C 13
ATOM 6326 O O . ILE A 1 22 ? 5.299 -3.732 1.715 1.00 0.00 22 ILE A O 13
ATOM 6342 N N . LYS A 1 23 ? 5.800 -1.579 1.860 1.00 0.00 23 LYS A N 13
ATOM 6343 C CA . LYS A 1 23 ? 7.246 -1.840 2.150 1.00 0.00 23 LYS A CA 13
ATOM 6344 C C . LYS A 1 23 ? 7.444 -2.562 3.514 1.00 0.00 23 LYS A C 13
ATOM 6345 O O . LYS A 1 23 ? 8.193 -3.520 3.585 1.00 0.00 23 LYS A O 13
ATOM 6364 N N . THR A 1 24 ? 6.779 -2.097 4.544 1.00 0.00 24 THR A N 13
ATOM 6365 C CA . THR A 1 24 ? 6.894 -2.719 5.914 1.00 0.00 24 THR A CA 13
ATOM 6366 C C . THR A 1 24 ? 5.792 -3.756 6.218 1.00 0.00 24 THR A C 13
ATOM 6367 O O . THR A 1 24 ? 5.672 -4.200 7.345 1.00 0.00 24 THR A O 13
ATOM 6378 N N . LYS A 1 25 ? 5.013 -4.109 5.230 1.00 0.00 25 LYS A N 13
ATOM 6379 C CA . LYS A 1 25 ? 3.916 -5.115 5.423 1.00 0.00 25 LYS A CA 13
ATOM 6380 C C . LYS A 1 25 ? 3.967 -6.197 4.346 1.00 0.00 25 LYS A C 13
ATOM 6381 O O . LYS A 1 25 ? 3.803 -7.366 4.637 1.00 0.00 25 LYS A O 13
ATOM 6400 N N . HIS A 1 26 ? 4.191 -5.767 3.132 1.00 0.00 26 HIS A N 13
ATOM 6401 C CA . HIS A 1 26 ? 4.262 -6.719 1.978 1.00 0.00 26 HIS A CA 13
ATOM 6402 C C . HIS A 1 26 ? 5.638 -6.554 1.306 1.00 0.00 26 HIS A C 13
ATOM 6403 O O . HIS A 1 26 ? 5.727 -6.274 0.127 1.00 0.00 26 HIS A O 13
ATOM 6417 N N . SER A 1 27 ? 6.651 -6.731 2.121 1.00 0.00 27 SER A N 13
ATOM 6418 C CA . SER A 1 27 ? 8.101 -6.634 1.732 1.00 0.00 27 SER A CA 13
ATOM 6419 C C . SER A 1 27 ? 8.453 -7.171 0.319 1.00 0.00 27 SER A C 13
ATOM 6420 O O . SER A 1 27 ? 8.992 -8.253 0.184 1.00 0.00 27 SER A O 13
ATOM 6428 N N . LYS A 1 28 ? 8.135 -6.400 -0.688 1.00 0.00 28 LYS A N 13
ATOM 6429 C CA . LYS A 1 28 ? 8.417 -6.797 -2.105 1.00 0.00 28 LYS A CA 13
ATOM 6430 C C . LYS A 1 28 ? 9.304 -5.733 -2.757 1.00 0.00 28 LYS A C 13
ATOM 6431 O O . LYS A 1 28 ? 8.879 -4.986 -3.616 1.00 0.00 28 LYS A O 13
ATOM 6450 N N . GLU A 1 29 ? 10.532 -5.712 -2.294 1.00 0.00 29 GLU A N 13
ATOM 6451 C CA . GLU A 1 29 ? 11.570 -4.747 -2.793 1.00 0.00 29 GLU A CA 13
ATOM 6452 C C . GLU A 1 29 ? 11.154 -3.311 -2.427 1.00 0.00 29 GLU A C 13
ATOM 6453 O O . GLU A 1 29 ? 10.230 -3.141 -1.660 1.00 0.00 29 GLU A O 13
ATOM 6465 N N . LYS A 1 30 ? 11.871 -2.360 -2.988 1.00 0.00 30 LYS A N 13
ATOM 6466 C CA . LYS A 1 30 ? 11.678 -0.871 -2.806 1.00 0.00 30 LYS A CA 13
ATOM 6467 C C . LYS A 1 30 ? 12.719 -0.320 -1.829 1.00 0.00 30 LYS A C 13
ATOM 6468 O O . LYS A 1 30 ? 13.247 -1.012 -0.981 1.00 0.00 30 LYS A O 13
ATOM 6488 N N . LYS A 1 1 ? -10.652 10.997 -0.995 1.00 0.00 1 LYS A N 14
ATOM 6489 C CA . LYS A 1 1 ? -9.758 11.421 0.123 1.00 0.00 1 LYS A CA 14
ATOM 6490 C C . LYS A 1 1 ? -8.922 10.219 0.576 1.00 0.00 1 LYS A C 14
ATOM 6491 O O . LYS A 1 1 ? -7.752 10.356 0.880 1.00 0.00 1 LYS A O 14
ATOM 6512 N N . THR A 1 2 ? -9.563 9.077 0.603 1.00 0.00 2 THR A N 14
ATOM 6513 C CA . THR A 1 2 ? -8.871 7.826 1.033 1.00 0.00 2 THR A CA 14
ATOM 6514 C C . THR A 1 2 ? -8.371 6.977 -0.136 1.00 0.00 2 THR A C 14
ATOM 6515 O O . THR A 1 2 ? -8.826 7.052 -1.259 1.00 0.00 2 THR A O 14
ATOM 6526 N N . TYR A 1 3 ? -7.416 6.186 0.260 1.00 0.00 3 TYR A N 14
ATOM 6527 C CA . TYR A 1 3 ? -6.692 5.224 -0.609 1.00 0.00 3 TYR A CA 14
ATOM 6528 C C . TYR A 1 3 ? -6.809 3.850 0.064 1.00 0.00 3 TYR A C 14
ATOM 6529 O O . TYR A 1 3 ? -6.912 3.790 1.274 1.00 0.00 3 TYR A O 14
ATOM 6547 N N . GLN A 1 4 ? -6.772 2.798 -0.713 1.00 0.00 4 GLN A N 14
ATOM 6548 C CA . GLN A 1 4 ? -6.883 1.413 -0.140 1.00 0.00 4 GLN A CA 14
ATOM 6549 C C . GLN A 1 4 ? -5.630 0.602 -0.539 1.00 0.00 4 GLN A C 14
ATOM 6550 O O . GLN A 1 4 ? -4.913 0.977 -1.448 1.00 0.00 4 GLN A O 14
ATOM 6564 N N . CYS A 1 5 ? -5.409 -0.487 0.154 1.00 0.00 5 CYS A N 14
ATOM 6565 C CA . CYS A 1 5 ? -4.231 -1.379 -0.126 1.00 0.00 5 CYS A CA 14
ATOM 6566 C C . CYS A 1 5 ? -4.627 -2.488 -1.129 1.00 0.00 5 CYS A C 14
ATOM 6567 O O . CYS A 1 5 ? -5.765 -2.550 -1.546 1.00 0.00 5 CYS A O 14
ATOM 6574 N N . GLN A 1 6 ? -3.687 -3.325 -1.496 1.00 0.00 6 GLN A N 14
ATOM 6575 C CA . GLN A 1 6 ? -3.965 -4.438 -2.471 1.00 0.00 6 GLN A CA 14
ATOM 6576 C C . GLN A 1 6 ? -3.704 -5.824 -1.864 1.00 0.00 6 GLN A C 14
ATOM 6577 O O . GLN A 1 6 ? -4.200 -6.819 -2.358 1.00 0.00 6 GLN A O 14
ATOM 6591 N N . TYR A 1 7 ? -2.938 -5.842 -0.807 1.00 0.00 7 TYR A N 14
ATOM 6592 C CA . TYR A 1 7 ? -2.601 -7.130 -0.121 1.00 0.00 7 TYR A CA 14
ATOM 6593 C C . TYR A 1 7 ? -3.559 -7.343 1.056 1.00 0.00 7 TYR A C 14
ATOM 6594 O O . TYR A 1 7 ? -4.161 -8.396 1.168 1.00 0.00 7 TYR A O 14
ATOM 6612 N N . CYS A 1 8 ? -3.673 -6.338 1.888 1.00 0.00 8 CYS A N 14
ATOM 6613 C CA . CYS A 1 8 ? -4.578 -6.417 3.078 1.00 0.00 8 CYS A CA 14
ATOM 6614 C C . CYS A 1 8 ? -5.674 -5.349 2.954 1.00 0.00 8 CYS A C 14
ATOM 6615 O O . CYS A 1 8 ? -5.909 -4.788 1.900 1.00 0.00 8 CYS A O 14
ATOM 6622 N N . GLU A 1 9 ? -6.310 -5.106 4.069 1.00 0.00 9 GLU A N 14
ATOM 6623 C CA . GLU A 1 9 ? -7.408 -4.099 4.147 1.00 0.00 9 GLU A CA 14
ATOM 6624 C C . GLU A 1 9 ? -6.908 -2.819 4.833 1.00 0.00 9 GLU A C 14
ATOM 6625 O O . GLU A 1 9 ? -7.482 -2.332 5.785 1.00 0.00 9 GLU A O 14
ATOM 6637 N N . PHE A 1 10 ? -5.827 -2.314 4.291 1.00 0.00 10 PHE A N 14
ATOM 6638 C CA . PHE A 1 10 ? -5.210 -1.068 4.836 1.00 0.00 10 PHE A CA 14
ATOM 6639 C C . PHE A 1 10 ? -5.692 0.071 3.949 1.00 0.00 10 PHE A C 14
ATOM 6640 O O . PHE A 1 10 ? -5.188 0.326 2.871 1.00 0.00 10 PHE A O 14
ATOM 6657 N N . ARG A 1 11 ? -6.696 0.708 4.478 1.00 0.00 11 ARG A N 14
ATOM 6658 C CA . ARG A 1 11 ? -7.335 1.862 3.794 1.00 0.00 11 ARG A CA 14
ATOM 6659 C C . ARG A 1 11 ? -7.051 3.057 4.693 1.00 0.00 11 ARG A C 14
ATOM 6660 O O . ARG A 1 11 ? -7.586 3.179 5.780 1.00 0.00 11 ARG A O 14
ATOM 6681 N N . SER A 1 12 ? -6.199 3.898 4.174 1.00 0.00 12 SER A N 14
ATOM 6682 C CA . SER A 1 12 ? -5.763 5.138 4.893 1.00 0.00 12 SER A CA 14
ATOM 6683 C C . SER A 1 12 ? -6.009 6.381 4.044 1.00 0.00 12 SER A C 14
ATOM 6684 O O . SER A 1 12 ? -6.470 6.270 2.930 1.00 0.00 12 SER A O 14
ATOM 6692 N N . ALA A 1 13 ? -5.702 7.533 4.588 1.00 0.00 13 ALA A N 14
ATOM 6693 C CA . ALA A 1 13 ? -5.908 8.809 3.827 1.00 0.00 13 ALA A CA 14
ATOM 6694 C C . ALA A 1 13 ? -4.551 9.497 3.609 1.00 0.00 13 ALA A C 14
ATOM 6695 O O . ALA A 1 13 ? -4.430 10.706 3.665 1.00 0.00 13 ALA A O 14
ATOM 6702 N N . ASP A 1 14 ? -3.567 8.667 3.365 1.00 0.00 14 ASP A N 14
ATOM 6703 C CA . ASP A 1 14 ? -2.173 9.152 3.123 1.00 0.00 14 ASP A CA 14
ATOM 6704 C C . ASP A 1 14 ? -1.661 8.406 1.873 1.00 0.00 14 ASP A C 14
ATOM 6705 O O . ASP A 1 14 ? -2.056 7.280 1.642 1.00 0.00 14 ASP A O 14
ATOM 6714 N N . SER A 1 15 ? -0.800 9.036 1.109 1.00 0.00 15 SER A N 14
ATOM 6715 C CA . SER A 1 15 ? -0.250 8.384 -0.127 1.00 0.00 15 SER A CA 14
ATOM 6716 C C . SER A 1 15 ? 1.290 8.345 -0.109 1.00 0.00 15 SER A C 14
ATOM 6717 O O . SER A 1 15 ? 1.928 8.085 -1.113 1.00 0.00 15 SER A O 14
ATOM 6725 N N . SER A 1 16 ? 1.829 8.603 1.052 1.00 0.00 16 SER A N 14
ATOM 6726 C CA . SER A 1 16 ? 3.302 8.601 1.276 1.00 0.00 16 SER A CA 14
ATOM 6727 C C . SER A 1 16 ? 3.502 7.426 2.242 1.00 0.00 16 SER A C 14
ATOM 6728 O O . SER A 1 16 ? 4.488 6.722 2.179 1.00 0.00 16 SER A O 14
ATOM 6736 N N . ASN A 1 17 ? 2.532 7.254 3.112 1.00 0.00 17 ASN A N 14
ATOM 6737 C CA . ASN A 1 17 ? 2.588 6.148 4.114 1.00 0.00 17 ASN A CA 14
ATOM 6738 C C . ASN A 1 17 ? 1.757 4.944 3.635 1.00 0.00 17 ASN A C 14
ATOM 6739 O O . ASN A 1 17 ? 1.432 4.070 4.417 1.00 0.00 17 ASN A O 14
ATOM 6750 N N . LEU A 1 18 ? 1.442 4.934 2.359 1.00 0.00 18 LEU A N 14
ATOM 6751 C CA . LEU A 1 18 ? 0.648 3.818 1.760 1.00 0.00 18 LEU A CA 14
ATOM 6752 C C . LEU A 1 18 ? 1.640 2.991 0.937 1.00 0.00 18 LEU A C 14
ATOM 6753 O O . LEU A 1 18 ? 1.663 1.778 1.016 1.00 0.00 18 LEU A O 14
ATOM 6769 N N . LYS A 1 19 ? 2.453 3.657 0.156 1.00 0.00 19 LYS A N 14
ATOM 6770 C CA . LYS A 1 19 ? 3.451 2.896 -0.661 1.00 0.00 19 LYS A CA 14
ATOM 6771 C C . LYS A 1 19 ? 4.438 2.333 0.360 1.00 0.00 19 LYS A C 14
ATOM 6772 O O . LYS A 1 19 ? 4.888 1.213 0.230 1.00 0.00 19 LYS A O 14
ATOM 6791 N N . THR A 1 20 ? 4.743 3.130 1.357 1.00 0.00 20 THR A N 14
ATOM 6792 C CA . THR A 1 20 ? 5.688 2.673 2.415 1.00 0.00 20 THR A CA 14
ATOM 6793 C C . THR A 1 20 ? 4.980 1.504 3.104 1.00 0.00 20 THR A C 14
ATOM 6794 O O . THR A 1 20 ? 5.599 0.478 3.311 1.00 0.00 20 THR A O 14
ATOM 6805 N N . HIS A 1 21 ? 3.717 1.687 3.438 1.00 0.00 21 HIS A N 14
ATOM 6806 C CA . HIS A 1 21 ? 2.934 0.593 4.106 1.00 0.00 21 HIS A CA 14
ATOM 6807 C C . HIS A 1 21 ? 3.248 -0.729 3.376 1.00 0.00 21 HIS A C 14
ATOM 6808 O O . HIS A 1 21 ? 3.709 -1.662 3.995 1.00 0.00 21 HIS A O 14
ATOM 6822 N N . ILE A 1 22 ? 3.003 -0.778 2.086 1.00 0.00 22 ILE A N 14
ATOM 6823 C CA . ILE A 1 22 ? 3.292 -2.035 1.317 1.00 0.00 22 ILE A CA 14
ATOM 6824 C C . ILE A 1 22 ? 4.749 -2.513 1.521 1.00 0.00 22 ILE A C 14
ATOM 6825 O O . ILE A 1 22 ? 4.991 -3.645 1.882 1.00 0.00 22 ILE A O 14
ATOM 6841 N N . LYS A 1 23 ? 5.671 -1.625 1.277 1.00 0.00 23 LYS A N 14
ATOM 6842 C CA . LYS A 1 23 ? 7.123 -1.922 1.422 1.00 0.00 23 LYS A CA 14
ATOM 6843 C C . LYS A 1 23 ? 7.571 -2.484 2.785 1.00 0.00 23 LYS A C 14
ATOM 6844 O O . LYS A 1 23 ? 8.518 -3.245 2.833 1.00 0.00 23 LYS A O 14
ATOM 6863 N N . THR A 1 24 ? 6.898 -2.105 3.839 1.00 0.00 24 THR A N 14
ATOM 6864 C CA . THR A 1 24 ? 7.269 -2.601 5.206 1.00 0.00 24 THR A CA 14
ATOM 6865 C C . THR A 1 24 ? 6.359 -3.730 5.747 1.00 0.00 24 THR A C 14
ATOM 6866 O O . THR A 1 24 ? 6.817 -4.545 6.524 1.00 0.00 24 THR A O 14
ATOM 6877 N N . LYS A 1 25 ? 5.116 -3.755 5.335 1.00 0.00 25 LYS A N 14
ATOM 6878 C CA . LYS A 1 25 ? 4.139 -4.800 5.795 1.00 0.00 25 LYS A CA 14
ATOM 6879 C C . LYS A 1 25 ? 3.851 -5.941 4.810 1.00 0.00 25 LYS A C 14
ATOM 6880 O O . LYS A 1 25 ? 3.299 -6.939 5.234 1.00 0.00 25 LYS A O 14
ATOM 6899 N N . HIS A 1 26 ? 4.201 -5.803 3.553 1.00 0.00 26 HIS A N 14
ATOM 6900 C CA . HIS A 1 26 ? 3.921 -6.905 2.578 1.00 0.00 26 HIS A CA 14
ATOM 6901 C C . HIS A 1 26 ? 5.152 -7.437 1.866 1.00 0.00 26 HIS A C 14
ATOM 6902 O O . HIS A 1 26 ? 5.338 -8.635 1.767 1.00 0.00 26 HIS A O 14
ATOM 6916 N N . SER A 1 27 ? 5.950 -6.523 1.394 1.00 0.00 27 SER A N 14
ATOM 6917 C CA . SER A 1 27 ? 7.200 -6.905 0.662 1.00 0.00 27 SER A CA 14
ATOM 6918 C C . SER A 1 27 ? 8.480 -6.488 1.397 1.00 0.00 27 SER A C 14
ATOM 6919 O O . SER A 1 27 ? 8.430 -5.860 2.438 1.00 0.00 27 SER A O 14
ATOM 6927 N N . LYS A 1 28 ? 9.585 -6.874 0.811 1.00 0.00 28 LYS A N 14
ATOM 6928 C CA . LYS A 1 28 ? 10.936 -6.566 1.367 1.00 0.00 28 LYS A CA 14
ATOM 6929 C C . LYS A 1 28 ? 11.697 -5.767 0.301 1.00 0.00 28 LYS A C 14
ATOM 6930 O O . LYS A 1 28 ? 12.617 -6.253 -0.330 1.00 0.00 28 LYS A O 14
ATOM 6949 N N . GLU A 1 29 ? 11.268 -4.542 0.146 1.00 0.00 29 GLU A N 14
ATOM 6950 C CA . GLU A 1 29 ? 11.886 -3.612 -0.845 1.00 0.00 29 GLU A CA 14
ATOM 6951 C C . GLU A 1 29 ? 12.678 -2.537 -0.081 1.00 0.00 29 GLU A C 14
ATOM 6952 O O . GLU A 1 29 ? 13.705 -2.096 -0.562 1.00 0.00 29 GLU A O 14
ATOM 6964 N N . LYS A 1 30 ? 12.156 -2.169 1.068 1.00 0.00 30 LYS A N 14
ATOM 6965 C CA . LYS A 1 30 ? 12.747 -1.138 2.000 1.00 0.00 30 LYS A CA 14
ATOM 6966 C C . LYS A 1 30 ? 14.101 -0.536 1.584 1.00 0.00 30 LYS A C 14
ATOM 6967 O O . LYS A 1 30 ? 15.142 -1.161 1.640 1.00 0.00 30 LYS A O 14
ATOM 6987 N N . LYS A 1 1 ? -10.058 11.847 -1.357 1.00 0.00 1 LYS A N 15
ATOM 6988 C CA . LYS A 1 1 ? -10.292 10.562 -2.074 1.00 0.00 1 LYS A CA 15
ATOM 6989 C C . LYS A 1 1 ? -9.980 9.370 -1.150 1.00 0.00 1 LYS A C 15
ATOM 6990 O O . LYS A 1 1 ? -10.885 8.628 -0.829 1.00 0.00 1 LYS A O 15
ATOM 7011 N N . THR A 1 2 ? -8.723 9.235 -0.781 1.00 0.00 2 THR A N 15
ATOM 7012 C CA . THR A 1 2 ? -8.184 8.143 0.123 1.00 0.00 2 THR A CA 15
ATOM 7013 C C . THR A 1 2 ? -7.633 7.004 -0.748 1.00 0.00 2 THR A C 15
ATOM 7014 O O . THR A 1 2 ? -7.938 6.917 -1.921 1.00 0.00 2 THR A O 15
ATOM 7025 N N . TYR A 1 3 ? -6.837 6.155 -0.154 1.00 0.00 3 TYR A N 15
ATOM 7026 C CA . TYR A 1 3 ? -6.234 5.002 -0.894 1.00 0.00 3 TYR A CA 15
ATOM 7027 C C . TYR A 1 3 ? -6.399 3.726 -0.065 1.00 0.00 3 TYR A C 15
ATOM 7028 O O . TYR A 1 3 ? -6.380 3.782 1.148 1.00 0.00 3 TYR A O 15
ATOM 7046 N N . GLN A 1 4 ? -6.540 2.619 -0.747 1.00 0.00 4 GLN A N 15
ATOM 7047 C CA . GLN A 1 4 ? -6.711 1.294 -0.072 1.00 0.00 4 GLN A CA 15
ATOM 7048 C C . GLN A 1 4 ? -5.504 0.410 -0.418 1.00 0.00 4 GLN A C 15
ATOM 7049 O O . GLN A 1 4 ? -4.779 0.694 -1.351 1.00 0.00 4 GLN A O 15
ATOM 7063 N N . CYS A 1 5 ? -5.324 -0.644 0.340 1.00 0.00 5 CYS A N 15
ATOM 7064 C CA . CYS A 1 5 ? -4.173 -1.572 0.084 1.00 0.00 5 CYS A CA 15
ATOM 7065 C C . CYS A 1 5 ? -4.614 -2.695 -0.869 1.00 0.00 5 CYS A C 15
ATOM 7066 O O . CYS A 1 5 ? -5.779 -3.039 -0.928 1.00 0.00 5 CYS A O 15
ATOM 7073 N N . GLN A 1 6 ? -3.656 -3.233 -1.584 1.00 0.00 6 GLN A N 15
ATOM 7074 C CA . GLN A 1 6 ? -3.928 -4.337 -2.566 1.00 0.00 6 GLN A CA 15
ATOM 7075 C C . GLN A 1 6 ? -3.267 -5.638 -2.072 1.00 0.00 6 GLN A C 15
ATOM 7076 O O . GLN A 1 6 ? -2.779 -6.452 -2.833 1.00 0.00 6 GLN A O 15
ATOM 7090 N N . TYR A 1 7 ? -3.283 -5.775 -0.771 1.00 0.00 7 TYR A N 15
ATOM 7091 C CA . TYR A 1 7 ? -2.696 -6.969 -0.090 1.00 0.00 7 TYR A CA 15
ATOM 7092 C C . TYR A 1 7 ? -3.648 -7.346 1.044 1.00 0.00 7 TYR A C 15
ATOM 7093 O O . TYR A 1 7 ? -4.151 -8.451 1.102 1.00 0.00 7 TYR A O 15
ATOM 7111 N N . CYS A 1 8 ? -3.856 -6.386 1.909 1.00 0.00 8 CYS A N 15
ATOM 7112 C CA . CYS A 1 8 ? -4.759 -6.561 3.085 1.00 0.00 8 CYS A CA 15
ATOM 7113 C C . CYS A 1 8 ? -5.848 -5.481 3.021 1.00 0.00 8 CYS A C 15
ATOM 7114 O O . CYS A 1 8 ? -6.087 -4.896 1.979 1.00 0.00 8 CYS A O 15
ATOM 7121 N N . GLU A 1 9 ? -6.470 -5.254 4.150 1.00 0.00 9 GLU A N 15
ATOM 7122 C CA . GLU A 1 9 ? -7.556 -4.235 4.261 1.00 0.00 9 GLU A CA 15
ATOM 7123 C C . GLU A 1 9 ? -7.024 -3.015 5.037 1.00 0.00 9 GLU A C 15
ATOM 7124 O O . GLU A 1 9 ? -7.536 -2.617 6.066 1.00 0.00 9 GLU A O 15
ATOM 7136 N N . PHE A 1 10 ? -5.982 -2.461 4.467 1.00 0.00 10 PHE A N 15
ATOM 7137 C CA . PHE A 1 10 ? -5.298 -1.263 5.044 1.00 0.00 10 PHE A CA 15
ATOM 7138 C C . PHE A 1 10 ? -5.604 -0.045 4.168 1.00 0.00 10 PHE A C 15
ATOM 7139 O O . PHE A 1 10 ? -5.066 0.117 3.091 1.00 0.00 10 PHE A O 15
ATOM 7156 N N . ARG A 1 11 ? -6.481 0.771 4.686 1.00 0.00 11 ARG A N 15
ATOM 7157 C CA . ARG A 1 11 ? -6.907 2.017 3.978 1.00 0.00 11 ARG A CA 15
ATOM 7158 C C . ARG A 1 11 ? -6.308 3.198 4.743 1.00 0.00 11 ARG A C 15
ATOM 7159 O O . ARG A 1 11 ? -6.368 3.256 5.957 1.00 0.00 11 ARG A O 15
ATOM 7180 N N . SER A 1 12 ? -5.746 4.107 3.987 1.00 0.00 12 SER A N 15
ATOM 7181 C CA . SER A 1 12 ? -5.095 5.328 4.572 1.00 0.00 12 SER A CA 15
ATOM 7182 C C . SER A 1 12 ? -5.471 6.549 3.723 1.00 0.00 12 SER A C 15
ATOM 7183 O O . SER A 1 12 ? -5.878 6.388 2.591 1.00 0.00 12 SER A O 15
ATOM 7191 N N . ALA A 1 13 ? -5.328 7.730 4.276 1.00 0.00 13 ALA A N 15
ATOM 7192 C CA . ALA A 1 13 ? -5.679 8.979 3.518 1.00 0.00 13 ALA A CA 15
ATOM 7193 C C . ALA A 1 13 ? -4.482 9.930 3.405 1.00 0.00 13 ALA A C 15
ATOM 7194 O O . ALA A 1 13 ? -4.604 11.119 3.634 1.00 0.00 13 ALA A O 15
ATOM 7201 N N . ASP A 1 14 ? -3.352 9.370 3.049 1.00 0.00 14 ASP A N 15
ATOM 7202 C CA . ASP A 1 14 ? -2.113 10.195 2.900 1.00 0.00 14 ASP A CA 15
ATOM 7203 C C . ASP A 1 14 ? -1.473 10.004 1.519 1.00 0.00 14 ASP A C 15
ATOM 7204 O O . ASP A 1 14 ? -1.292 10.975 0.811 1.00 0.00 14 ASP A O 15
ATOM 7213 N N . SER A 1 15 ? -1.164 8.759 1.230 1.00 0.00 15 SER A N 15
ATOM 7214 C CA . SER A 1 15 ? -0.525 8.248 -0.040 1.00 0.00 15 SER A CA 15
ATOM 7215 C C . SER A 1 15 ? 0.840 7.647 0.300 1.00 0.00 15 SER A C 15
ATOM 7216 O O . SER A 1 15 ? 1.034 6.462 0.105 1.00 0.00 15 SER A O 15
ATOM 7224 N N . SER A 1 16 ? 1.754 8.456 0.794 1.00 0.00 16 SER A N 15
ATOM 7225 C CA . SER A 1 16 ? 3.111 7.917 1.154 1.00 0.00 16 SER A CA 15
ATOM 7226 C C . SER A 1 16 ? 2.846 6.765 2.114 1.00 0.00 16 SER A C 15
ATOM 7227 O O . SER A 1 16 ? 3.305 5.669 1.897 1.00 0.00 16 SER A O 15
ATOM 7235 N N . ASN A 1 17 ? 2.107 7.092 3.144 1.00 0.00 17 ASN A N 15
ATOM 7236 C CA . ASN A 1 17 ? 1.710 6.126 4.207 1.00 0.00 17 ASN A CA 15
ATOM 7237 C C . ASN A 1 17 ? 1.370 4.768 3.586 1.00 0.00 17 ASN A C 15
ATOM 7238 O O . ASN A 1 17 ? 1.877 3.754 4.018 1.00 0.00 17 ASN A O 15
ATOM 7249 N N . LEU A 1 18 ? 0.529 4.786 2.578 1.00 0.00 18 LEU A N 15
ATOM 7250 C CA . LEU A 1 18 ? 0.144 3.500 1.921 1.00 0.00 18 LEU A CA 15
ATOM 7251 C C . LEU A 1 18 ? 1.319 2.826 1.192 1.00 0.00 18 LEU A C 15
ATOM 7252 O O . LEU A 1 18 ? 1.563 1.654 1.390 1.00 0.00 18 LEU A O 15
ATOM 7268 N N . LYS A 1 19 ? 2.019 3.555 0.365 1.00 0.00 19 LYS A N 15
ATOM 7269 C CA . LYS A 1 19 ? 3.180 2.943 -0.366 1.00 0.00 19 LYS A CA 15
ATOM 7270 C C . LYS A 1 19 ? 4.156 2.333 0.639 1.00 0.00 19 LYS A C 15
ATOM 7271 O O . LYS A 1 19 ? 4.584 1.204 0.505 1.00 0.00 19 LYS A O 15
ATOM 7290 N N . THR A 1 20 ? 4.479 3.116 1.629 1.00 0.00 20 THR A N 15
ATOM 7291 C CA . THR A 1 20 ? 5.414 2.675 2.696 1.00 0.00 20 THR A CA 15
ATOM 7292 C C . THR A 1 20 ? 4.811 1.403 3.306 1.00 0.00 20 THR A C 15
ATOM 7293 O O . THR A 1 20 ? 5.492 0.401 3.390 1.00 0.00 20 THR A O 15
ATOM 7304 N N . HIS A 1 21 ? 3.565 1.478 3.715 1.00 0.00 21 HIS A N 15
ATOM 7305 C CA . HIS A 1 21 ? 2.865 0.302 4.314 1.00 0.00 21 HIS A CA 15
ATOM 7306 C C . HIS A 1 21 ? 3.145 -0.936 3.437 1.00 0.00 21 HIS A C 15
ATOM 7307 O O . HIS A 1 21 ? 3.620 -1.932 3.938 1.00 0.00 21 HIS A O 15
ATOM 7321 N N . ILE A 1 22 ? 2.854 -0.850 2.161 1.00 0.00 22 ILE A N 15
ATOM 7322 C CA . ILE A 1 22 ? 3.105 -2.015 1.257 1.00 0.00 22 ILE A CA 15
ATOM 7323 C C . ILE A 1 22 ? 4.542 -2.560 1.365 1.00 0.00 22 ILE A C 15
ATOM 7324 O O . ILE A 1 22 ? 4.728 -3.748 1.522 1.00 0.00 22 ILE A O 15
ATOM 7340 N N . LYS A 1 23 ? 5.514 -1.689 1.282 1.00 0.00 23 LYS A N 15
ATOM 7341 C CA . LYS A 1 23 ? 6.936 -2.157 1.375 1.00 0.00 23 LYS A CA 15
ATOM 7342 C C . LYS A 1 23 ? 7.355 -2.732 2.744 1.00 0.00 23 LYS A C 15
ATOM 7343 O O . LYS A 1 23 ? 8.076 -3.709 2.785 1.00 0.00 23 LYS A O 15
ATOM 7362 N N . THR A 1 24 ? 6.893 -2.114 3.801 1.00 0.00 24 THR A N 15
ATOM 7363 C CA . THR A 1 24 ? 7.217 -2.550 5.201 1.00 0.00 24 THR A CA 15
ATOM 7364 C C . THR A 1 24 ? 6.388 -3.746 5.720 1.00 0.00 24 THR A C 15
ATOM 7365 O O . THR A 1 24 ? 6.913 -4.599 6.407 1.00 0.00 24 THR A O 15
ATOM 7376 N N . LYS A 1 25 ? 5.128 -3.776 5.381 1.00 0.00 25 LYS A N 15
ATOM 7377 C CA . LYS A 1 25 ? 4.198 -4.865 5.811 1.00 0.00 25 LYS A CA 15
ATOM 7378 C C . LYS A 1 25 ? 4.166 -5.991 4.786 1.00 0.00 25 LYS A C 15
ATOM 7379 O O . LYS A 1 25 ? 4.169 -7.149 5.158 1.00 0.00 25 LYS A O 15
ATOM 7398 N N . HIS A 1 26 ? 4.131 -5.627 3.530 1.00 0.00 26 HIS A N 15
ATOM 7399 C CA . HIS A 1 26 ? 4.095 -6.668 2.452 1.00 0.00 26 HIS A CA 15
ATOM 7400 C C . HIS A 1 26 ? 5.455 -6.715 1.737 1.00 0.00 26 HIS A C 15
ATOM 7401 O O . HIS A 1 26 ? 5.564 -6.461 0.552 1.00 0.00 26 HIS A O 15
ATOM 7415 N N . SER A 1 27 ? 6.437 -7.049 2.543 1.00 0.00 27 SER A N 15
ATOM 7416 C CA . SER A 1 27 ? 7.881 -7.185 2.143 1.00 0.00 27 SER A CA 15
ATOM 7417 C C . SER A 1 27 ? 8.187 -6.940 0.652 1.00 0.00 27 SER A C 15
ATOM 7418 O O . SER A 1 27 ? 8.098 -7.848 -0.149 1.00 0.00 27 SER A O 15
ATOM 7426 N N . LYS A 1 28 ? 8.526 -5.703 0.380 1.00 0.00 28 LYS A N 15
ATOM 7427 C CA . LYS A 1 28 ? 8.877 -5.178 -0.986 1.00 0.00 28 LYS A CA 15
ATOM 7428 C C . LYS A 1 28 ? 8.722 -6.114 -2.198 1.00 0.00 28 LYS A C 15
ATOM 7429 O O . LYS A 1 28 ? 7.910 -5.864 -3.069 1.00 0.00 28 LYS A O 15
ATOM 7448 N N . GLU A 1 29 ? 9.507 -7.155 -2.204 1.00 0.00 29 GLU A N 15
ATOM 7449 C CA . GLU A 1 29 ? 9.480 -8.155 -3.320 1.00 0.00 29 GLU A CA 15
ATOM 7450 C C . GLU A 1 29 ? 8.953 -9.556 -2.949 1.00 0.00 29 GLU A C 15
ATOM 7451 O O . GLU A 1 29 ? 8.093 -10.055 -3.646 1.00 0.00 29 GLU A O 15
ATOM 7463 N N . LYS A 1 30 ? 9.480 -10.125 -1.887 1.00 0.00 30 LYS A N 15
ATOM 7464 C CA . LYS A 1 30 ? 9.100 -11.492 -1.369 1.00 0.00 30 LYS A CA 15
ATOM 7465 C C . LYS A 1 30 ? 7.958 -12.208 -2.118 1.00 0.00 30 LYS A C 15
ATOM 7466 O O . LYS A 1 30 ? 6.789 -11.895 -1.994 1.00 0.00 30 LYS A O 15
ATOM 7486 N N . LYS A 1 1 ? -12.115 10.395 -2.618 1.00 0.00 1 LYS A N 16
ATOM 7487 C CA . LYS A 1 1 ? -11.909 8.973 -2.218 1.00 0.00 1 LYS A CA 16
ATOM 7488 C C . LYS A 1 1 ? -10.667 8.822 -1.327 1.00 0.00 1 LYS A C 16
ATOM 7489 O O . LYS A 1 1 ? -10.067 9.797 -0.917 1.00 0.00 1 LYS A O 16
ATOM 7510 N N . THR A 1 2 ? -10.332 7.585 -1.059 1.00 0.00 2 THR A N 16
ATOM 7511 C CA . THR A 1 2 ? -9.151 7.241 -0.205 1.00 0.00 2 THR A CA 16
ATOM 7512 C C . THR A 1 2 ? -8.157 6.408 -1.035 1.00 0.00 2 THR A C 16
ATOM 7513 O O . THR A 1 2 ? -8.367 6.184 -2.212 1.00 0.00 2 THR A O 16
ATOM 7524 N N . TYR A 1 3 ? -7.107 5.975 -0.384 1.00 0.00 3 TYR A N 16
ATOM 7525 C CA . TYR A 1 3 ? -6.045 5.153 -1.018 1.00 0.00 3 TYR A CA 16
ATOM 7526 C C . TYR A 1 3 ? -6.171 3.810 -0.287 1.00 0.00 3 TYR A C 16
ATOM 7527 O O . TYR A 1 3 ? -6.053 3.747 0.923 1.00 0.00 3 TYR A O 16
ATOM 7545 N N . GLN A 1 4 ? -6.404 2.783 -1.059 1.00 0.00 4 GLN A N 16
ATOM 7546 C CA . GLN A 1 4 ? -6.569 1.404 -0.505 1.00 0.00 4 GLN A CA 16
ATOM 7547 C C . GLN A 1 4 ? -5.345 0.520 -0.772 1.00 0.00 4 GLN A C 16
ATOM 7548 O O . GLN A 1 4 ? -4.599 0.735 -1.709 1.00 0.00 4 GLN A O 16
ATOM 7562 N N . CYS A 1 5 ? -5.208 -0.455 0.087 1.00 0.00 5 CYS A N 16
ATOM 7563 C CA . CYS A 1 5 ? -4.087 -1.437 0.002 1.00 0.00 5 CYS A CA 16
ATOM 7564 C C . CYS A 1 5 ? -4.735 -2.686 -0.599 1.00 0.00 5 CYS A C 16
ATOM 7565 O O . CYS A 1 5 ? -5.813 -3.062 -0.184 1.00 0.00 5 CYS A O 16
ATOM 7572 N N . GLN A 1 6 ? -4.055 -3.285 -1.543 1.00 0.00 6 GLN A N 16
ATOM 7573 C CA . GLN A 1 6 ? -4.585 -4.510 -2.217 1.00 0.00 6 GLN A CA 16
ATOM 7574 C C . GLN A 1 6 ? -3.770 -5.749 -1.832 1.00 0.00 6 GLN A C 16
ATOM 7575 O O . GLN A 1 6 ? -3.469 -6.604 -2.644 1.00 0.00 6 GLN A O 16
ATOM 7589 N N . TYR A 1 7 ? -3.447 -5.782 -0.569 1.00 0.00 7 TYR A N 16
ATOM 7590 C CA . TYR A 1 7 ? -2.658 -6.903 0.018 1.00 0.00 7 TYR A CA 16
ATOM 7591 C C . TYR A 1 7 ? -3.406 -7.325 1.293 1.00 0.00 7 TYR A C 16
ATOM 7592 O O . TYR A 1 7 ? -3.721 -8.484 1.473 1.00 0.00 7 TYR A O 16
ATOM 7610 N N . CYS A 1 8 ? -3.658 -6.347 2.133 1.00 0.00 8 CYS A N 16
ATOM 7611 C CA . CYS A 1 8 ? -4.386 -6.571 3.426 1.00 0.00 8 CYS A CA 16
ATOM 7612 C C . CYS A 1 8 ? -5.627 -5.659 3.457 1.00 0.00 8 CYS A C 16
ATOM 7613 O O . CYS A 1 8 ? -6.100 -5.227 2.424 1.00 0.00 8 CYS A O 16
ATOM 7620 N N . GLU A 1 9 ? -6.111 -5.393 4.649 1.00 0.00 9 GLU A N 16
ATOM 7621 C CA . GLU A 1 9 ? -7.316 -4.522 4.829 1.00 0.00 9 GLU A CA 16
ATOM 7622 C C . GLU A 1 9 ? -6.909 -3.141 5.385 1.00 0.00 9 GLU A C 16
ATOM 7623 O O . GLU A 1 9 ? -7.395 -2.697 6.410 1.00 0.00 9 GLU A O 16
ATOM 7635 N N . PHE A 1 10 ? -6.016 -2.507 4.662 1.00 0.00 10 PHE A N 16
ATOM 7636 C CA . PHE A 1 10 ? -5.516 -1.151 5.064 1.00 0.00 10 PHE A CA 16
ATOM 7637 C C . PHE A 1 10 ? -6.052 -0.100 4.077 1.00 0.00 10 PHE A C 16
ATOM 7638 O O . PHE A 1 10 ? -5.797 -0.160 2.891 1.00 0.00 10 PHE A O 16
ATOM 7655 N N . ARG A 1 11 ? -6.795 0.830 4.621 1.00 0.00 11 ARG A N 16
ATOM 7656 C CA . ARG A 1 11 ? -7.404 1.943 3.826 1.00 0.00 11 ARG A CA 16
ATOM 7657 C C . ARG A 1 11 ? -7.105 3.250 4.572 1.00 0.00 11 ARG A C 16
ATOM 7658 O O . ARG A 1 11 ? -7.544 3.451 5.687 1.00 0.00 11 ARG A O 16
ATOM 7679 N N . SER A 1 12 ? -6.355 4.101 3.920 1.00 0.00 12 SER A N 16
ATOM 7680 C CA . SER A 1 12 ? -5.961 5.422 4.511 1.00 0.00 12 SER A CA 16
ATOM 7681 C C . SER A 1 12 ? -6.037 6.530 3.459 1.00 0.00 12 SER A C 16
ATOM 7682 O O . SER A 1 12 ? -6.361 6.260 2.322 1.00 0.00 12 SER A O 16
ATOM 7690 N N . ALA A 1 13 ? -5.749 7.748 3.846 1.00 0.00 13 ALA A N 16
ATOM 7691 C CA . ALA A 1 13 ? -5.798 8.886 2.868 1.00 0.00 13 ALA A CA 16
ATOM 7692 C C . ALA A 1 13 ? -4.448 9.616 2.853 1.00 0.00 13 ALA A C 16
ATOM 7693 O O . ALA A 1 13 ? -4.386 10.828 2.769 1.00 0.00 13 ALA A O 16
ATOM 7700 N N . ASP A 1 14 ? -3.398 8.837 2.935 1.00 0.00 14 ASP A N 16
ATOM 7701 C CA . ASP A 1 14 ? -2.017 9.404 2.929 1.00 0.00 14 ASP A CA 16
ATOM 7702 C C . ASP A 1 14 ? -1.141 8.574 1.988 1.00 0.00 14 ASP A C 16
ATOM 7703 O O . ASP A 1 14 ? -0.488 7.654 2.435 1.00 0.00 14 ASP A O 16
ATOM 7712 N N . SER A 1 15 ? -1.146 8.885 0.716 1.00 0.00 15 SER A N 16
ATOM 7713 C CA . SER A 1 15 ? -0.301 8.109 -0.253 1.00 0.00 15 SER A CA 16
ATOM 7714 C C . SER A 1 15 ? 1.113 7.847 0.308 1.00 0.00 15 SER A C 16
ATOM 7715 O O . SER A 1 15 ? 1.543 6.712 0.345 1.00 0.00 15 SER A O 16
ATOM 7723 N N . SER A 1 16 ? 1.781 8.900 0.722 1.00 0.00 16 SER A N 16
ATOM 7724 C CA . SER A 1 16 ? 3.164 8.777 1.294 1.00 0.00 16 SER A CA 16
ATOM 7725 C C . SER A 1 16 ? 3.263 7.651 2.342 1.00 0.00 16 SER A C 16
ATOM 7726 O O . SER A 1 16 ? 4.211 6.887 2.361 1.00 0.00 16 SER A O 16
ATOM 7734 N N . ASN A 1 17 ? 2.268 7.568 3.195 1.00 0.00 17 ASN A N 16
ATOM 7735 C CA . ASN A 1 17 ? 2.293 6.502 4.235 1.00 0.00 17 ASN A CA 16
ATOM 7736 C C . ASN A 1 17 ? 1.902 5.164 3.596 1.00 0.00 17 ASN A C 16
ATOM 7737 O O . ASN A 1 17 ? 2.561 4.176 3.824 1.00 0.00 17 ASN A O 16
ATOM 7748 N N . LEU A 1 18 ? 0.852 5.154 2.814 1.00 0.00 18 LEU A N 16
ATOM 7749 C CA . LEU A 1 18 ? 0.398 3.893 2.149 1.00 0.00 18 LEU A CA 16
ATOM 7750 C C . LEU A 1 18 ? 1.536 3.166 1.421 1.00 0.00 18 LEU A C 16
ATOM 7751 O O . LEU A 1 18 ? 1.714 1.986 1.621 1.00 0.00 18 LEU A O 16
ATOM 7767 N N . LYS A 1 19 ? 2.282 3.862 0.599 1.00 0.00 19 LYS A N 16
ATOM 7768 C CA . LYS A 1 19 ? 3.404 3.186 -0.128 1.00 0.00 19 LYS A CA 16
ATOM 7769 C C . LYS A 1 19 ? 4.394 2.572 0.867 1.00 0.00 19 LYS A C 16
ATOM 7770 O O . LYS A 1 19 ? 4.827 1.447 0.700 1.00 0.00 19 LYS A O 16
ATOM 7789 N N . THR A 1 20 ? 4.730 3.319 1.885 1.00 0.00 20 THR A N 16
ATOM 7790 C CA . THR A 1 20 ? 5.687 2.790 2.901 1.00 0.00 20 THR A CA 16
ATOM 7791 C C . THR A 1 20 ? 5.060 1.543 3.535 1.00 0.00 20 THR A C 16
ATOM 7792 O O . THR A 1 20 ? 5.744 0.554 3.704 1.00 0.00 20 THR A O 16
ATOM 7803 N N . HIS A 1 21 ? 3.793 1.628 3.869 1.00 0.00 21 HIS A N 16
ATOM 7804 C CA . HIS A 1 21 ? 3.069 0.471 4.479 1.00 0.00 21 HIS A CA 16
ATOM 7805 C C . HIS A 1 21 ? 3.277 -0.736 3.538 1.00 0.00 21 HIS A C 16
ATOM 7806 O O . HIS A 1 21 ? 3.771 -1.756 3.966 1.00 0.00 21 HIS A O 16
ATOM 7820 N N . ILE A 1 22 ? 2.889 -0.574 2.290 1.00 0.00 22 ILE A N 16
ATOM 7821 C CA . ILE A 1 22 ? 3.037 -1.658 1.275 1.00 0.00 22 ILE A CA 16
ATOM 7822 C C . ILE A 1 22 ? 4.408 -2.332 1.356 1.00 0.00 22 ILE A C 16
ATOM 7823 O O . ILE A 1 22 ? 4.471 -3.539 1.439 1.00 0.00 22 ILE A O 16
ATOM 7839 N N . LYS A 1 23 ? 5.473 -1.567 1.336 1.00 0.00 23 LYS A N 16
ATOM 7840 C CA . LYS A 1 23 ? 6.820 -2.215 1.414 1.00 0.00 23 LYS A CA 16
ATOM 7841 C C . LYS A 1 23 ? 7.014 -2.965 2.743 1.00 0.00 23 LYS A C 16
ATOM 7842 O O . LYS A 1 23 ? 7.320 -4.138 2.746 1.00 0.00 23 LYS A O 16
ATOM 7861 N N . THR A 1 24 ? 6.821 -2.255 3.821 1.00 0.00 24 THR A N 16
ATOM 7862 C CA . THR A 1 24 ? 6.968 -2.816 5.209 1.00 0.00 24 THR A CA 16
ATOM 7863 C C . THR A 1 24 ? 6.196 -4.120 5.508 1.00 0.00 24 THR A C 16
ATOM 7864 O O . THR A 1 24 ? 6.749 -5.048 6.066 1.00 0.00 24 THR A O 16
ATOM 7875 N N . LYS A 1 25 ? 4.945 -4.146 5.125 1.00 0.00 25 LY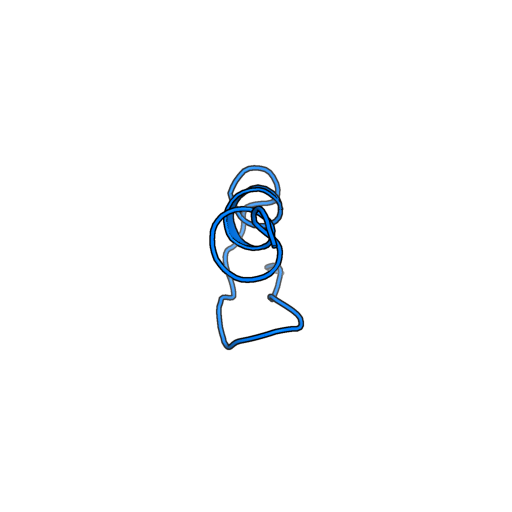S A N 16
ATOM 7876 C CA . LYS A 1 25 ? 4.060 -5.335 5.354 1.00 0.00 25 LYS A CA 16
ATOM 7877 C C . LYS A 1 25 ? 4.001 -6.315 4.183 1.00 0.00 25 LYS A C 16
ATOM 7878 O O . LYS A 1 25 ? 3.856 -7.503 4.387 1.00 0.00 25 LYS A O 16
ATOM 7897 N N . HIS A 1 26 ? 4.108 -5.784 2.996 1.00 0.00 26 HIS A N 16
ATOM 7898 C CA . HIS A 1 26 ? 4.057 -6.624 1.768 1.00 0.00 26 HIS A CA 16
ATOM 7899 C C . HIS A 1 26 ? 5.403 -6.531 1.046 1.00 0.00 26 HIS A C 16
ATOM 7900 O O . HIS A 1 26 ? 5.562 -5.895 0.023 1.00 0.00 26 HIS A O 16
ATOM 7914 N N . SER A 1 27 ? 6.337 -7.208 1.665 1.00 0.00 27 SER A N 16
ATOM 7915 C CA . SER A 1 27 ? 7.749 -7.290 1.179 1.00 0.00 27 SER A CA 16
ATOM 7916 C C . SER A 1 27 ? 7.794 -8.402 0.106 1.00 0.00 27 SER A C 16
ATOM 7917 O O . SER A 1 27 ? 8.226 -9.505 0.379 1.00 0.00 27 SER A O 16
ATOM 7925 N N . LYS A 1 28 ? 7.327 -8.025 -1.065 1.00 0.00 28 LYS A N 16
ATOM 7926 C CA . LYS A 1 28 ? 7.224 -8.860 -2.323 1.00 0.00 28 LYS A CA 16
ATOM 7927 C C . LYS A 1 28 ? 5.731 -9.048 -2.602 1.00 0.00 28 LYS A C 16
ATOM 7928 O O . LYS A 1 28 ? 5.220 -8.602 -3.609 1.00 0.00 28 LYS A O 16
ATOM 7947 N N . GLU A 1 29 ? 5.125 -9.725 -1.659 1.00 0.00 29 GLU A N 16
ATOM 7948 C CA . GLU A 1 29 ? 3.667 -10.079 -1.636 1.00 0.00 29 GLU A CA 16
ATOM 7949 C C . GLU A 1 29 ? 2.769 -9.259 -2.583 1.00 0.00 29 GLU A C 16
ATOM 7950 O O . GLU A 1 29 ? 2.741 -8.044 -2.517 1.00 0.00 29 GLU A O 16
ATOM 7962 N N . LYS A 1 30 ? 2.067 -9.970 -3.427 1.00 0.00 30 LYS A N 16
ATOM 7963 C CA . LYS A 1 30 ? 1.143 -9.332 -4.414 1.00 0.00 30 LYS A CA 16
ATOM 7964 C C . LYS A 1 30 ? -0.294 -9.804 -4.166 1.00 0.00 30 LYS A C 16
ATOM 7965 O O . LYS A 1 30 ? -0.758 -9.903 -3.047 1.00 0.00 30 LYS A O 16
ATOM 7985 N N . LYS A 1 1 ? -6.418 11.988 -1.044 1.00 0.00 1 LYS A N 17
ATOM 7986 C CA . LYS A 1 1 ? -7.714 11.281 -1.278 1.00 0.00 1 LYS A CA 17
ATOM 7987 C C . LYS A 1 1 ? -7.712 9.999 -0.435 1.00 0.00 1 LYS A C 17
ATOM 7988 O O . LYS A 1 1 ? -6.900 9.854 0.456 1.00 0.00 1 LYS A O 17
ATOM 8009 N N . THR A 1 2 ? -8.619 9.104 -0.737 1.00 0.00 2 THR A N 17
ATOM 8010 C CA . THR A 1 2 ? -8.703 7.814 0.016 1.00 0.00 2 THR A CA 17
ATOM 8011 C C . THR A 1 2 ? -8.095 6.750 -0.895 1.00 0.00 2 THR A C 17
ATOM 8012 O O . THR A 1 2 ? -8.485 6.596 -2.036 1.00 0.00 2 THR A O 17
ATOM 8023 N N . TYR A 1 3 ? -7.141 6.054 -0.333 1.00 0.00 3 TYR A N 17
ATOM 8024 C CA . TYR A 1 3 ? -6.412 4.975 -1.053 1.00 0.00 3 TYR A CA 17
ATOM 8025 C C . TYR A 1 3 ? -6.562 3.653 -0.288 1.00 0.00 3 TYR A C 17
ATOM 8026 O O . TYR A 1 3 ? -6.629 3.650 0.926 1.00 0.00 3 TYR A O 17
ATOM 8044 N N . GLN A 1 4 ? -6.595 2.577 -1.033 1.00 0.00 4 GLN A N 17
ATOM 8045 C CA . GLN A 1 4 ? -6.741 1.211 -0.436 1.00 0.00 4 GLN A CA 17
ATOM 8046 C C . GLN A 1 4 ? -5.516 0.342 -0.763 1.00 0.00 4 GLN A C 17
ATOM 8047 O O . GLN A 1 4 ? -4.873 0.512 -1.781 1.00 0.00 4 GLN A O 17
ATOM 8061 N N . CYS A 1 5 ? -5.249 -0.573 0.135 1.00 0.00 5 CYS A N 17
ATOM 8062 C CA . CYS A 1 5 ? -4.099 -1.518 -0.009 1.00 0.00 5 CYS A CA 17
ATOM 8063 C C . CYS A 1 5 ? -4.527 -2.715 -0.876 1.00 0.00 5 CYS A C 17
ATOM 8064 O O . CYS A 1 5 ? -5.703 -2.989 -1.009 1.00 0.00 5 CYS A O 17
ATOM 8071 N N . GLN A 1 6 ? -3.560 -3.397 -1.440 1.00 0.00 6 GLN A N 17
ATOM 8072 C CA . GLN A 1 6 ? -3.867 -4.582 -2.311 1.00 0.00 6 GLN A CA 17
ATOM 8073 C C . GLN A 1 6 ? -3.280 -5.862 -1.705 1.00 0.00 6 GLN A C 17
ATOM 8074 O O . GLN A 1 6 ? -2.784 -6.728 -2.403 1.00 0.00 6 GLN A O 17
ATOM 8088 N N . TYR A 1 7 ? -3.364 -5.927 -0.403 1.00 0.00 7 TYR A N 17
ATOM 8089 C CA . TYR A 1 7 ? -2.841 -7.109 0.351 1.00 0.00 7 TYR A CA 17
ATOM 8090 C C . TYR A 1 7 ? -3.778 -7.430 1.520 1.00 0.00 7 TYR A C 17
ATOM 8091 O O . TYR A 1 7 ? -4.273 -8.533 1.645 1.00 0.00 7 TYR A O 17
ATOM 8109 N N . CYS A 1 8 ? -3.979 -6.423 2.337 1.00 0.00 8 CYS A N 17
ATOM 8110 C CA . CYS A 1 8 ? -4.858 -6.536 3.543 1.00 0.00 8 CYS A CA 17
ATOM 8111 C C . CYS A 1 8 ? -6.071 -5.595 3.410 1.00 0.00 8 CYS A C 17
ATOM 8112 O O . CYS A 1 8 ? -6.521 -5.321 2.315 1.00 0.00 8 CYS A O 17
ATOM 8119 N N . GLU A 1 9 ? -6.560 -5.130 4.535 1.00 0.00 9 GLU A N 17
ATOM 8120 C CA . GLU A 1 9 ? -7.740 -4.212 4.569 1.00 0.00 9 GLU A CA 17
ATOM 8121 C C . GLU A 1 9 ? -7.278 -2.756 4.568 1.00 0.00 9 GLU A C 17
ATOM 8122 O O . GLU A 1 9 ? -7.963 -1.918 4.022 1.00 0.00 9 GLU A O 17
ATOM 8134 N N . PHE A 1 10 ? -6.147 -2.524 5.185 1.00 0.00 10 PHE A N 17
ATOM 8135 C CA . PHE A 1 10 ? -5.522 -1.159 5.295 1.00 0.00 10 PHE A CA 17
ATOM 8136 C C . PHE A 1 10 ? -6.036 -0.133 4.263 1.00 0.00 10 PHE A C 17
ATOM 8137 O O . PHE A 1 10 ? -5.839 -0.280 3.072 1.00 0.00 10 PHE A O 17
ATOM 8154 N N . ARG A 1 11 ? -6.694 0.866 4.780 1.00 0.00 11 ARG A N 17
ATOM 8155 C CA . ARG A 1 11 ? -7.262 1.966 3.946 1.00 0.00 11 ARG A CA 17
ATOM 8156 C C . ARG A 1 11 ? -6.726 3.218 4.633 1.00 0.00 11 ARG A C 17
ATOM 8157 O O . ARG A 1 11 ? -6.828 3.329 5.840 1.00 0.00 11 ARG A O 17
ATOM 8178 N N . SER A 1 12 ? -6.175 4.111 3.856 1.00 0.00 12 SER A N 17
ATOM 8179 C CA . SER A 1 12 ? -5.608 5.373 4.429 1.00 0.00 12 SER A CA 17
ATOM 8180 C C . SER A 1 12 ? -5.768 6.549 3.479 1.00 0.00 12 SER A C 17
ATOM 8181 O O . SER A 1 12 ? -6.146 6.379 2.340 1.00 0.00 12 SER A O 17
ATOM 8189 N N . ALA A 1 13 ? -5.474 7.717 3.987 1.00 0.00 13 ALA A N 17
ATOM 8190 C CA . ALA A 1 13 ? -5.578 8.957 3.161 1.00 0.00 13 ALA A CA 17
ATOM 8191 C C . ALA A 1 13 ? -4.226 9.684 3.213 1.00 0.00 13 ALA A C 17
ATOM 8192 O O . ALA A 1 13 ? -4.153 10.896 3.139 1.00 0.00 13 ALA A O 17
ATOM 8199 N N . ASP A 1 14 ? -3.192 8.889 3.340 1.00 0.00 14 ASP A N 17
ATOM 8200 C CA . ASP A 1 14 ? -1.795 9.410 3.407 1.00 0.00 14 ASP A CA 17
ATOM 8201 C C . ASP A 1 14 ? -1.009 8.614 2.371 1.00 0.00 14 ASP A C 17
ATOM 8202 O O . ASP A 1 14 ? -0.348 7.657 2.710 1.00 0.00 14 ASP A O 17
ATOM 8211 N N . SER A 1 15 ? -1.112 9.012 1.129 1.00 0.00 15 SER A N 17
ATOM 8212 C CA . SER A 1 15 ? -0.379 8.304 0.027 1.00 0.00 15 SER A CA 17
ATOM 8213 C C . SER A 1 15 ? 1.037 7.889 0.460 1.00 0.00 15 SER A C 17
ATOM 8214 O O . SER A 1 15 ? 1.399 6.735 0.331 1.00 0.00 15 SER A O 17
ATOM 8222 N N . SER A 1 16 ? 1.789 8.840 0.959 1.00 0.00 16 SER A N 17
ATOM 8223 C CA . SER A 1 16 ? 3.185 8.555 1.420 1.00 0.00 16 SER A CA 17
ATOM 8224 C C . SER A 1 16 ? 3.169 7.325 2.344 1.00 0.00 16 SER A C 17
ATOM 8225 O O . SER A 1 16 ? 3.874 6.358 2.109 1.00 0.00 16 SER A O 17
ATOM 8233 N N . ASN A 1 17 ? 2.347 7.401 3.366 1.00 0.00 17 ASN A N 17
ATOM 8234 C CA . ASN A 1 17 ? 2.233 6.280 4.340 1.00 0.00 17 ASN A CA 17
ATOM 8235 C C . ASN A 1 17 ? 1.844 4.979 3.635 1.00 0.00 17 ASN A C 17
ATOM 8236 O O . ASN A 1 17 ? 2.457 3.962 3.864 1.00 0.00 17 ASN A O 17
ATOM 8247 N N . LEU A 1 18 ? 0.839 5.038 2.799 1.00 0.00 18 LEU A N 17
ATOM 8248 C CA . LEU A 1 18 ? 0.390 3.812 2.070 1.00 0.00 18 LEU A CA 17
ATOM 8249 C C . LEU A 1 18 ? 1.507 3.117 1.289 1.00 0.00 18 LEU A C 17
ATOM 8250 O O . LEU A 1 18 ? 1.671 1.921 1.417 1.00 0.00 18 LEU A O 17
ATOM 8266 N N . LYS A 1 19 ? 2.250 3.847 0.494 1.00 0.00 19 LYS A N 17
ATOM 8267 C CA . LYS A 1 19 ? 3.347 3.166 -0.266 1.00 0.00 19 LYS A CA 17
ATOM 8268 C C . LYS A 1 19 ? 4.259 2.493 0.753 1.00 0.00 19 LYS A C 17
ATOM 8269 O O . LYS A 1 19 ? 4.560 1.330 0.606 1.00 0.00 19 LYS A O 17
ATOM 8288 N N . THR A 1 20 ? 4.674 3.235 1.753 1.00 0.00 20 THR A N 17
ATOM 8289 C CA . THR A 1 20 ? 5.566 2.652 2.805 1.00 0.00 20 THR A CA 17
ATOM 8290 C C . THR A 1 20 ? 4.931 1.343 3.296 1.00 0.00 20 THR A C 17
ATOM 8291 O O . THR A 1 20 ? 5.562 0.307 3.245 1.00 0.00 20 THR A O 17
ATOM 8302 N N . HIS A 1 21 ? 3.705 1.447 3.756 1.00 0.00 21 HIS A N 17
ATOM 8303 C CA . HIS A 1 21 ? 2.926 0.281 4.268 1.00 0.00 21 HIS A CA 17
ATOM 8304 C C . HIS A 1 21 ? 3.145 -0.911 3.318 1.00 0.00 21 HIS A C 17
ATOM 8305 O O . HIS A 1 21 ? 3.627 -1.944 3.730 1.00 0.00 21 HIS A O 17
ATOM 8319 N N . ILE A 1 22 ? 2.797 -0.748 2.065 1.00 0.00 22 ILE A N 17
ATOM 8320 C CA . ILE A 1 22 ? 2.987 -1.862 1.091 1.00 0.00 22 ILE A CA 17
ATOM 8321 C C . ILE A 1 22 ? 4.430 -2.409 1.083 1.00 0.00 22 ILE A C 17
ATOM 8322 O O . ILE A 1 22 ? 4.605 -3.605 1.022 1.00 0.00 22 ILE A O 17
ATOM 8338 N N . LYS A 1 23 ? 5.421 -1.558 1.154 1.00 0.00 23 LYS A N 17
ATOM 8339 C CA . LYS A 1 23 ? 6.838 -2.048 1.136 1.00 0.00 23 LYS A CA 17
ATOM 8340 C C . LYS A 1 23 ? 7.425 -2.499 2.487 1.00 0.00 23 LYS A C 17
ATOM 8341 O O . LYS A 1 23 ? 8.460 -3.137 2.494 1.00 0.00 23 LYS A O 17
ATOM 8360 N N . THR A 1 24 ? 6.775 -2.177 3.577 1.00 0.00 24 THR A N 17
ATOM 8361 C CA . THR A 1 24 ? 7.281 -2.580 4.932 1.00 0.00 24 THR A CA 17
ATOM 8362 C C . THR A 1 24 ? 6.389 -3.680 5.549 1.00 0.00 24 THR A C 17
ATOM 8363 O O . THR A 1 24 ? 6.790 -4.355 6.477 1.00 0.00 24 THR A O 17
ATOM 8374 N N . LYS A 1 25 ? 5.205 -3.813 5.004 1.00 0.00 25 LYS A N 17
ATOM 8375 C CA . LYS A 1 25 ? 4.202 -4.823 5.461 1.00 0.00 25 LYS A CA 17
ATOM 8376 C C . LYS A 1 25 ? 4.051 -5.902 4.390 1.00 0.00 25 LYS A C 17
ATOM 8377 O O . LYS A 1 25 ? 3.973 -7.074 4.706 1.00 0.00 25 LYS A O 17
ATOM 8396 N N . HIS A 1 26 ? 4.011 -5.466 3.155 1.00 0.00 26 HIS A N 17
ATOM 8397 C CA . HIS A 1 26 ? 3.858 -6.416 2.014 1.00 0.00 26 HIS A CA 17
ATOM 8398 C C . HIS A 1 26 ? 5.081 -6.400 1.066 1.00 0.00 26 HIS A C 17
ATOM 8399 O O . HIS A 1 26 ? 6.136 -6.861 1.457 1.00 0.00 26 HIS A O 17
ATOM 8413 N N . SER A 1 27 ? 4.868 -5.871 -0.122 1.00 0.00 27 SER A N 17
ATOM 8414 C CA . SER A 1 27 ? 5.844 -5.708 -1.259 1.00 0.00 27 SER A CA 17
ATOM 8415 C C . SER A 1 27 ? 5.441 -6.650 -2.400 1.00 0.00 27 SER A C 17
ATOM 8416 O O . SER A 1 27 ? 4.578 -7.485 -2.213 1.00 0.00 27 SER A O 17
ATOM 8424 N N . LYS A 1 28 ? 6.104 -6.454 -3.521 1.00 0.00 28 LYS A N 17
ATOM 8425 C CA . LYS A 1 28 ? 5.952 -7.207 -4.820 1.00 0.00 28 LYS A CA 17
ATOM 8426 C C . LYS A 1 28 ? 5.461 -6.263 -5.924 1.00 0.00 28 LYS A C 17
ATOM 8427 O O . LYS A 1 28 ? 6.176 -6.023 -6.878 1.00 0.00 28 LYS A O 17
ATOM 8446 N N . GLU A 1 29 ? 4.266 -5.766 -5.764 1.00 0.00 29 GLU A N 17
ATOM 8447 C CA . GLU A 1 29 ? 3.674 -4.825 -6.773 1.00 0.00 29 GLU A CA 17
ATOM 8448 C C . GLU A 1 29 ? 3.085 -3.596 -6.053 1.00 0.00 29 GLU A C 17
ATOM 8449 O O . GLU A 1 29 ? 3.642 -3.156 -5.063 1.00 0.00 29 GLU A O 17
ATOM 8461 N N . LYS A 1 30 ? 1.993 -3.065 -6.552 1.00 0.00 30 LYS A N 17
ATOM 8462 C CA . LYS A 1 30 ? 1.355 -1.867 -5.914 1.00 0.00 30 LYS A CA 17
ATOM 8463 C C . LYS A 1 30 ? 0.166 -2.324 -5.069 1.00 0.00 30 LYS A C 17
ATOM 8464 O O . LYS A 1 30 ? 0.249 -3.316 -4.376 1.00 0.00 30 LYS A O 17
ATOM 8484 N N . LYS A 1 1 ? -10.973 9.799 -2.745 1.00 0.00 1 LYS A N 18
ATOM 8485 C CA . LYS A 1 1 ? -11.088 10.438 -1.399 1.00 0.00 1 LYS A CA 18
ATOM 8486 C C . LYS A 1 1 ? -10.031 9.809 -0.479 1.00 0.00 1 LYS A C 18
ATOM 8487 O O . LYS A 1 1 ? -9.272 10.518 0.153 1.00 0.00 1 LYS A O 18
ATOM 8508 N N . THR A 1 2 ? -10.022 8.499 -0.437 1.00 0.00 2 THR A N 18
ATOM 8509 C CA . THR A 1 2 ? -9.043 7.743 0.412 1.00 0.00 2 THR A CA 18
ATOM 8510 C C . THR A 1 2 ? -8.187 6.841 -0.493 1.00 0.00 2 THR A C 18
ATOM 8511 O O . THR A 1 2 ? -8.441 6.742 -1.678 1.00 0.00 2 THR A O 18
ATOM 8522 N N . TYR A 1 3 ? -7.198 6.209 0.090 1.00 0.00 3 TYR A N 18
ATOM 8523 C CA . TYR A 1 3 ? -6.287 5.300 -0.678 1.00 0.00 3 TYR A CA 18
ATOM 8524 C C . TYR A 1 3 ? -6.419 3.902 -0.052 1.00 0.00 3 TYR A C 18
ATOM 8525 O O . TYR A 1 3 ? -6.639 3.809 1.137 1.00 0.00 3 TYR A O 18
ATOM 8543 N N . GLN A 1 4 ? -6.272 2.869 -0.848 1.00 0.00 4 GLN A N 18
ATOM 8544 C CA . GLN A 1 4 ? -6.391 1.466 -0.326 1.00 0.00 4 GLN A CA 18
ATOM 8545 C C . GLN A 1 4 ? -5.187 0.576 -0.678 1.00 0.00 4 GLN A C 18
ATOM 8546 O O . GLN A 1 4 ? -4.524 0.771 -1.678 1.00 0.00 4 GLN A O 18
ATOM 8560 N N . CYS A 1 5 ? -4.962 -0.387 0.182 1.00 0.00 5 CYS A N 18
ATOM 8561 C CA . CYS A 1 5 ? -3.842 -1.363 0.023 1.00 0.00 5 CYS A CA 18
ATOM 8562 C C . CYS A 1 5 ? -4.200 -2.428 -1.026 1.00 0.00 5 CYS A C 18
ATOM 8563 O O . CYS A 1 5 ? -5.350 -2.596 -1.379 1.00 0.00 5 CYS A O 18
ATOM 8570 N N . GLN A 1 6 ? -3.186 -3.116 -1.484 1.00 0.00 6 GLN A N 18
ATOM 8571 C CA . GLN A 1 6 ? -3.354 -4.190 -2.518 1.00 0.00 6 GLN A CA 18
ATOM 8572 C C . GLN A 1 6 ? -3.045 -5.583 -1.953 1.00 0.00 6 GLN A C 18
ATOM 8573 O O . GLN A 1 6 ? -2.785 -6.504 -2.703 1.00 0.00 6 GLN A O 18
ATOM 8587 N N . TYR A 1 7 ? -3.084 -5.699 -0.647 1.00 0.00 7 TYR A N 18
ATOM 8588 C CA . TYR A 1 7 ? -2.793 -7.013 0.011 1.00 0.00 7 TYR A CA 18
ATOM 8589 C C . TYR A 1 7 ? -3.770 -7.298 1.152 1.00 0.00 7 TYR A C 18
ATOM 8590 O O . TYR A 1 7 ? -4.451 -8.305 1.144 1.00 0.00 7 TYR A O 18
ATOM 8608 N N . CYS A 1 8 ? -3.810 -6.393 2.098 1.00 0.00 8 CYS A N 18
ATOM 8609 C CA . CYS A 1 8 ? -4.721 -6.547 3.276 1.00 0.00 8 CYS A CA 18
ATOM 8610 C C . CYS A 1 8 ? -5.875 -5.554 3.189 1.00 0.00 8 CYS A C 18
ATOM 8611 O O . CYS A 1 8 ? -6.078 -4.906 2.178 1.00 0.00 8 CYS A O 18
ATOM 8618 N N . GLU A 1 9 ? -6.589 -5.468 4.279 1.00 0.00 9 GLU A N 18
ATOM 8619 C CA . GLU A 1 9 ? -7.757 -4.547 4.368 1.00 0.00 9 GLU A CA 18
ATOM 8620 C C . GLU A 1 9 ? -7.280 -3.280 5.088 1.00 0.00 9 GLU A C 18
ATOM 8621 O O . GLU A 1 9 ? -7.785 -2.903 6.127 1.00 0.00 9 GLU A O 18
ATOM 8633 N N . PHE A 1 10 ? -6.295 -2.663 4.481 1.00 0.00 10 PHE A N 18
ATOM 8634 C CA . PHE A 1 10 ? -5.708 -1.411 5.044 1.00 0.00 10 PHE A CA 18
ATOM 8635 C C . PHE A 1 10 ? -6.048 -0.248 4.117 1.00 0.00 10 PHE A C 18
ATOM 8636 O O . PHE A 1 10 ? -5.723 -0.267 2.948 1.00 0.00 10 PHE A O 18
ATOM 8653 N N . ARG A 1 11 ? -6.701 0.727 4.689 1.00 0.00 11 ARG A N 18
ATOM 8654 C CA . ARG A 1 11 ? -7.096 1.937 3.921 1.00 0.00 11 ARG A CA 18
ATOM 8655 C C . ARG A 1 11 ? -6.409 3.074 4.670 1.00 0.00 11 ARG A C 18
ATOM 8656 O O . ARG A 1 11 ? -6.271 3.020 5.879 1.00 0.00 11 ARG A O 18
ATOM 8677 N N . SER A 1 12 ? -5.996 4.072 3.941 1.00 0.00 12 SER A N 18
ATOM 8678 C CA . SER A 1 12 ? -5.298 5.228 4.588 1.00 0.00 12 SER A CA 18
ATOM 8679 C C . SER A 1 12 ? -5.759 6.543 3.953 1.00 0.00 12 SER A C 18
ATOM 8680 O O . SER A 1 12 ? -6.432 6.533 2.941 1.00 0.00 12 SER A O 18
ATOM 8688 N N . ALA A 1 13 ? -5.370 7.631 4.569 1.00 0.00 13 ALA A N 18
ATOM 8689 C CA . ALA A 1 13 ? -5.749 8.987 4.058 1.00 0.00 13 ALA A CA 18
ATOM 8690 C C . ALA A 1 13 ? -4.487 9.716 3.571 1.00 0.00 13 ALA A C 18
ATOM 8691 O O . ALA A 1 13 ? -4.472 10.925 3.443 1.00 0.00 13 ALA A O 18
ATOM 8698 N N . ASP A 1 14 ? -3.464 8.938 3.315 1.00 0.00 14 ASP A N 18
ATOM 8699 C CA . ASP A 1 14 ? -2.162 9.489 2.833 1.00 0.00 14 ASP A CA 18
ATOM 8700 C C . ASP A 1 14 ? -1.675 8.608 1.664 1.00 0.00 14 ASP A C 18
ATOM 8701 O O . ASP A 1 14 ? -1.945 7.421 1.657 1.00 0.00 14 ASP A O 18
ATOM 8710 N N . SER A 1 15 ? -0.968 9.191 0.725 1.00 0.00 15 SER A N 18
ATOM 8711 C CA . SER A 1 15 ? -0.463 8.403 -0.452 1.00 0.00 15 SER A CA 18
ATOM 8712 C C . SER A 1 15 ? 1.078 8.337 -0.506 1.00 0.00 15 SER A C 18
ATOM 8713 O O . SER A 1 15 ? 1.677 8.124 -1.542 1.00 0.00 15 SER A O 18
ATOM 8721 N N . SER A 1 16 ? 1.662 8.526 0.644 1.00 0.00 16 SER A N 18
ATOM 8722 C CA . SER A 1 16 ? 3.140 8.496 0.838 1.00 0.00 16 SER A CA 18
ATOM 8723 C C . SER A 1 16 ? 3.308 7.392 1.885 1.00 0.00 16 SER A C 18
ATOM 8724 O O . SER A 1 16 ? 4.194 6.561 1.824 1.00 0.00 16 SER A O 18
ATOM 8732 N N . ASN A 1 17 ? 2.411 7.433 2.842 1.00 0.00 17 ASN A N 18
ATOM 8733 C CA . ASN A 1 17 ? 2.437 6.424 3.932 1.00 0.00 17 ASN A CA 18
ATOM 8734 C C . ASN A 1 17 ? 1.853 5.117 3.397 1.00 0.00 17 ASN A C 18
ATOM 8735 O O . ASN A 1 17 ? 2.475 4.097 3.589 1.00 0.00 17 ASN A O 18
ATOM 8746 N N . LEU A 1 18 ? 0.709 5.127 2.748 1.00 0.00 18 LEU A N 18
ATOM 8747 C CA . LEU A 1 18 ? 0.144 3.833 2.221 1.00 0.00 18 LEU A CA 18
ATOM 8748 C C . LEU A 1 18 ? 1.173 3.026 1.402 1.00 0.00 18 LEU A C 18
ATOM 8749 O O . LEU A 1 18 ? 1.211 1.812 1.475 1.00 0.00 18 LEU A O 18
ATOM 8765 N N . LYS A 1 19 ? 1.993 3.697 0.636 1.00 0.00 19 LYS A N 18
ATOM 8766 C CA . LYS A 1 19 ? 3.000 2.936 -0.166 1.00 0.00 19 LYS A CA 18
ATOM 8767 C C . LYS A 1 19 ? 4.028 2.366 0.814 1.00 0.00 19 LYS A C 18
ATOM 8768 O O . LYS A 1 19 ? 4.358 1.201 0.727 1.00 0.00 19 LYS A O 18
ATOM 8787 N N . THR A 1 20 ? 4.519 3.182 1.713 1.00 0.00 20 THR A N 18
ATOM 8788 C CA . THR A 1 20 ? 5.519 2.675 2.705 1.00 0.00 20 THR A CA 18
ATOM 8789 C C . THR A 1 20 ? 4.893 1.454 3.407 1.00 0.00 20 THR A C 18
ATOM 8790 O O . THR A 1 20 ? 5.557 0.456 3.594 1.00 0.00 20 THR A O 18
ATOM 8801 N N . HIS A 1 21 ? 3.638 1.571 3.785 1.00 0.00 21 HIS A N 18
ATOM 8802 C CA . HIS A 1 21 ? 2.901 0.460 4.465 1.00 0.00 21 HIS A CA 18
ATOM 8803 C C . HIS A 1 21 ? 3.192 -0.803 3.633 1.00 0.00 21 HIS A C 18
ATOM 8804 O O . HIS A 1 21 ? 3.753 -1.745 4.148 1.00 0.00 21 HIS A O 18
ATOM 8818 N N . ILE A 1 22 ? 2.807 -0.780 2.378 1.00 0.00 22 ILE A N 18
ATOM 8819 C CA . ILE A 1 22 ? 3.054 -1.955 1.484 1.00 0.00 22 ILE A CA 18
ATOM 8820 C C . ILE A 1 22 ? 4.495 -2.496 1.582 1.00 0.00 22 ILE A C 18
ATOM 8821 O O . ILE A 1 22 ? 4.686 -3.653 1.883 1.00 0.00 22 ILE A O 18
ATOM 8837 N N . LYS A 1 23 ? 5.461 -1.657 1.330 1.00 0.00 23 LYS A N 18
ATOM 8838 C CA . LYS A 1 23 ? 6.900 -2.085 1.394 1.00 0.00 23 LYS A CA 18
ATOM 8839 C C . LYS A 1 23 ? 7.328 -2.788 2.688 1.00 0.00 23 LYS A C 18
ATOM 8840 O O . LYS A 1 23 ? 7.958 -3.825 2.660 1.00 0.00 23 LYS A O 18
ATOM 8859 N N . THR A 1 24 ? 6.964 -2.192 3.788 1.00 0.00 24 THR A N 18
ATOM 8860 C CA . THR A 1 24 ? 7.308 -2.739 5.136 1.00 0.00 24 THR A CA 18
ATOM 8861 C C . THR A 1 24 ? 6.459 -3.930 5.627 1.00 0.00 24 THR A C 18
ATOM 8862 O O . THR A 1 24 ? 6.981 -4.831 6.255 1.00 0.00 24 THR A O 18
ATOM 8873 N N . LYS A 1 25 ? 5.189 -3.902 5.324 1.00 0.00 25 LYS A N 18
ATOM 8874 C CA . LYS A 1 25 ? 4.244 -4.983 5.743 1.00 0.00 25 LYS A CA 18
ATOM 8875 C C . LYS A 1 25 ? 3.985 -6.111 4.742 1.00 0.00 25 LYS A C 18
ATOM 8876 O O . LYS A 1 25 ? 3.717 -7.222 5.155 1.00 0.00 25 LYS A O 18
ATOM 8895 N N . HIS A 1 26 ? 4.065 -5.815 3.475 1.00 0.00 26 HIS A N 18
ATOM 8896 C CA . HIS A 1 26 ? 3.820 -6.850 2.423 1.00 0.00 26 HIS A CA 18
ATOM 8897 C C . HIS A 1 26 ? 5.054 -7.123 1.555 1.00 0.00 26 HIS A C 18
ATOM 8898 O O . HIS A 1 26 ? 5.058 -6.891 0.361 1.00 0.00 26 HIS A O 18
ATOM 8912 N N . SER A 1 27 ? 6.075 -7.614 2.208 1.00 0.00 27 SER A N 18
ATOM 8913 C CA . SER A 1 27 ? 7.355 -7.943 1.508 1.00 0.00 27 SER A CA 18
ATOM 8914 C C . SER A 1 27 ? 7.703 -9.418 1.799 1.00 0.00 27 SER A C 18
ATOM 8915 O O . SER A 1 27 ? 8.849 -9.821 1.806 1.00 0.00 27 SER A O 18
ATOM 8923 N N . LYS A 1 28 ? 6.660 -10.176 2.033 1.00 0.00 28 LYS A N 18
ATOM 8924 C CA . LYS A 1 28 ? 6.772 -11.635 2.334 1.00 0.00 28 LYS A CA 18
ATOM 8925 C C . LYS A 1 28 ? 5.782 -12.390 1.458 1.00 0.00 28 LYS A C 18
ATOM 8926 O O . LYS A 1 28 ? 6.140 -13.382 0.859 1.00 0.00 28 LYS A O 18
ATOM 8945 N N . GLU A 1 29 ? 4.585 -11.855 1.441 1.00 0.00 29 GLU A N 18
ATOM 8946 C CA . GLU A 1 29 ? 3.411 -12.384 0.668 1.00 0.00 29 GLU A CA 18
ATOM 8947 C C . GLU A 1 29 ? 3.438 -13.912 0.436 1.00 0.00 29 GLU A C 18
ATOM 8948 O O . GLU A 1 29 ? 2.703 -14.619 1.095 1.00 0.00 29 GLU A O 18
ATOM 8960 N N . LYS A 1 30 ? 4.273 -14.348 -0.481 1.00 0.00 30 LYS A N 18
ATOM 8961 C CA . LYS A 1 30 ? 4.464 -15.793 -0.860 1.00 0.00 30 LYS A CA 18
ATOM 8962 C C . LYS A 1 30 ? 3.729 -16.825 0.015 1.00 0.00 30 LYS A C 18
ATOM 8963 O O . LYS A 1 30 ? 4.052 -17.059 1.164 1.00 0.00 30 LYS A O 18
ATOM 8983 N N . LYS A 1 1 ? -12.708 10.831 0.956 1.00 0.00 1 LYS A N 19
ATOM 8984 C CA . LYS A 1 1 ? -11.995 10.141 -0.156 1.00 0.00 1 LYS A CA 19
ATOM 8985 C C . LYS A 1 1 ? -10.793 9.410 0.460 1.00 0.00 1 LYS A C 19
ATOM 8986 O O . LYS A 1 1 ? -9.998 10.007 1.160 1.00 0.00 1 LYS A O 19
ATOM 9007 N N . THR A 1 2 ? -10.710 8.137 0.175 1.00 0.00 2 THR A N 19
ATOM 9008 C CA . THR A 1 2 ? -9.600 7.283 0.701 1.00 0.00 2 THR A CA 19
ATOM 9009 C C . THR A 1 2 ? -8.830 6.531 -0.388 1.00 0.00 2 THR A C 19
ATOM 9010 O O . THR A 1 2 ? -9.210 6.479 -1.540 1.00 0.00 2 THR A O 19
ATOM 9021 N N . TYR A 1 3 ? -7.744 5.981 0.084 1.00 0.00 3 TYR A N 19
ATOM 9022 C CA . TYR A 1 3 ? -6.800 5.175 -0.745 1.00 0.00 3 TYR A CA 19
ATOM 9023 C C . TYR A 1 3 ? -6.747 3.850 0.029 1.00 0.00 3 TYR A C 19
ATOM 9024 O O . TYR A 1 3 ? -6.570 3.884 1.230 1.00 0.00 3 TYR A O 19
ATOM 9042 N N . GLN A 1 4 ? -6.890 2.733 -0.641 1.00 0.00 4 GLN A N 19
ATOM 9043 C CA . GLN A 1 4 ? -6.850 1.420 0.088 1.00 0.00 4 GLN A CA 19
ATOM 9044 C C . GLN A 1 4 ? -5.680 0.561 -0.420 1.00 0.00 4 GLN A C 19
ATOM 9045 O O . GLN A 1 4 ? -5.203 0.739 -1.523 1.00 0.00 4 GLN A O 19
ATOM 9059 N N . CYS A 1 5 ? -5.265 -0.350 0.422 1.00 0.00 5 CYS A N 19
ATOM 9060 C CA . CYS A 1 5 ? -4.136 -1.280 0.101 1.00 0.00 5 CYS A CA 19
ATOM 9061 C C . CYS A 1 5 ? -4.589 -2.324 -0.937 1.00 0.00 5 CYS A C 19
ATOM 9062 O O . CYS A 1 5 ? -5.764 -2.439 -1.218 1.00 0.00 5 CYS A O 19
ATOM 9069 N N . GLN A 1 6 ? -3.643 -3.057 -1.474 1.00 0.00 6 GLN A N 19
ATOM 9070 C CA . GLN A 1 6 ? -3.959 -4.110 -2.500 1.00 0.00 6 GLN A CA 19
ATOM 9071 C C . GLN A 1 6 ? -3.491 -5.501 -2.036 1.00 0.00 6 GLN A C 19
ATOM 9072 O O . GLN A 1 6 ? -3.408 -6.423 -2.823 1.00 0.00 6 GLN A O 19
ATOM 9086 N N . TYR A 1 7 ? -3.204 -5.595 -0.764 1.00 0.00 7 TYR A N 19
ATOM 9087 C CA . TYR A 1 7 ? -2.734 -6.877 -0.156 1.00 0.00 7 TYR A CA 19
ATOM 9088 C C . TYR A 1 7 ? -3.656 -7.219 1.018 1.00 0.00 7 TYR A C 19
ATOM 9089 O O . TYR A 1 7 ? -4.228 -8.291 1.070 1.00 0.00 7 TYR A O 19
ATOM 9107 N N . CYS A 1 8 ? -3.758 -6.279 1.927 1.00 0.00 8 CYS A N 19
ATOM 9108 C CA . CYS A 1 8 ? -4.621 -6.448 3.139 1.00 0.00 8 CYS A CA 19
ATOM 9109 C C . CYS A 1 8 ? -5.738 -5.411 3.085 1.00 0.00 8 CYS A C 19
ATOM 9110 O O . CYS A 1 8 ? -5.924 -4.736 2.089 1.00 0.00 8 CYS A O 19
ATOM 9117 N N . GLU A 1 9 ? -6.452 -5.309 4.174 1.00 0.00 9 GLU A N 19
ATOM 9118 C CA . GLU A 1 9 ? -7.577 -4.331 4.243 1.00 0.00 9 GLU A CA 19
ATOM 9119 C C . GLU A 1 9 ? -7.190 -3.138 5.126 1.00 0.00 9 GLU A C 19
ATOM 9120 O O . GLU A 1 9 ? -7.715 -2.895 6.198 1.00 0.00 9 GLU A O 19
ATOM 9132 N N . PHE A 1 10 ? -6.236 -2.426 4.585 1.00 0.00 10 PHE A N 19
ATOM 9133 C CA . PHE A 1 10 ? -5.683 -1.205 5.243 1.00 0.00 10 PHE A CA 19
ATOM 9134 C C . PHE A 1 10 ? -6.041 -0.015 4.349 1.00 0.00 10 PHE A C 19
ATOM 9135 O O . PHE A 1 10 ? -5.541 0.107 3.248 1.00 0.00 10 PHE A O 19
ATOM 9152 N N . ARG A 1 11 ? -6.906 0.820 4.864 1.00 0.00 11 ARG A N 19
ATOM 9153 C CA . ARG A 1 11 ? -7.351 2.036 4.116 1.00 0.00 11 ARG A CA 19
ATOM 9154 C C . ARG A 1 11 ? -6.757 3.220 4.875 1.00 0.00 11 ARG A C 19
ATOM 9155 O O . ARG A 1 11 ? -6.785 3.266 6.089 1.00 0.00 11 ARG A O 19
ATOM 9176 N N . SER A 1 12 ? -6.231 4.142 4.116 1.00 0.00 12 SER A N 19
ATOM 9177 C CA . SER A 1 12 ? -5.589 5.368 4.690 1.00 0.00 12 SER A CA 19
ATOM 9178 C C . SER A 1 12 ? -6.013 6.579 3.845 1.00 0.00 12 SER A C 19
ATOM 9179 O O . SER A 1 12 ? -6.726 6.410 2.876 1.00 0.00 12 SER A O 19
ATOM 9187 N N . ALA A 1 13 ? -5.576 7.755 4.222 1.00 0.00 13 ALA A N 19
ATOM 9188 C CA . ALA A 1 13 ? -5.947 8.985 3.449 1.00 0.00 13 ALA A CA 19
ATOM 9189 C C . ALA A 1 13 ? -4.704 9.665 2.857 1.00 0.00 13 ALA A C 19
ATOM 9190 O O . ALA A 1 13 ? -4.753 10.815 2.465 1.00 0.00 13 ALA A O 19
ATOM 9197 N N . ASP A 1 14 ? -3.624 8.925 2.810 1.00 0.00 14 ASP A N 19
ATOM 9198 C CA . ASP A 1 14 ? -2.336 9.451 2.256 1.00 0.00 14 ASP A CA 19
ATOM 9199 C C . ASP A 1 14 ? -1.780 8.452 1.224 1.00 0.00 14 ASP A C 19
ATOM 9200 O O . ASP A 1 14 ? -2.195 7.307 1.199 1.00 0.00 14 ASP A O 19
ATOM 9209 N N . SER A 1 15 ? -0.859 8.911 0.411 1.00 0.00 15 SER A N 19
ATOM 9210 C CA . SER A 1 15 ? -0.249 8.023 -0.634 1.00 0.00 15 SER A CA 19
ATOM 9211 C C . SER A 1 15 ? 1.296 8.009 -0.553 1.00 0.00 15 SER A C 19
ATOM 9212 O O . SER A 1 15 ? 1.996 7.915 -1.543 1.00 0.00 15 SER A O 19
ATOM 9220 N N . SER A 1 16 ? 1.761 8.103 0.665 1.00 0.00 16 SER A N 19
ATOM 9221 C CA . SER A 1 16 ? 3.223 8.099 0.993 1.00 0.00 16 SER A CA 19
ATOM 9222 C C . SER A 1 16 ? 3.323 7.094 2.144 1.00 0.00 16 SER A C 19
ATOM 9223 O O . SER A 1 16 ? 4.156 6.209 2.174 1.00 0.00 16 SER A O 19
ATOM 9231 N N . ASN A 1 17 ? 2.434 7.281 3.085 1.00 0.00 17 ASN A N 19
ATOM 9232 C CA . ASN A 1 17 ? 2.375 6.394 4.276 1.00 0.00 17 ASN A CA 19
ATOM 9233 C C . ASN A 1 17 ? 1.885 5.036 3.754 1.00 0.00 17 ASN A C 19
ATOM 9234 O O . ASN A 1 17 ? 2.389 4.009 4.158 1.00 0.00 17 ASN A O 19
ATOM 9245 N N . LEU A 1 18 ? 0.925 5.069 2.861 1.00 0.00 18 LEU A N 19
ATOM 9246 C CA . LEU A 1 18 ? 0.374 3.803 2.287 1.00 0.00 18 LEU A CA 19
ATOM 9247 C C . LEU A 1 18 ? 1.436 3.097 1.419 1.00 0.00 18 LEU A C 19
ATOM 9248 O O . LEU A 1 18 ? 1.348 1.906 1.193 1.00 0.00 18 LEU A O 19
ATOM 9264 N N . LYS A 1 19 ? 2.418 3.832 0.955 1.00 0.00 19 LYS A N 19
ATOM 9265 C CA . LYS A 1 19 ? 3.483 3.200 0.114 1.00 0.00 19 LYS A CA 19
ATOM 9266 C C . LYS A 1 19 ? 4.427 2.518 1.091 1.00 0.00 19 LYS A C 19
ATOM 9267 O O . LYS A 1 19 ? 4.735 1.357 0.924 1.00 0.00 19 LYS A O 19
ATOM 9286 N N . THR A 1 20 ? 4.871 3.254 2.082 1.00 0.00 20 THR A N 19
ATOM 9287 C CA . THR A 1 20 ? 5.794 2.670 3.106 1.00 0.00 20 THR A CA 19
ATOM 9288 C C . THR A 1 20 ? 5.116 1.396 3.623 1.00 0.00 20 THR A C 19
ATOM 9289 O O . THR A 1 20 ? 5.742 0.355 3.683 1.00 0.00 20 THR A O 19
ATOM 9300 N N . HIS A 1 21 ? 3.858 1.534 3.985 1.00 0.00 21 HIS A N 19
ATOM 9301 C CA . HIS A 1 21 ? 3.045 0.391 4.496 1.00 0.00 21 HIS A CA 19
ATOM 9302 C C . HIS A 1 21 ? 3.393 -0.849 3.655 1.00 0.00 21 HIS A C 19
ATOM 9303 O O . HIS A 1 21 ? 3.879 -1.832 4.179 1.00 0.00 21 HIS A O 19
ATOM 9317 N N . ILE A 1 22 ? 3.145 -0.755 2.369 1.00 0.00 22 ILE A N 19
ATOM 9318 C CA . ILE A 1 22 ? 3.448 -1.894 1.449 1.00 0.00 22 ILE A CA 19
ATOM 9319 C C . ILE A 1 22 ? 4.901 -2.392 1.599 1.00 0.00 22 ILE A C 19
ATOM 9320 O O . ILE A 1 22 ? 5.116 -3.555 1.863 1.00 0.00 22 ILE A O 19
ATOM 9336 N N . LYS A 1 23 ? 5.852 -1.509 1.433 1.00 0.00 23 LYS A N 19
ATOM 9337 C CA . LYS A 1 23 ? 7.293 -1.901 1.557 1.00 0.00 23 LYS A CA 19
ATOM 9338 C C . LYS A 1 23 ? 7.713 -2.700 2.797 1.00 0.00 23 LYS A C 19
ATOM 9339 O O . LYS A 1 23 ? 8.567 -3.556 2.688 1.00 0.00 23 LYS A O 19
ATOM 9358 N N . THR A 1 24 ? 7.123 -2.412 3.928 1.00 0.00 24 THR A N 19
ATOM 9359 C CA . THR A 1 24 ? 7.492 -3.153 5.179 1.00 0.00 24 THR A CA 19
ATOM 9360 C C . THR A 1 24 ? 6.511 -4.278 5.574 1.00 0.00 24 THR A C 19
ATOM 9361 O O . THR A 1 24 ? 6.930 -5.244 6.181 1.00 0.00 24 THR A O 19
ATOM 9372 N N . LYS A 1 25 ? 5.255 -4.142 5.231 1.00 0.00 25 LYS A N 19
ATOM 9373 C CA . LYS A 1 25 ? 4.227 -5.181 5.573 1.00 0.00 25 LYS A CA 19
ATOM 9374 C C . LYS A 1 25 ? 3.951 -6.187 4.454 1.00 0.00 25 LYS A C 19
ATOM 9375 O O . LYS A 1 25 ? 3.469 -7.269 4.733 1.00 0.00 25 LYS A O 19
ATOM 9394 N N . HIS A 1 26 ? 4.249 -5.829 3.232 1.00 0.00 26 HIS A N 19
ATOM 9395 C CA . HIS A 1 26 ? 4.006 -6.754 2.084 1.00 0.00 26 HIS A CA 19
ATOM 9396 C C . HIS A 1 26 ? 5.311 -6.905 1.303 1.00 0.00 26 HIS A C 19
ATOM 9397 O O . HIS A 1 26 ? 5.404 -6.557 0.142 1.00 0.00 26 HIS A O 19
ATOM 9411 N N . SER A 1 27 ? 6.290 -7.431 2.000 1.00 0.00 27 SER A N 19
ATOM 9412 C CA . SER A 1 27 ? 7.639 -7.651 1.398 1.00 0.00 27 SER A CA 19
ATOM 9413 C C . SER A 1 27 ? 8.034 -9.130 1.449 1.00 0.00 27 SER A C 19
ATOM 9414 O O . SER A 1 27 ? 7.593 -9.872 2.306 1.00 0.00 27 SER A O 19
ATOM 9422 N N . LYS A 1 28 ? 8.864 -9.487 0.505 1.00 0.00 28 LYS A N 19
ATOM 9423 C CA . LYS A 1 28 ? 9.378 -10.883 0.380 1.00 0.00 28 LYS A CA 19
ATOM 9424 C C . LYS A 1 28 ? 10.906 -10.733 0.184 1.00 0.00 28 LYS A C 19
ATOM 9425 O O . LYS A 1 28 ? 11.429 -9.643 0.325 1.00 0.00 28 LYS A O 19
ATOM 9444 N N . GLU A 1 29 ? 11.582 -11.809 -0.132 1.00 0.00 29 GLU A N 19
ATOM 9445 C CA . GLU A 1 29 ? 13.067 -11.748 -0.342 1.00 0.00 29 GLU A CA 19
ATOM 9446 C C . GLU A 1 29 ? 13.407 -12.010 -1.817 1.00 0.00 29 GLU A C 19
ATOM 9447 O O . GLU A 1 29 ? 12.533 -12.293 -2.613 1.00 0.00 29 GLU A O 19
ATOM 9459 N N . LYS A 1 30 ? 14.677 -11.913 -2.119 1.00 0.00 30 LYS A N 19
ATOM 9460 C CA . LYS A 1 30 ? 15.184 -12.132 -3.513 1.00 0.00 30 LYS A CA 19
ATOM 9461 C C . LYS A 1 30 ? 15.862 -13.504 -3.591 1.00 0.00 30 LYS A C 19
ATOM 9462 O O . LYS A 1 30 ? 15.304 -14.521 -3.229 1.00 0.00 30 LYS A O 19
ATOM 9482 N N . LYS A 1 1 ? -7.974 9.213 -2.610 1.00 0.00 1 LYS A N 20
ATOM 9483 C CA . LYS A 1 1 ? -9.050 9.995 -1.931 1.00 0.00 1 LYS A CA 20
ATOM 9484 C C . LYS A 1 1 ? -10.311 9.099 -1.827 1.00 0.00 1 LYS A C 20
ATOM 9485 O O . LYS A 1 1 ? -11.326 9.385 -2.430 1.00 0.00 1 LYS A O 20
ATOM 9506 N N . THR A 1 2 ? -10.274 8.021 -1.080 1.00 0.00 2 THR A N 20
ATOM 9507 C CA . THR A 1 2 ? -9.072 7.577 -0.295 1.00 0.00 2 THR A CA 20
ATOM 9508 C C . THR A 1 2 ? -8.373 6.435 -1.041 1.00 0.00 2 THR A C 20
ATOM 9509 O O . THR A 1 2 ? -8.727 6.130 -2.163 1.00 0.00 2 THR A O 20
ATOM 9520 N N . TYR A 1 3 ? -7.400 5.841 -0.397 1.00 0.00 3 TYR A N 20
ATOM 9521 C CA . TYR A 1 3 ? -6.640 4.718 -1.015 1.00 0.00 3 TYR A CA 20
ATOM 9522 C C . TYR A 1 3 ? -6.759 3.455 -0.148 1.00 0.00 3 TYR A C 20
ATOM 9523 O O . TYR A 1 3 ? -6.673 3.528 1.063 1.00 0.00 3 TYR A O 20
ATOM 9541 N N . GLN A 1 4 ? -6.948 2.340 -0.807 1.00 0.00 4 GLN A N 20
ATOM 9542 C CA . GLN A 1 4 ? -7.077 1.027 -0.104 1.00 0.00 4 GLN A CA 20
ATOM 9543 C C . GLN A 1 4 ? -5.918 0.149 -0.587 1.00 0.00 4 GLN A C 20
ATOM 9544 O O . GLN A 1 4 ? -5.588 0.140 -1.757 1.00 0.00 4 GLN A O 20
ATOM 9558 N N . CYS A 1 5 ? -5.342 -0.560 0.346 1.00 0.00 5 CYS A N 20
ATOM 9559 C CA . CYS A 1 5 ? -4.197 -1.473 0.045 1.00 0.00 5 CYS A CA 20
ATOM 9560 C C . CYS A 1 5 ? -4.611 -2.577 -0.954 1.00 0.00 5 CYS A C 20
ATOM 9561 O O . CYS A 1 5 ? -5.786 -2.818 -1.154 1.00 0.00 5 CYS A O 20
ATOM 9568 N N . GLN A 1 6 ? -3.632 -3.214 -1.549 1.00 0.00 6 GLN A N 20
ATOM 9569 C CA . GLN A 1 6 ? -3.897 -4.309 -2.547 1.00 0.00 6 GLN A CA 20
ATOM 9570 C C . GLN A 1 6 ? -3.333 -5.624 -1.975 1.00 0.00 6 GLN A C 20
ATOM 9571 O O . GLN A 1 6 ? -2.942 -6.518 -2.700 1.00 0.00 6 GLN A O 20
ATOM 9585 N N . TYR A 1 7 ? -3.311 -5.694 -0.669 1.00 0.00 7 TYR A N 20
ATOM 9586 C CA . TYR A 1 7 ? -2.787 -6.907 0.036 1.00 0.00 7 TYR A CA 20
ATOM 9587 C C . TYR A 1 7 ? -3.682 -7.271 1.224 1.00 0.00 7 TYR A C 20
ATOM 9588 O O . TYR A 1 7 ? -4.214 -8.362 1.297 1.00 0.00 7 TYR A O 20
ATOM 9606 N N . CYS A 1 8 ? -3.807 -6.319 2.114 1.00 0.00 8 CYS A N 20
ATOM 9607 C CA . CYS A 1 8 ? -4.637 -6.492 3.345 1.00 0.00 8 CYS A CA 20
ATOM 9608 C C . CYS A 1 8 ? -5.814 -5.512 3.344 1.00 0.00 8 CYS A C 20
ATOM 9609 O O . CYS A 1 8 ? -6.122 -4.900 2.339 1.00 0.00 8 CYS A O 20
ATOM 9616 N N . GLU A 1 9 ? -6.425 -5.407 4.497 1.00 0.00 9 GLU A N 20
ATOM 9617 C CA . GLU A 1 9 ? -7.596 -4.500 4.684 1.00 0.00 9 GLU A CA 20
ATOM 9618 C C . GLU A 1 9 ? -7.141 -3.218 5.402 1.00 0.00 9 GLU A C 20
ATOM 9619 O O . GLU A 1 9 ? -7.569 -2.891 6.493 1.00 0.00 9 GLU A O 20
ATOM 9631 N N . PHE A 1 10 ? -6.260 -2.532 4.716 1.00 0.00 10 PHE A N 20
ATOM 9632 C CA . PHE A 1 10 ? -5.681 -1.250 5.222 1.00 0.00 10 PHE A CA 20
ATOM 9633 C C . PHE A 1 10 ? -6.220 -0.138 4.320 1.00 0.00 10 PHE A C 20
ATOM 9634 O O . PHE A 1 10 ? -5.948 -0.125 3.137 1.00 0.00 10 PHE A O 20
ATOM 9651 N N . ARG A 1 11 ? -6.966 0.751 4.918 1.00 0.00 11 ARG A N 20
ATOM 9652 C CA . ARG A 1 11 ? -7.573 1.911 4.188 1.00 0.00 11 ARG A CA 20
ATOM 9653 C C . ARG A 1 11 ? -7.015 3.199 4.804 1.00 0.00 11 ARG A C 20
ATOM 9654 O O . ARG A 1 11 ? -7.156 3.425 5.990 1.00 0.00 11 ARG A O 20
ATOM 9675 N N . SER A 1 12 ? -6.393 4.006 3.980 1.00 0.00 12 SER A N 20
ATOM 9676 C CA . SER A 1 12 ? -5.801 5.292 4.474 1.00 0.00 12 SER A CA 20
ATOM 9677 C C . SER A 1 12 ? -5.979 6.415 3.446 1.00 0.00 12 SER A C 20
ATOM 9678 O O . SER A 1 12 ? -6.371 6.166 2.323 1.00 0.00 12 SER A O 20
ATOM 9686 N N . ALA A 1 13 ? -5.689 7.625 3.856 1.00 0.00 13 ALA A N 20
ATOM 9687 C CA . ALA A 1 13 ? -5.828 8.799 2.937 1.00 0.00 13 ALA A CA 20
ATOM 9688 C C . ALA A 1 13 ? -4.480 9.527 2.775 1.00 0.00 13 ALA A C 20
ATOM 9689 O O . ALA A 1 13 ? -4.433 10.740 2.685 1.00 0.00 13 ALA A O 20
ATOM 9696 N N . ASP A 1 14 ? -3.425 8.749 2.744 1.00 0.00 14 ASP A N 20
ATOM 9697 C CA . ASP A 1 14 ? -2.045 9.316 2.587 1.00 0.00 14 ASP A CA 20
ATOM 9698 C C . ASP A 1 14 ? -1.324 8.554 1.463 1.00 0.00 14 ASP A C 20
ATOM 9699 O O . ASP A 1 14 ? -1.669 7.423 1.174 1.00 0.00 14 ASP A O 20
ATOM 9708 N N . SER A 1 15 ? -0.348 9.190 0.868 1.00 0.00 15 SER A N 20
ATOM 9709 C CA . SER A 1 15 ? 0.435 8.554 -0.238 1.00 0.00 15 SER A CA 20
ATOM 9710 C C . SER A 1 15 ? 1.933 8.547 0.082 1.00 0.00 15 SER A C 20
ATOM 9711 O O . SER A 1 15 ? 2.758 8.389 -0.798 1.00 0.00 15 SER A O 20
ATOM 9719 N N . SER A 1 16 ? 2.226 8.715 1.345 1.00 0.00 16 SER A N 20
ATOM 9720 C CA . SER A 1 16 ? 3.639 8.725 1.826 1.00 0.00 16 SER A CA 20
ATOM 9721 C C . SER A 1 16 ? 3.758 7.590 2.850 1.00 0.00 16 SER A C 20
ATOM 9722 O O . SER A 1 16 ? 4.789 6.957 2.956 1.00 0.00 16 SER A O 20
ATOM 9730 N N . ASN A 1 17 ? 2.682 7.362 3.570 1.00 0.00 17 ASN A N 20
ATOM 9731 C CA . ASN A 1 17 ? 2.662 6.281 4.603 1.00 0.00 17 ASN A CA 20
ATOM 9732 C C . ASN A 1 17 ? 1.838 5.075 4.105 1.00 0.00 17 ASN A C 20
ATOM 9733 O O . ASN A 1 17 ? 1.589 4.150 4.856 1.00 0.00 17 ASN A O 20
ATOM 9744 N N . LEU A 1 18 ? 1.442 5.109 2.855 1.00 0.00 18 LEU A N 20
ATOM 9745 C CA . LEU A 1 18 ? 0.641 3.984 2.271 1.00 0.00 18 LEU A CA 20
ATOM 9746 C C . LEU A 1 18 ? 1.598 3.197 1.379 1.00 0.00 18 LEU A C 20
ATOM 9747 O O . LEU A 1 18 ? 1.582 1.984 1.344 1.00 0.00 18 LEU A O 20
ATOM 9763 N N . LYS A 1 19 ? 2.420 3.922 0.673 1.00 0.00 19 LYS A N 20
ATOM 9764 C CA . LYS A 1 19 ? 3.406 3.267 -0.233 1.00 0.00 19 LYS A CA 20
ATOM 9765 C C . LYS A 1 19 ? 4.417 2.617 0.699 1.00 0.00 19 LYS A C 20
ATOM 9766 O O . LYS A 1 19 ? 4.877 1.529 0.430 1.00 0.00 19 LYS A O 20
ATOM 9785 N N . THR A 1 20 ? 4.733 3.295 1.775 1.00 0.00 20 THR A N 20
ATOM 9786 C CA . THR A 1 20 ? 5.707 2.718 2.746 1.00 0.00 20 THR A CA 20
ATOM 9787 C C . THR A 1 20 ? 4.970 1.525 3.368 1.00 0.00 20 THR A C 20
ATOM 9788 O O . THR A 1 20 ? 5.563 0.473 3.495 1.00 0.00 20 THR A O 20
ATOM 9799 N N . HIS A 1 21 ? 3.717 1.723 3.736 1.00 0.00 21 HIS A N 20
ATOM 9800 C CA . HIS A 1 21 ? 2.913 0.608 4.339 1.00 0.00 21 HIS A CA 20
ATOM 9801 C C . HIS A 1 21 ? 3.159 -0.634 3.459 1.00 0.00 21 HIS A C 20
ATOM 9802 O O . HIS A 1 21 ? 3.679 -1.615 3.945 1.00 0.00 21 HIS A O 20
ATOM 9816 N N . ILE A 1 22 ? 2.792 -0.559 2.200 1.00 0.00 22 ILE A N 20
ATOM 9817 C CA . ILE A 1 22 ? 2.998 -1.710 1.279 1.00 0.00 22 ILE A CA 20
ATOM 9818 C C . ILE A 1 22 ? 4.425 -2.268 1.343 1.00 0.00 22 ILE A C 20
ATOM 9819 O O . ILE A 1 22 ? 4.591 -3.424 1.645 1.00 0.00 22 ILE A O 20
ATOM 9835 N N . LYS A 1 23 ? 5.408 -1.452 1.069 1.00 0.00 23 LYS A N 20
ATOM 9836 C CA . LYS A 1 23 ? 6.835 -1.898 1.096 1.00 0.00 23 LYS A CA 20
ATOM 9837 C C . LYS A 1 23 ? 7.284 -2.681 2.349 1.00 0.00 23 LYS A C 20
ATOM 9838 O O . LYS A 1 23 ? 7.955 -3.688 2.236 1.00 0.00 23 LYS A O 20
ATOM 9857 N N . THR A 1 24 ? 6.901 -2.197 3.499 1.00 0.00 24 THR A N 20
ATOM 9858 C CA . THR A 1 24 ? 7.278 -2.858 4.794 1.00 0.00 24 THR A CA 20
ATOM 9859 C C . THR A 1 24 ? 6.362 -4.002 5.258 1.00 0.00 24 THR A C 20
ATOM 9860 O O . THR A 1 24 ? 6.828 -4.985 5.801 1.00 0.00 24 THR A O 20
ATOM 9871 N N . LYS A 1 25 ? 5.090 -3.839 5.025 1.00 0.00 25 LYS A N 20
ATOM 9872 C CA . LYS A 1 25 ? 4.066 -4.851 5.420 1.00 0.00 25 LYS A CA 20
ATOM 9873 C C . LYS A 1 25 ? 3.903 -6.007 4.429 1.00 0.00 25 LYS A C 20
ATOM 9874 O O . LYS A 1 25 ? 3.565 -7.103 4.836 1.00 0.00 25 LYS A O 20
ATOM 9893 N N . HIS A 1 26 ? 4.137 -5.742 3.170 1.00 0.00 26 HIS A N 20
ATOM 9894 C CA . HIS A 1 26 ? 3.999 -6.793 2.119 1.00 0.00 26 HIS A CA 20
ATOM 9895 C C . HIS A 1 26 ? 5.314 -6.983 1.355 1.00 0.00 26 HIS A C 20
ATOM 9896 O O . HIS A 1 26 ? 5.821 -8.084 1.279 1.00 0.00 26 HIS A O 20
ATOM 9910 N N . SER A 1 27 ? 5.774 -5.872 0.833 1.00 0.00 27 SER A N 20
ATOM 9911 C CA . SER A 1 27 ? 7.034 -5.690 0.027 1.00 0.00 27 SER A CA 20
ATOM 9912 C C . SER A 1 27 ? 6.756 -5.734 -1.477 1.00 0.00 27 SER A C 20
ATOM 9913 O O . SER A 1 27 ? 5.684 -6.139 -1.879 1.00 0.00 27 SER A O 20
ATOM 9921 N N . LYS A 1 28 ? 7.690 -5.333 -2.308 1.00 0.00 28 LYS A N 20
ATOM 9922 C CA . LYS A 1 28 ? 9.044 -4.815 -1.919 1.00 0.00 28 LYS A CA 20
ATOM 9923 C C . LYS A 1 28 ? 9.367 -3.542 -2.723 1.00 0.00 28 LYS A C 20
ATOM 9924 O O . LYS A 1 28 ? 9.196 -2.435 -2.250 1.00 0.00 28 LYS A O 20
ATOM 9943 N N . GLU A 1 29 ? 9.825 -3.771 -3.925 1.00 0.00 29 GLU A N 20
ATOM 9944 C CA . GLU A 1 29 ? 10.204 -2.687 -4.884 1.00 0.00 29 GLU A CA 20
ATOM 9945 C C . GLU A 1 29 ? 9.572 -3.031 -6.249 1.00 0.00 29 GLU A C 20
ATOM 9946 O O . GLU A 1 29 ? 8.886 -4.028 -6.371 1.00 0.00 29 GLU A O 20
ATOM 9958 N N . LYS A 1 30 ? 9.817 -2.204 -7.235 1.00 0.00 30 LYS A N 20
ATOM 9959 C CA . LYS A 1 30 ? 9.260 -2.436 -8.606 1.00 0.00 30 LYS A CA 20
ATOM 9960 C C . LYS A 1 30 ? 10.367 -2.963 -9.531 1.00 0.00 30 LYS A C 20
ATOM 9961 O O . LYS A 1 30 ? 11.477 -3.248 -9.124 1.00 0.00 30 LYS A O 20
ATOM 9981 N N . LYS A 1 1 ? -7.959 11.353 -1.714 1.00 0.00 1 LYS A N 21
ATOM 9982 C CA . LYS A 1 1 ? -8.373 10.263 -0.781 1.00 0.00 1 LYS A CA 21
ATOM 9983 C C . LYS A 1 1 ? -9.611 9.527 -1.345 1.00 0.00 1 LYS A C 21
ATOM 9984 O O . LYS A 1 1 ? -10.317 10.083 -2.165 1.00 0.00 1 LYS A O 21
ATOM 10005 N N . THR A 1 2 ? -9.895 8.311 -0.941 1.00 0.00 2 THR A N 21
ATOM 10006 C CA . THR A 1 2 ? -9.079 7.552 0.064 1.00 0.00 2 THR A CA 21
ATOM 10007 C C . THR A 1 2 ? -8.247 6.515 -0.691 1.00 0.00 2 THR A C 21
ATOM 10008 O O . THR A 1 2 ? -8.504 6.252 -1.851 1.00 0.00 2 THR A O 21
ATOM 10019 N N . TYR A 1 3 ? -7.277 5.953 -0.016 1.00 0.00 3 TYR A N 21
ATOM 10020 C CA . TYR A 1 3 ? -6.397 4.935 -0.645 1.00 0.00 3 TYR A CA 21
ATOM 10021 C C . TYR A 1 3 ? -6.501 3.642 0.171 1.00 0.00 3 TYR A C 21
ATOM 10022 O O . TYR A 1 3 ? -6.350 3.662 1.377 1.00 0.00 3 TYR A O 21
ATOM 10040 N N . GLN A 1 4 ? -6.754 2.564 -0.525 1.00 0.00 4 GLN A N 21
ATOM 10041 C CA . GLN A 1 4 ? -6.887 1.224 0.128 1.00 0.00 4 GLN A CA 21
ATOM 10042 C C . GLN A 1 4 ? -5.780 0.307 -0.406 1.00 0.00 4 GLN A C 21
ATOM 10043 O O . GLN A 1 4 ? -5.485 0.301 -1.585 1.00 0.00 4 GLN A O 21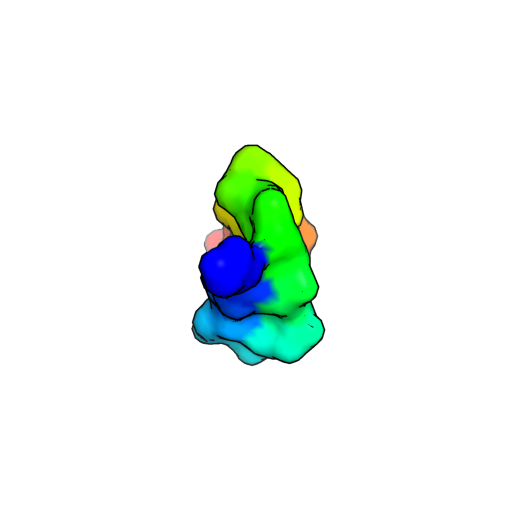
ATOM 10057 N N . CYS A 1 5 ? -5.205 -0.437 0.503 1.00 0.00 5 CYS A N 21
ATOM 10058 C CA . CYS A 1 5 ? -4.107 -1.390 0.157 1.00 0.00 5 CYS A CA 21
ATOM 10059 C C . CYS A 1 5 ? -4.573 -2.415 -0.888 1.00 0.00 5 CYS A C 21
ATOM 10060 O O . CYS A 1 5 ? -5.760 -2.648 -1.026 1.00 0.00 5 CYS A O 21
ATOM 10067 N N . GLN A 1 6 ? -3.628 -2.997 -1.582 1.00 0.00 6 GLN A N 21
ATOM 10068 C CA . GLN A 1 6 ? -3.949 -4.016 -2.636 1.00 0.00 6 GLN A CA 21
ATOM 10069 C C . GLN A 1 6 ? -3.349 -5.385 -2.266 1.00 0.00 6 GLN A C 21
ATOM 10070 O O . GLN A 1 6 ? -3.028 -6.188 -3.122 1.00 0.00 6 GLN A O 21
ATOM 10084 N N . TYR A 1 7 ? -3.224 -5.592 -0.981 1.00 0.00 7 TYR A N 21
ATOM 10085 C CA . TYR A 1 7 ? -2.664 -6.862 -0.424 1.00 0.00 7 TYR A CA 21
ATOM 10086 C C . TYR A 1 7 ? -3.602 -7.302 0.707 1.00 0.00 7 TYR A C 21
ATOM 10087 O O . TYR A 1 7 ? -4.141 -8.390 0.690 1.00 0.00 7 TYR A O 21
ATOM 10105 N N . CYS A 1 8 ? -3.751 -6.409 1.658 1.00 0.00 8 CYS A N 21
ATOM 10106 C CA . CYS A 1 8 ? -4.630 -6.644 2.848 1.00 0.00 8 CYS A CA 21
ATOM 10107 C C . CYS A 1 8 ? -5.711 -5.558 2.837 1.00 0.00 8 CYS A C 21
ATOM 10108 O O . CYS A 1 8 ? -5.930 -4.925 1.821 1.00 0.00 8 CYS A O 21
ATOM 10115 N N . GLU A 1 9 ? -6.349 -5.382 3.968 1.00 0.00 9 GLU A N 21
ATOM 10116 C CA . GLU A 1 9 ? -7.419 -4.350 4.066 1.00 0.00 9 GLU A CA 21
ATOM 10117 C C . GLU A 1 9 ? -6.996 -3.234 5.036 1.00 0.00 9 GLU A C 21
ATOM 10118 O O . GLU A 1 9 ? -7.570 -3.017 6.086 1.00 0.00 9 GLU A O 21
ATOM 10130 N N . PHE A 1 10 ? -5.962 -2.566 4.598 1.00 0.00 10 PHE A N 21
ATOM 10131 C CA . PHE A 1 10 ? -5.348 -1.420 5.339 1.00 0.00 10 PHE A CA 21
ATOM 10132 C C . PHE A 1 10 ? -5.862 -0.188 4.577 1.00 0.00 10 PHE A C 21
ATOM 10133 O O . PHE A 1 10 ? -5.668 -0.103 3.382 1.00 0.00 10 PHE A O 21
ATOM 10150 N N . ARG A 1 11 ? -6.493 0.720 5.278 1.00 0.00 11 ARG A N 21
ATOM 10151 C CA . ARG A 1 11 ? -7.031 1.953 4.615 1.00 0.00 11 ARG A CA 21
ATOM 10152 C C . ARG A 1 11 ? -6.381 3.214 5.193 1.00 0.00 11 ARG A C 21
ATOM 10153 O O . ARG A 1 11 ? -6.277 3.364 6.396 1.00 0.00 11 ARG A O 21
ATOM 10174 N N . SER A 1 12 ? -5.959 4.081 4.306 1.00 0.00 12 SER A N 21
ATOM 10175 C CA . SER A 1 12 ? -5.304 5.360 4.722 1.00 0.00 12 SER A CA 21
ATOM 10176 C C . SER A 1 12 ? -5.680 6.459 3.730 1.00 0.00 12 SER A C 21
ATOM 10177 O O . SER A 1 12 ? -6.247 6.190 2.690 1.00 0.00 12 SER A O 21
ATOM 10185 N N . ALA A 1 13 ? -5.362 7.678 4.074 1.00 0.00 13 ALA A N 21
ATOM 10186 C CA . ALA A 1 13 ? -5.683 8.827 3.173 1.00 0.00 13 ALA A CA 21
ATOM 10187 C C . ALA A 1 13 ? -4.440 9.714 3.098 1.00 0.00 13 ALA A C 21
ATOM 10188 O O . ALA A 1 13 ? -4.520 10.928 3.171 1.00 0.00 13 ALA A O 21
ATOM 10195 N N . ASP A 1 14 ? -3.317 9.058 2.944 1.00 0.00 14 ASP A N 21
ATOM 10196 C CA . ASP A 1 14 ? -2.015 9.789 2.858 1.00 0.00 14 ASP A CA 21
ATOM 10197 C C . ASP A 1 14 ? -1.438 9.634 1.446 1.00 0.00 14 ASP A C 21
ATOM 10198 O O . ASP A 1 14 ? -1.326 10.613 0.736 1.00 0.00 14 ASP A O 21
ATOM 10207 N N . SER A 1 15 ? -1.102 8.407 1.122 1.00 0.00 15 SER A N 21
ATOM 10208 C CA . SER A 1 15 ? -0.515 7.962 -0.191 1.00 0.00 15 SER A CA 21
ATOM 10209 C C . SER A 1 15 ? 0.952 7.618 0.066 1.00 0.00 15 SER A C 21
ATOM 10210 O O . SER A 1 15 ? 1.341 6.473 -0.053 1.00 0.00 15 SER A O 21
ATOM 10218 N N . SER A 1 16 ? 1.731 8.614 0.416 1.00 0.00 16 SER A N 21
ATOM 10219 C CA . SER A 1 16 ? 3.187 8.395 0.699 1.00 0.00 16 SER A CA 21
ATOM 10220 C C . SER A 1 16 ? 3.354 7.248 1.701 1.00 0.00 16 SER A C 21
ATOM 10221 O O . SER A 1 16 ? 4.187 6.380 1.545 1.00 0.00 16 SER A O 21
ATOM 10229 N N . ASN A 1 17 ? 2.516 7.293 2.701 1.00 0.00 17 ASN A N 21
ATOM 10230 C CA . ASN A 1 17 ? 2.533 6.261 3.774 1.00 0.00 17 ASN A CA 21
ATOM 10231 C C . ASN A 1 17 ? 1.775 4.992 3.397 1.00 0.00 17 ASN A C 21
ATOM 10232 O O . ASN A 1 17 ? 1.908 4.004 4.087 1.00 0.00 17 ASN A O 21
ATOM 10243 N N . LEU A 1 18 ? 1.007 5.018 2.333 1.00 0.00 18 LEU A N 21
ATOM 10244 C CA . LEU A 1 18 ? 0.270 3.770 1.941 1.00 0.00 18 LEU A CA 21
ATOM 10245 C C . LEU A 1 18 ? 1.372 2.974 1.230 1.00 0.00 18 LEU A C 21
ATOM 10246 O O . LEU A 1 18 ? 1.507 1.782 1.412 1.00 0.00 18 LEU A O 21
ATOM 10262 N N . LYS A 1 19 ? 2.137 3.668 0.425 1.00 0.00 19 LYS A N 21
ATOM 10263 C CA . LYS A 1 19 ? 3.254 3.005 -0.307 1.00 0.00 19 LYS A CA 21
ATOM 10264 C C . LYS A 1 19 ? 4.173 2.481 0.801 1.00 0.00 19 LYS A C 21
ATOM 10265 O O . LYS A 1 19 ? 4.614 1.355 0.737 1.00 0.00 19 LYS A O 21
ATOM 10284 N N . THR A 1 20 ? 4.445 3.305 1.790 1.00 0.00 20 THR A N 21
ATOM 10285 C CA . THR A 1 20 ? 5.325 2.872 2.929 1.00 0.00 20 THR A CA 21
ATOM 10286 C C . THR A 1 20 ? 4.741 1.555 3.471 1.00 0.00 20 THR A C 21
ATOM 10287 O O . THR A 1 20 ? 5.436 0.558 3.526 1.00 0.00 20 THR A O 21
ATOM 10298 N N . HIS A 1 21 ? 3.486 1.603 3.861 1.00 0.00 21 HIS A N 21
ATOM 10299 C CA .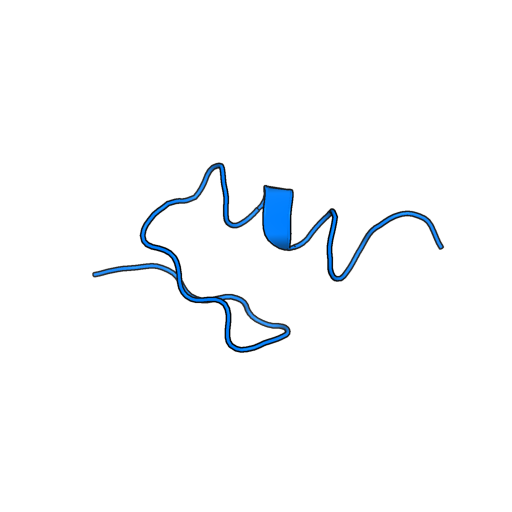 HIS A 1 21 ? 2.778 0.399 4.400 1.00 0.00 21 HIS A CA 21
ATOM 10300 C C . HIS A 1 21 ? 3.159 -0.814 3.527 1.00 0.00 21 HIS A C 21
ATOM 10301 O O . HIS A 1 21 ? 3.682 -1.777 4.039 1.00 0.00 21 HIS A O 21
ATOM 10315 N N . ILE A 1 22 ? 2.897 -0.736 2.245 1.00 0.00 22 ILE A N 21
ATOM 10316 C CA . ILE A 1 22 ? 3.244 -1.867 1.326 1.00 0.00 22 ILE A CA 21
ATOM 10317 C C . ILE A 1 22 ? 4.702 -2.355 1.518 1.00 0.00 22 ILE A C 21
ATOM 10318 O O . ILE A 1 22 ? 4.921 -3.538 1.671 1.00 0.00 22 ILE A O 21
ATOM 10334 N N . LYS A 1 23 ? 5.647 -1.449 1.515 1.00 0.00 23 LYS A N 21
ATOM 10335 C CA . LYS A 1 23 ? 7.094 -1.807 1.692 1.00 0.00 23 LYS A CA 21
ATOM 10336 C C . LYS A 1 23 ? 7.460 -2.469 3.038 1.00 0.00 23 LYS A C 21
ATOM 10337 O O . LYS A 1 23 ? 8.359 -3.285 3.093 1.00 0.00 23 LYS A O 21
ATOM 10356 N N . THR A 1 24 ? 6.757 -2.087 4.068 1.00 0.00 24 THR A N 21
ATOM 10357 C CA . THR A 1 24 ? 6.995 -2.632 5.446 1.00 0.00 24 THR A CA 21
ATOM 10358 C C . THR A 1 24 ? 6.132 -3.851 5.836 1.00 0.00 24 THR A C 21
ATOM 10359 O O . THR A 1 24 ? 6.558 -4.676 6.623 1.00 0.00 24 THR A O 21
ATOM 10370 N N . LYS A 1 25 ? 4.957 -3.924 5.275 1.00 0.00 25 LYS A N 21
ATOM 10371 C CA . LYS A 1 25 ? 3.993 -5.036 5.555 1.00 0.00 25 LYS A CA 21
ATOM 10372 C C . LYS A 1 25 ? 3.877 -6.149 4.506 1.00 0.00 25 LYS A C 21
ATOM 10373 O O . LYS A 1 25 ? 3.531 -7.256 4.870 1.00 0.00 25 LYS A O 21
ATOM 10392 N N . HIS A 1 26 ? 4.153 -5.865 3.257 1.00 0.00 26 HIS A N 21
ATOM 10393 C CA . HIS A 1 26 ? 4.038 -6.926 2.200 1.00 0.00 26 HIS A CA 21
ATOM 10394 C C . HIS A 1 26 ? 5.335 -7.245 1.459 1.00 0.00 26 HIS A C 21
ATOM 10395 O O . HIS A 1 26 ? 5.654 -8.401 1.270 1.00 0.00 26 HIS A O 21
ATOM 10409 N N . SER A 1 27 ? 6.004 -6.186 1.084 1.00 0.00 27 SER A N 21
ATOM 10410 C CA . SER A 1 27 ? 7.310 -6.155 0.331 1.00 0.00 27 SER A CA 21
ATOM 10411 C C . SER A 1 27 ? 7.053 -5.266 -0.899 1.00 0.00 27 SER A C 21
ATOM 10412 O O . SER A 1 27 ? 5.931 -4.863 -1.142 1.00 0.00 27 SER A O 21
ATOM 10420 N N . LYS A 1 28 ? 8.097 -4.986 -1.640 1.00 0.00 28 LYS A N 21
ATOM 10421 C CA . LYS A 1 28 ? 7.966 -4.131 -2.861 1.00 0.00 28 LYS A CA 21
ATOM 10422 C C . LYS A 1 28 ? 8.265 -4.968 -4.120 1.00 0.00 28 LYS A C 21
ATOM 10423 O O . LYS A 1 28 ? 8.431 -4.423 -5.194 1.00 0.00 28 LYS A O 21
ATOM 10442 N N . GLU A 1 29 ? 8.317 -6.269 -3.947 1.00 0.00 29 GLU A N 21
ATOM 10443 C CA . GLU A 1 29 ? 8.597 -7.180 -5.102 1.00 0.00 29 GLU A CA 21
ATOM 10444 C C . GLU A 1 29 ? 7.271 -7.711 -5.662 1.00 0.00 29 GLU A C 21
ATOM 10445 O O . GLU A 1 29 ? 6.255 -7.702 -4.994 1.00 0.00 29 GLU A O 21
ATOM 10457 N N . LYS A 1 30 ? 7.350 -8.158 -6.890 1.00 0.00 30 LYS A N 21
ATOM 10458 C CA . LYS A 1 30 ? 6.174 -8.714 -7.617 1.00 0.00 30 LYS A CA 21
ATOM 10459 C C . LYS A 1 30 ? 6.478 -10.125 -8.132 1.00 0.00 30 LYS A C 21
ATOM 10460 O O . LYS A 1 30 ? 7.593 -10.473 -8.461 1.00 0.00 30 LYS A O 21
ATOM 10480 N N . LYS A 1 1 ? -9.708 10.601 -3.249 1.00 0.00 1 LYS A N 22
ATOM 10481 C CA . LYS A 1 1 ? -9.091 11.395 -2.149 1.00 0.00 1 LYS A CA 22
ATOM 10482 C C . LYS A 1 1 ? -8.397 10.441 -1.160 1.00 0.00 1 LYS A C 22
ATOM 10483 O O . LYS A 1 1 ? -7.351 10.767 -0.629 1.00 0.00 1 LYS A O 22
ATOM 10504 N N . THR A 1 2 ? -8.994 9.293 -0.944 1.00 0.00 2 THR A N 22
ATOM 10505 C CA . THR A 1 2 ? -8.415 8.276 -0.002 1.00 0.00 2 THR A CA 22
ATOM 10506 C C . THR A 1 2 ? -7.800 7.119 -0.809 1.00 0.00 2 THR A C 22
ATOM 10507 O O . THR A 1 2 ? -8.084 6.975 -1.985 1.00 0.00 2 THR A O 22
ATOM 10518 N N . TYR A 1 3 ? -6.978 6.326 -0.161 1.00 0.00 3 TYR A N 22
ATOM 10519 C CA . TYR A 1 3 ? -6.299 5.168 -0.818 1.00 0.00 3 TYR A CA 22
ATOM 10520 C C . TYR A 1 3 ? -6.482 3.873 -0.016 1.00 0.00 3 TYR A C 22
ATOM 10521 O O . TYR A 1 3 ? -6.524 3.890 1.198 1.00 0.00 3 TYR A O 22
ATOM 10539 N N . GLN A 1 4 ? -6.569 2.786 -0.736 1.00 0.00 4 GLN A N 22
ATOM 10540 C CA . GLN A 1 4 ? -6.751 1.437 -0.112 1.00 0.00 4 GLN A CA 22
ATOM 10541 C C . GLN A 1 4 ? -5.583 0.525 -0.512 1.00 0.00 4 GLN A C 22
ATOM 10542 O O . GLN A 1 4 ? -4.907 0.772 -1.493 1.00 0.00 4 GLN A O 22
ATOM 10556 N N . CYS A 1 5 ? -5.393 -0.505 0.271 1.00 0.00 5 CYS A N 22
ATOM 10557 C CA . CYS A 1 5 ? -4.296 -1.485 0.005 1.00 0.00 5 CYS A CA 22
ATOM 10558 C C . CYS A 1 5 ? -4.889 -2.627 -0.834 1.00 0.00 5 CYS A C 22
ATOM 10559 O O . CYS A 1 5 ? -6.029 -2.998 -0.636 1.00 0.00 5 CYS A O 22
ATOM 10566 N N . GLN A 1 6 ? -4.087 -3.146 -1.729 1.00 0.00 6 GLN A N 22
ATOM 10567 C CA . GLN A 1 6 ? -4.540 -4.261 -2.621 1.00 0.00 6 GLN A CA 22
ATOM 10568 C C . GLN A 1 6 ? -3.861 -5.571 -2.179 1.00 0.00 6 GLN A C 22
ATOM 10569 O O . GLN A 1 6 ? -3.570 -6.436 -2.982 1.00 0.00 6 GLN A O 22
ATOM 10583 N N . TYR A 1 7 ? -3.635 -5.671 -0.891 1.00 0.00 7 TYR A N 22
ATOM 10584 C CA . TYR A 1 7 ? -2.982 -6.885 -0.309 1.00 0.00 7 TYR A CA 22
ATOM 10585 C C . TYR A 1 7 ? -3.782 -7.298 0.929 1.00 0.00 7 TYR A C 22
ATOM 10586 O O . TYR A 1 7 ? -4.273 -8.407 1.012 1.00 0.00 7 TYR A O 22
ATOM 10604 N N . CYS A 1 8 ? -3.882 -6.369 1.849 1.00 0.00 8 CYS A N 22
ATOM 10605 C CA . CYS A 1 8 ? -4.631 -6.601 3.124 1.00 0.00 8 CYS A CA 22
ATOM 10606 C C . CYS A 1 8 ? -5.796 -5.609 3.222 1.00 0.00 8 CYS A C 22
ATOM 10607 O O . CYS A 1 8 ? -6.192 -5.010 2.242 1.00 0.00 8 CYS A O 22
ATOM 10614 N N . GLU A 1 9 ? -6.296 -5.474 4.424 1.00 0.00 9 GLU A N 22
ATOM 10615 C CA . GLU A 1 9 ? -7.439 -4.551 4.693 1.00 0.00 9 GLU A CA 22
ATOM 10616 C C . GLU A 1 9 ? -6.915 -3.278 5.379 1.00 0.00 9 GLU A C 22
ATOM 10617 O O . GLU A 1 9 ? -7.310 -2.928 6.475 1.00 0.00 9 GLU A O 22
ATOM 10629 N N . PHE A 1 10 ? -6.021 -2.625 4.678 1.00 0.00 10 PHE A N 22
ATOM 10630 C CA . PHE A 1 10 ? -5.402 -1.358 5.182 1.00 0.00 10 PHE A CA 22
ATOM 10631 C C . PHE A 1 10 ? -5.966 -0.229 4.313 1.00 0.00 10 PHE A C 22
ATOM 10632 O O . PHE A 1 10 ? -5.869 -0.280 3.104 1.00 0.00 10 PHE A O 22
ATOM 10649 N N . ARG A 1 11 ? -6.541 0.748 4.963 1.00 0.00 11 ARG A N 22
ATOM 10650 C CA . ARG A 1 11 ? -7.131 1.916 4.243 1.00 0.00 11 ARG A CA 22
ATOM 10651 C C . ARG A 1 11 ? -6.577 3.187 4.906 1.00 0.00 11 ARG A C 22
ATOM 10652 O O . ARG A 1 11 ? -6.607 3.308 6.118 1.00 0.00 11 ARG A O 22
ATOM 10673 N N . SER A 1 12 ? -6.082 4.094 4.100 1.00 0.00 12 SER A N 22
ATOM 10674 C CA . SER A 1 12 ? -5.506 5.373 4.638 1.00 0.00 12 SER A CA 22
ATOM 10675 C C . SER A 1 12 ? -5.778 6.503 3.650 1.00 0.00 12 SER A C 22
ATOM 10676 O O . SER A 1 12 ? -6.238 6.251 2.560 1.00 0.00 12 SER A O 22
ATOM 10684 N N . ALA A 1 13 ? -5.493 7.724 4.026 1.00 0.00 13 ALA A N 22
ATOM 10685 C CA . ALA A 1 13 ? -5.744 8.864 3.087 1.00 0.00 13 ALA A CA 22
ATOM 10686 C C . ALA A 1 13 ? -4.457 9.660 2.843 1.00 0.00 13 ALA A C 22
ATOM 10687 O O . ALA A 1 13 ? -4.451 10.874 2.913 1.00 0.00 13 ALA A O 22
ATOM 10694 N N . ASP A 1 14 ? -3.399 8.938 2.558 1.00 0.00 14 ASP A N 22
ATOM 10695 C CA . ASP A 1 14 ? -2.086 9.611 2.298 1.00 0.00 14 ASP A CA 22
ATOM 10696 C C . ASP A 1 14 ? -1.480 9.213 0.944 1.00 0.00 14 ASP A C 22
ATOM 10697 O O . ASP A 1 14 ? -1.475 10.011 0.028 1.00 0.00 14 ASP A O 22
ATOM 10706 N N . SER A 1 15 ? -0.997 7.995 0.904 1.00 0.00 15 SER A N 22
ATOM 10707 C CA . SER A 1 15 ? -0.340 7.337 -0.273 1.00 0.00 15 SER A CA 22
ATOM 10708 C C . SER A 1 15 ? 1.138 7.256 0.118 1.00 0.00 15 SER A C 22
ATOM 10709 O O . SER A 1 15 ? 1.753 6.216 -0.001 1.00 0.00 15 SER A O 22
ATOM 10717 N N . SER A 1 16 ? 1.668 8.362 0.587 1.00 0.00 16 SER A N 22
ATOM 10718 C CA . SER A 1 16 ? 3.103 8.393 1.004 1.00 0.00 16 SER A CA 22
ATOM 10719 C C . SER A 1 16 ? 3.307 7.382 2.143 1.00 0.00 16 SER A C 22
ATOM 10720 O O . SER A 1 16 ? 4.363 6.788 2.250 1.00 0.00 16 SER A O 22
ATOM 10728 N N . ASN A 1 17 ? 2.293 7.211 2.959 1.00 0.00 17 ASN A N 22
ATOM 10729 C CA . ASN A 1 17 ? 2.406 6.241 4.094 1.00 0.00 17 ASN A CA 22
ATOM 10730 C C . ASN A 1 17 ? 1.586 4.965 3.793 1.00 0.00 17 ASN A C 22
ATOM 10731 O O . ASN A 1 17 ? 1.214 4.217 4.677 1.00 0.00 17 ASN A O 22
ATOM 10742 N N . LEU A 1 18 ? 1.339 4.770 2.521 1.00 0.00 18 LEU A N 22
ATOM 10743 C CA . LEU A 1 18 ? 0.574 3.589 2.010 1.00 0.00 18 LEU A CA 22
ATOM 10744 C C . LEU A 1 18 ? 1.671 2.761 1.343 1.00 0.00 18 LEU A C 22
ATOM 10745 O O . LEU A 1 18 ? 1.709 1.556 1.452 1.00 0.00 18 LEU A O 22
ATOM 10761 N N . LYS A 1 19 ? 2.538 3.457 0.655 1.00 0.00 19 LYS A N 22
ATOM 10762 C CA . LYS A 1 19 ? 3.675 2.800 -0.041 1.00 0.00 19 LYS A CA 22
ATOM 10763 C C . LYS A 1 19 ? 4.712 2.411 1.031 1.00 0.00 19 LYS A C 22
ATOM 10764 O O . LYS A 1 19 ? 5.527 1.546 0.804 1.00 0.00 19 LYS A O 22
ATOM 10783 N N . THR A 1 20 ? 4.641 3.057 2.173 1.00 0.00 20 THR A N 22
ATOM 10784 C CA . THR A 1 20 ? 5.584 2.777 3.312 1.00 0.00 20 THR A CA 22
ATOM 10785 C C . THR A 1 20 ? 4.965 1.683 4.192 1.00 0.00 20 THR A C 22
ATOM 10786 O O . THR A 1 20 ? 5.557 1.200 5.140 1.00 0.00 20 THR A O 22
ATOM 10797 N N . HIS A 1 21 ? 3.768 1.333 3.823 1.00 0.00 21 HIS A N 22
ATOM 10798 C CA . HIS A 1 21 ? 3.003 0.275 4.525 1.00 0.00 21 HIS A CA 22
ATOM 10799 C C . HIS A 1 21 ? 3.377 -0.897 3.609 1.00 0.00 21 HIS A C 22
ATOM 10800 O O . HIS A 1 21 ? 4.085 -1.767 4.079 1.00 0.00 21 HIS A O 22
ATOM 10814 N N . ILE A 1 22 ? 2.932 -0.899 2.370 1.00 0.00 22 ILE A N 22
ATOM 10815 C CA . ILE A 1 22 ? 3.254 -1.997 1.394 1.00 0.00 22 ILE A CA 22
ATOM 10816 C C . ILE A 1 22 ? 4.719 -2.417 1.597 1.00 0.00 22 ILE A C 22
ATOM 10817 O O . ILE A 1 22 ? 5.010 -3.586 1.737 1.00 0.00 22 ILE A O 22
ATOM 10833 N N . LYS A 1 23 ? 5.573 -1.426 1.606 1.00 0.00 23 LYS A N 22
ATOM 10834 C CA . LYS A 1 23 ? 7.035 -1.629 1.804 1.00 0.00 23 LYS A CA 22
ATOM 10835 C C . LYS A 1 23 ? 7.191 -1.085 3.220 1.00 0.00 23 LYS A C 22
ATOM 10836 O O . LYS A 1 23 ? 7.145 0.116 3.377 1.00 0.00 23 LYS A O 22
ATOM 10855 N N . THR A 1 24 ? 7.381 -1.857 4.254 1.00 0.00 24 THR A N 22
ATOM 10856 C CA . THR A 1 24 ? 7.486 -3.361 4.241 1.00 0.00 24 THR A CA 22
ATOM 10857 C C . THR A 1 24 ? 6.481 -4.233 5.024 1.00 0.00 24 THR A C 22
ATOM 10858 O O . THR A 1 24 ? 6.794 -4.908 5.987 1.00 0.00 24 THR A O 22
ATOM 10869 N N . LYS A 1 25 ? 5.279 -4.166 4.543 1.00 0.00 25 LYS A N 22
ATOM 10870 C CA . LYS A 1 25 ? 4.136 -4.952 5.131 1.00 0.00 25 LYS A CA 22
ATOM 10871 C C . LYS A 1 25 ? 3.896 -6.189 4.247 1.00 0.00 25 LYS A C 22
ATOM 10872 O O . LYS A 1 25 ? 3.526 -7.235 4.743 1.00 0.00 25 LYS A O 22
ATOM 10891 N N . HIS A 1 26 ? 4.110 -6.019 2.964 1.00 0.00 26 HIS A N 22
ATOM 10892 C CA . HIS A 1 26 ? 3.919 -7.121 1.973 1.00 0.00 26 HIS A CA 22
ATOM 10893 C C . HIS A 1 26 ? 5.204 -7.321 1.139 1.00 0.00 26 HIS A C 22
ATOM 10894 O O . HIS A 1 26 ? 5.136 -7.481 -0.064 1.00 0.00 26 HIS A O 22
ATOM 10908 N N . SER A 1 27 ? 6.322 -7.301 1.829 1.00 0.00 27 SER A N 22
ATOM 10909 C CA . SER A 1 27 ? 7.697 -7.477 1.233 1.00 0.00 27 SER A CA 22
ATOM 10910 C C . SER A 1 27 ? 7.766 -7.861 -0.265 1.00 0.00 27 SER A C 22
ATOM 10911 O O . SER A 1 27 ? 7.648 -9.020 -0.615 1.00 0.00 27 SER A O 22
ATOM 10919 N N . LYS A 1 28 ? 7.953 -6.873 -1.106 1.00 0.00 28 LYS A N 22
ATOM 10920 C CA . LYS A 1 28 ? 8.033 -7.127 -2.583 1.00 0.00 28 LYS A CA 22
ATOM 10921 C C . LYS A 1 28 ? 9.496 -7.190 -3.045 1.00 0.00 28 LYS A C 22
ATOM 10922 O O . LYS A 1 28 ? 9.962 -6.412 -3.856 1.00 0.00 28 LYS A O 22
ATOM 10941 N N . GLU A 1 29 ? 10.161 -8.159 -2.474 1.00 0.00 29 GLU A N 22
ATOM 10942 C CA . GLU A 1 29 ? 11.604 -8.425 -2.762 1.00 0.00 29 GLU A CA 22
ATOM 10943 C C . GLU A 1 29 ? 11.783 -9.905 -3.149 1.00 0.00 29 GLU A C 22
ATOM 10944 O O . GLU A 1 29 ? 10.925 -10.717 -2.864 1.00 0.00 29 GLU A O 22
ATOM 10956 N N . LYS A 1 30 ? 12.890 -10.202 -3.783 1.00 0.00 30 LYS A N 22
ATOM 10957 C CA . LYS A 1 30 ? 13.193 -11.604 -4.215 1.00 0.00 30 LYS A CA 22
ATOM 10958 C C . LYS A 1 30 ? 14.565 -12.037 -3.690 1.00 0.00 30 LYS A C 22
ATOM 10959 O O . LYS A 1 30 ? 14.728 -13.056 -3.047 1.00 0.00 30 LYS A O 22
ATOM 10979 N N . LYS A 1 1 ? -11.696 9.482 -1.467 1.00 0.00 1 LYS A N 23
ATOM 10980 C CA . LYS A 1 1 ? -11.365 10.103 -0.151 1.00 0.00 1 LYS A CA 23
ATOM 10981 C C . LYS A 1 1 ? -10.038 9.502 0.337 1.00 0.00 1 LYS A C 23
ATOM 10982 O O . LYS A 1 1 ? -9.083 10.218 0.573 1.00 0.00 1 LYS A O 23
ATOM 11003 N N . THR A 1 2 ? -10.036 8.199 0.471 1.00 0.00 2 THR A N 23
ATOM 11004 C CA . THR A 1 2 ? -8.828 7.444 0.934 1.00 0.00 2 THR A CA 23
ATOM 11005 C C . THR A 1 2 ? -8.367 6.466 -0.150 1.00 0.00 2 THR A C 23
ATOM 11006 O O . THR A 1 2 ? -9.009 6.285 -1.168 1.00 0.00 2 THR A O 23
ATOM 11017 N N . TYR A 1 3 ? -7.242 5.869 0.134 1.00 0.00 3 TYR A N 23
ATOM 11018 C CA . TYR A 1 3 ? -6.592 4.873 -0.762 1.00 0.00 3 TYR A CA 23
ATOM 11019 C C . TYR A 1 3 ? -6.654 3.549 -0.005 1.00 0.00 3 TYR A C 23
ATOM 11020 O O . TYR A 1 3 ? -6.527 3.538 1.205 1.00 0.00 3 TYR A O 23
ATOM 11038 N N . GLN A 1 4 ? -6.828 2.488 -0.745 1.00 0.00 4 GLN A N 23
ATOM 11039 C CA . GLN A 1 4 ? -6.911 1.130 -0.133 1.00 0.00 4 GLN A CA 23
ATOM 11040 C C . GLN A 1 4 ? -5.763 0.241 -0.618 1.00 0.00 4 GLN A C 23
ATOM 11041 O O . GLN A 1 4 ? -5.396 0.258 -1.776 1.00 0.00 4 GLN A O 23
ATOM 11055 N N . CYS A 1 5 ? -5.238 -0.513 0.314 1.00 0.00 5 CYS A N 23
ATOM 11056 C CA . CYS A 1 5 ? -4.110 -1.451 0.036 1.00 0.00 5 CYS A CA 23
ATOM 11057 C C . CYS A 1 5 ? -4.641 -2.593 -0.841 1.00 0.00 5 CYS A C 23
ATOM 11058 O O . CYS A 1 5 ? -5.799 -2.943 -0.735 1.00 0.00 5 CYS A O 23
ATOM 11065 N N . GLN A 1 6 ? -3.781 -3.145 -1.662 1.00 0.00 6 GLN A N 23
ATOM 11066 C CA . GLN A 1 6 ? -4.194 -4.269 -2.568 1.00 0.00 6 GLN A CA 23
ATOM 11067 C C . GLN A 1 6 ? -3.559 -5.590 -2.109 1.00 0.00 6 GLN A C 23
ATOM 11068 O O . GLN A 1 6 ? -3.327 -6.489 -2.894 1.00 0.00 6 GLN A O 23
ATOM 11082 N N . TYR A 1 7 ? -3.308 -5.653 -0.829 1.00 0.00 7 TYR A N 23
ATOM 11083 C CA . TYR A 1 7 ? -2.692 -6.861 -0.208 1.00 0.00 7 TYR A CA 23
ATOM 11084 C C . TYR A 1 7 ? -3.579 -7.261 0.971 1.00 0.00 7 TYR A C 23
ATOM 11085 O O . TYR A 1 7 ? -4.036 -8.383 1.057 1.00 0.00 7 TYR A O 23
ATOM 11103 N N . CYS A 1 8 ? -3.788 -6.303 1.841 1.00 0.00 8 CYS A N 23
ATOM 11104 C CA . CYS A 1 8 ? -4.636 -6.512 3.055 1.00 0.00 8 CYS A CA 23
ATOM 11105 C C . CYS A 1 8 ? -5.770 -5.480 3.018 1.00 0.00 8 CYS A C 23
ATOM 11106 O O . CYS A 1 8 ? -6.047 -4.892 1.990 1.00 0.00 8 CYS A O 23
ATOM 11113 N N . GLU A 1 9 ? -6.383 -5.297 4.159 1.00 0.00 9 GLU A N 23
ATOM 11114 C CA . GLU A 1 9 ? -7.508 -4.326 4.295 1.00 0.00 9 GLU A CA 23
ATOM 11115 C C . GLU A 1 9 ? -7.013 -3.121 5.117 1.00 0.00 9 GLU A C 23
ATOM 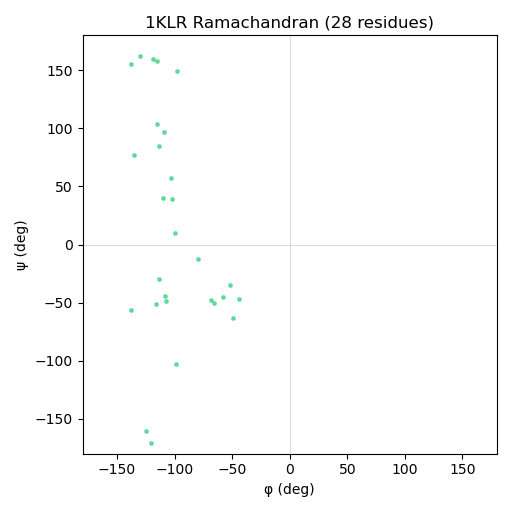11116 O O . GLU A 1 9 ? -7.509 -2.816 6.185 1.00 0.00 9 GLU A O 23
ATOM 11128 N N . PHE A 1 10 ? -6.022 -2.483 4.550 1.00 0.00 10 PHE A N 23
ATOM 11129 C CA . PHE A 1 10 ? -5.374 -1.273 5.154 1.00 0.00 10 PHE A CA 23
ATOM 11130 C C . PHE A 1 10 ? -5.854 -0.073 4.330 1.00 0.00 10 PHE A C 23
ATOM 11131 O O . PHE A 1 10 ? -5.765 -0.098 3.120 1.00 0.00 10 PHE A O 23
ATOM 11148 N N . ARG A 1 11 ? -6.349 0.930 5.005 1.00 0.00 11 ARG A N 23
ATOM 11149 C CA . ARG A 1 11 ? -6.844 2.155 4.305 1.00 0.00 11 ARG A CA 23
ATOM 11150 C C . ARG A 1 11 ? -6.208 3.397 4.934 1.00 0.00 11 ARG A C 23
ATOM 11151 O O . ARG A 1 11 ? -6.182 3.537 6.142 1.00 0.00 11 ARG A O 23
ATOM 11172 N N . SER A 1 12 ? -5.713 4.262 4.085 1.00 0.00 12 SER A N 23
ATOM 11173 C CA . SER A 1 12 ? -5.056 5.528 4.555 1.00 0.00 12 SER A CA 23
ATOM 11174 C C . SER A 1 12 ? -5.375 6.632 3.561 1.00 0.00 12 SER A C 23
ATOM 11175 O O . SER A 1 12 ? -5.615 6.347 2.408 1.00 0.00 12 SER A O 23
ATOM 11183 N N . ALA A 1 13 ? -5.365 7.855 4.013 1.00 0.00 13 ALA A N 23
ATOM 11184 C CA . ALA A 1 13 ? -5.674 8.991 3.092 1.00 0.00 13 ALA A CA 23
ATOM 11185 C C . ALA A 1 13 ? -4.465 9.914 2.952 1.00 0.00 13 ALA A C 23
ATOM 11186 O O . ALA A 1 13 ? -4.588 11.122 3.022 1.00 0.00 13 ALA A O 23
ATOM 11193 N N . ASP A 1 14 ? -3.318 9.305 2.754 1.00 0.00 14 ASP A N 23
ATOM 11194 C CA . ASP A 1 14 ? -2.067 10.114 2.598 1.00 0.00 14 ASP A CA 23
ATOM 11195 C C . ASP A 1 14 ? -1.441 9.826 1.229 1.00 0.00 14 ASP A C 23
ATOM 11196 O O . ASP A 1 14 ? -1.275 10.726 0.431 1.00 0.00 14 ASP A O 23
ATOM 11205 N N . SER A 1 15 ? -1.126 8.566 1.055 1.00 0.00 15 SER A N 23
ATOM 11206 C CA . SER A 1 15 ? -0.496 7.962 -0.169 1.00 0.00 15 SER A CA 23
ATOM 11207 C C . SER A 1 15 ? 0.895 7.510 0.270 1.00 0.00 15 SER A C 23
ATOM 11208 O O . SER A 1 15 ? 1.260 6.367 0.081 1.00 0.00 15 SER A O 23
ATOM 11216 N N . SER A 1 16 ? 1.630 8.428 0.851 1.00 0.00 16 SER A N 23
ATOM 11217 C CA . SER A 1 16 ? 3.017 8.114 1.329 1.00 0.00 16 SER A CA 23
ATOM 11218 C C . SER A 1 16 ? 2.883 6.964 2.325 1.00 0.00 16 SER A C 23
ATOM 11219 O O . SER A 1 16 ? 3.558 5.964 2.219 1.00 0.00 16 SER A O 23
ATOM 11227 N N . ASN A 1 17 ? 1.996 7.175 3.268 1.00 0.00 17 ASN A N 23
ATOM 11228 C CA . ASN A 1 17 ? 1.712 6.173 4.338 1.00 0.00 17 ASN A CA 23
ATOM 11229 C C . ASN A 1 17 ? 1.414 4.804 3.710 1.00 0.00 17 ASN A C 23
ATOM 11230 O O . ASN A 1 17 ? 1.939 3.800 4.144 1.00 0.00 17 ASN A O 23
ATOM 11241 N N . LEU A 1 18 ? 0.583 4.801 2.696 1.00 0.00 18 LEU A N 23
ATOM 11242 C CA . LEU A 1 18 ? 0.213 3.525 2.006 1.00 0.00 18 LEU A CA 23
ATOM 11243 C C . LEU A 1 18 ? 1.408 2.855 1.305 1.00 0.00 18 LEU A C 23
ATOM 11244 O O . LEU A 1 18 ? 1.661 1.688 1.516 1.00 0.00 18 LEU A O 23
ATOM 11260 N N . LYS A 1 19 ? 2.121 3.577 0.485 1.00 0.00 19 LYS A N 23
ATOM 11261 C CA . LYS A 1 19 ? 3.298 2.970 -0.222 1.00 0.00 19 LYS A CA 23
ATOM 11262 C C . LYS A 1 19 ? 4.280 2.426 0.829 1.00 0.00 19 LYS A C 23
ATOM 11263 O O . LYS A 1 19 ? 4.736 1.305 0.727 1.00 0.00 19 LYS A O 23
ATOM 11282 N N . THR A 1 20 ? 4.581 3.227 1.818 1.00 0.00 20 THR A N 23
ATOM 11283 C CA . THR A 1 20 ? 5.520 2.784 2.892 1.00 0.00 20 THR A CA 23
ATOM 11284 C C . THR A 1 20 ? 4.932 1.516 3.520 1.00 0.00 20 THR A C 23
ATOM 11285 O O . THR A 1 20 ? 5.653 0.564 3.729 1.00 0.00 20 THR A O 23
ATOM 11296 N N . HIS A 1 21 ? 3.652 1.540 3.811 1.00 0.00 21 HIS A N 23
ATOM 11297 C CA . HIS A 1 21 ? 2.967 0.357 4.416 1.00 0.00 21 HIS A CA 23
ATOM 11298 C C . HIS A 1 21 ? 3.299 -0.869 3.535 1.00 0.00 21 HIS A C 23
ATOM 11299 O O . HIS A 1 21 ? 3.827 -1.842 4.029 1.00 0.00 21 HIS A O 23
ATOM 11313 N N . ILE A 1 22 ? 2.987 -0.789 2.264 1.00 0.00 22 ILE A N 23
ATOM 11314 C CA . ILE A 1 22 ? 3.265 -1.915 1.309 1.00 0.00 22 ILE A CA 23
ATOM 11315 C C . ILE A 1 22 ? 4.703 -2.458 1.441 1.00 0.00 22 ILE A C 23
ATOM 11316 O O . ILE A 1 22 ? 4.894 -3.657 1.487 1.00 0.00 22 ILE A O 23
ATOM 11332 N N . LYS A 1 23 ? 5.678 -1.585 1.490 1.00 0.00 23 LYS A N 23
ATOM 11333 C CA . LYS A 1 23 ? 7.095 -2.073 1.621 1.00 0.00 23 LYS A CA 23
ATOM 11334 C C . LYS A 1 23 ? 7.420 -2.692 2.996 1.00 0.00 23 LYS A C 23
ATOM 11335 O O . LYS A 1 23 ? 8.053 -3.729 3.079 1.00 0.00 23 LYS A O 23
ATOM 11354 N N . THR A 1 24 ? 6.977 -2.037 4.032 1.00 0.00 24 THR A N 23
ATOM 11355 C CA . THR A 1 24 ? 7.213 -2.504 5.436 1.00 0.00 24 THR A CA 23
ATOM 11356 C C . THR A 1 24 ? 6.464 -3.799 5.806 1.00 0.00 24 THR A C 23
ATOM 11357 O O . THR A 1 24 ? 6.994 -4.645 6.503 1.00 0.00 24 THR A O 23
ATOM 11368 N N . LYS A 1 25 ? 5.256 -3.900 5.318 1.00 0.00 25 LYS A N 23
ATOM 11369 C CA . LYS A 1 25 ? 4.364 -5.071 5.570 1.00 0.00 25 LYS A CA 23
ATOM 11370 C C . LYS A 1 25 ? 4.222 -6.102 4.445 1.00 0.00 25 LYS A C 23
ATOM 11371 O O . LYS A 1 25 ? 4.147 -7.282 4.734 1.00 0.00 25 LYS A O 23
ATOM 11390 N N . HIS A 1 26 ? 4.187 -5.653 3.216 1.00 0.00 26 HIS A N 23
ATOM 11391 C CA . HIS A 1 26 ? 4.032 -6.609 2.064 1.00 0.00 26 HIS A CA 23
ATOM 11392 C C . HIS A 1 26 ? 5.228 -6.792 1.107 1.00 0.00 26 HIS A C 23
ATOM 11393 O O . HIS A 1 26 ? 5.017 -7.121 -0.046 1.00 0.00 26 HIS A O 23
ATOM 11407 N N . SER A 1 27 ? 6.441 -6.591 1.560 1.00 0.00 27 SER A N 23
ATOM 11408 C CA . SER A 1 27 ? 7.603 -6.778 0.628 1.00 0.00 27 SER A CA 23
ATOM 11409 C C . SER A 1 27 ? 8.659 -7.680 1.257 1.00 0.00 27 SER A C 23
ATOM 11410 O O . SER A 1 27 ? 8.630 -8.874 1.033 1.00 0.00 27 SER A O 23
ATOM 11418 N N . LYS A 1 28 ? 9.545 -7.095 2.022 1.00 0.00 28 LYS A N 23
ATOM 11419 C CA . LYS A 1 28 ? 10.625 -7.902 2.683 1.00 0.00 28 LYS A CA 23
ATOM 11420 C C . LYS A 1 28 ? 10.613 -7.633 4.193 1.00 0.00 28 LYS A C 23
ATOM 11421 O O . LYS A 1 28 ? 10.315 -6.538 4.627 1.00 0.00 28 LYS A O 23
ATOM 11440 N N . GLU A 1 29 ? 10.942 -8.659 4.939 1.00 0.00 29 GLU A N 23
ATOM 11441 C CA . GLU A 1 29 ? 10.979 -8.555 6.430 1.00 0.00 29 GLU A CA 23
ATOM 11442 C C . GLU A 1 29 ? 12.296 -9.125 6.990 1.00 0.00 29 GLU A C 23
ATOM 11443 O O . GLU A 1 29 ? 12.307 -10.065 7.762 1.00 0.00 29 GLU A O 23
ATOM 11455 N N . LYS A 1 30 ? 13.372 -8.514 6.562 1.00 0.00 30 LYS A N 23
ATOM 11456 C CA . LYS A 1 30 ? 14.748 -8.918 6.999 1.00 0.00 30 LYS A CA 23
ATOM 11457 C C . LYS A 1 30 ? 15.416 -7.744 7.719 1.00 0.00 30 LYS A C 23
ATOM 11458 O O . LYS A 1 30 ? 15.001 -7.309 8.775 1.00 0.00 30 LYS A O 23
ATOM 11478 N N . LYS A 1 1 ? -8.389 11.255 -1.849 1.00 0.00 1 LYS A N 24
ATOM 11479 C CA . LYS A 1 1 ? -8.493 10.420 -0.618 1.00 0.00 1 LYS A CA 24
ATOM 11480 C C . LYS A 1 1 ? -9.883 9.728 -0.617 1.00 0.00 1 LYS A C 24
ATOM 11481 O O . LYS A 1 1 ? -10.823 10.289 -1.142 1.00 0.00 1 LYS A O 24
ATOM 11502 N N . THR A 1 2 ? -10.051 8.552 -0.058 1.00 0.00 2 THR A N 24
ATOM 11503 C CA . THR A 1 2 ? -8.957 7.782 0.614 1.00 0.00 2 THR A CA 24
ATOM 11504 C C . THR A 1 2 ? -8.392 6.761 -0.367 1.00 0.00 2 THR A C 24
ATOM 11505 O O . THR A 1 2 ? -8.881 6.593 -1.467 1.00 0.00 2 THR A O 24
ATOM 11516 N N . TYR A 1 3 ? -7.362 6.116 0.101 1.00 0.00 3 TYR A N 24
ATOM 11517 C CA . TYR A 1 3 ? -6.644 5.075 -0.686 1.00 0.00 3 TYR A CA 24
ATOM 11518 C C . TYR A 1 3 ? -6.653 3.769 0.102 1.00 0.00 3 TYR A C 24
ATOM 11519 O O . TYR A 1 3 ? -6.596 3.790 1.315 1.00 0.00 3 TYR A O 24
ATOM 11537 N N . GLN A 1 4 ? -6.711 2.674 -0.610 1.00 0.00 4 GLN A N 24
ATOM 11538 C CA . GLN A 1 4 ? -6.730 1.340 0.063 1.00 0.00 4 GLN A CA 24
ATOM 11539 C C . GLN A 1 4 ? -5.578 0.476 -0.462 1.00 0.00 4 GLN A C 24
ATOM 11540 O O . GLN A 1 4 ? -5.057 0.692 -1.537 1.00 0.00 4 GLN A O 24
ATOM 11554 N N . CYS A 1 5 ? -5.230 -0.486 0.346 1.00 0.00 5 CYS A N 24
ATOM 11555 C CA . CYS A 1 5 ? -4.129 -1.444 0.018 1.00 0.00 5 CYS A CA 24
ATOM 11556 C C . CYS A 1 5 ? -4.647 -2.556 -0.908 1.00 0.00 5 CYS A C 24
ATOM 11557 O O . CYS A 1 5 ? -5.839 -2.754 -1.008 1.00 0.00 5 CYS A O 24
ATOM 11564 N N . GLN A 1 6 ? -3.746 -3.253 -1.562 1.00 0.00 6 GLN A N 24
ATOM 11565 C CA . GLN A 1 6 ? -4.176 -4.354 -2.487 1.00 0.00 6 GLN A CA 24
ATOM 11566 C C . GLN A 1 6 ? -3.494 -5.673 -2.078 1.00 0.00 6 GLN A C 24
ATOM 11567 O O . GLN A 1 6 ? -3.052 -6.459 -2.894 1.00 0.00 6 GLN A O 24
ATOM 11581 N N . TYR A 1 7 ? -3.440 -5.853 -0.786 1.00 0.00 7 TYR A N 24
ATOM 11582 C CA . TYR A 1 7 ? -2.825 -7.068 -0.170 1.00 0.00 7 TYR A CA 24
ATOM 11583 C C . TYR A 1 7 ? -3.717 -7.455 1.014 1.00 0.00 7 TYR A C 24
ATOM 11584 O O . TYR A 1 7 ? -4.174 -8.576 1.124 1.00 0.00 7 TYR A O 24
ATOM 11602 N N . CYS A 1 8 ? -3.919 -6.475 1.863 1.00 0.00 8 CYS A N 24
ATOM 11603 C CA . CYS A 1 8 ? -4.761 -6.640 3.084 1.00 0.00 8 CYS A CA 24
ATOM 11604 C C . CYS A 1 8 ? -5.916 -5.630 3.017 1.00 0.00 8 CYS A C 24
ATOM 11605 O O . CYS A 1 8 ? -6.205 -5.066 1.979 1.00 0.00 8 CYS A O 24
ATOM 11612 N N . GLU A 1 9 ? -6.536 -5.436 4.152 1.00 0.00 9 GLU A N 24
ATOM 11613 C CA . GLU A 1 9 ? -7.685 -4.484 4.265 1.00 0.00 9 GLU A CA 24
ATOM 11614 C C . GLU A 1 9 ? -7.256 -3.246 5.072 1.00 0.00 9 GLU A C 24
ATOM 11615 O O . GLU A 1 9 ? -7.815 -2.916 6.102 1.00 0.00 9 GLU A O 24
ATOM 11627 N N . PHE A 1 10 ? -6.257 -2.603 4.524 1.00 0.00 10 PHE A N 24
ATOM 11628 C CA . PHE A 1 10 ? -5.661 -1.367 5.123 1.00 0.00 10 PHE A CA 24
ATOM 11629 C C . PHE A 1 10 ? -6.134 -0.181 4.281 1.00 0.00 10 PHE A C 24
ATOM 11630 O O . PHE A 1 10 ? -5.958 -0.194 3.081 1.00 0.00 10 PHE A O 24
ATOM 11647 N N . ARG A 1 11 ? -6.721 0.793 4.923 1.00 0.00 11 ARG A N 24
ATOM 11648 C CA . ARG A 1 11 ? -7.217 2.004 4.203 1.00 0.00 11 ARG A CA 24
ATOM 11649 C C . ARG A 1 11 ? -6.650 3.223 4.928 1.00 0.00 11 ARG A C 24
ATOM 11650 O O . ARG A 1 11 ? -6.750 3.335 6.136 1.00 0.00 11 ARG A O 24
ATOM 11671 N N . SER A 1 12 ? -6.063 4.096 4.155 1.00 0.00 12 SER A N 24
ATOM 11672 C CA . SER A 1 12 ? -5.449 5.345 4.705 1.00 0.00 12 SER A CA 24
ATOM 11673 C C . SER A 1 12 ? -5.678 6.492 3.730 1.00 0.00 12 SER A C 24
ATOM 11674 O O . SER A 1 12 ? -5.963 6.252 2.575 1.00 0.00 12 SER A O 24
ATOM 11682 N N . ALA A 1 13 ? -5.546 7.710 4.191 1.00 0.00 13 ALA A N 24
ATOM 11683 C CA . ALA A 1 13 ? -5.765 8.878 3.276 1.00 0.00 13 ALA A CA 24
ATOM 11684 C C . ALA A 1 13 ? -4.432 9.535 2.932 1.00 0.00 13 ALA A C 24
ATOM 11685 O O . ALA A 1 13 ? -4.395 10.688 2.556 1.00 0.00 13 ALA A O 24
ATOM 11692 N N . ASP A 1 14 ? -3.385 8.760 3.063 1.00 0.00 14 ASP A N 24
ATOM 11693 C CA . ASP A 1 14 ? -2.011 9.255 2.762 1.00 0.00 14 ASP A CA 24
ATOM 11694 C C . ASP A 1 14 ? -1.469 8.364 1.638 1.00 0.00 14 ASP A C 24
ATOM 11695 O O . ASP A 1 14 ? -1.944 7.266 1.430 1.00 0.00 14 ASP A O 24
ATOM 11704 N N . SER A 1 15 ? -0.484 8.877 0.957 1.00 0.00 15 SER A N 24
ATOM 11705 C CA . SER A 1 15 ? 0.158 8.139 -0.166 1.00 0.00 15 SER A CA 24
ATOM 11706 C C . SER A 1 15 ? 1.559 7.767 0.308 1.00 0.00 15 SER A C 24
ATOM 11707 O O . SER A 1 15 ? 1.922 6.614 0.251 1.00 0.00 15 SER A O 24
ATOM 11715 N N . SER A 1 16 ? 2.307 8.741 0.757 1.00 0.00 16 SER A N 24
ATOM 11716 C CA . SER A 1 16 ? 3.694 8.481 1.258 1.00 0.00 16 SER A CA 24
ATOM 11717 C C . SER A 1 16 ? 3.697 7.362 2.327 1.00 0.00 16 SER A C 24
ATOM 11718 O O . SER A 1 16 ? 4.594 6.542 2.360 1.00 0.00 16 SER A O 24
ATOM 11726 N N . ASN A 1 17 ? 2.680 7.362 3.156 1.00 0.00 17 ASN A N 24
ATOM 11727 C CA . ASN A 1 17 ? 2.548 6.346 4.250 1.00 0.00 17 ASN A CA 24
ATOM 11728 C C . ASN A 1 17 ? 1.743 5.101 3.829 1.00 0.00 17 ASN A C 24
ATOM 11729 O O . ASN A 1 17 ? 1.468 4.241 4.645 1.00 0.00 17 ASN A O 24
ATOM 11740 N N . LEU A 1 18 ? 1.398 5.042 2.566 1.00 0.00 18 LEU A N 24
ATOM 11741 C CA . LEU A 1 18 ? 0.620 3.888 2.011 1.00 0.00 18 LEU A CA 24
ATOM 11742 C C . LEU A 1 18 ? 1.621 3.073 1.188 1.00 0.00 18 LEU A C 24
ATOM 11743 O O . LEU A 1 18 ? 1.676 1.866 1.278 1.00 0.00 18 LEU A O 24
ATOM 11759 N N . LYS A 1 19 ? 2.399 3.759 0.391 1.00 0.00 19 LYS A N 24
ATOM 11760 C CA . LYS A 1 19 ? 3.411 3.046 -0.438 1.00 0.00 19 LYS A CA 24
ATOM 11761 C C . LYS A 1 19 ? 4.386 2.408 0.550 1.00 0.00 19 LYS A C 24
ATOM 11762 O O . LYS A 1 19 ? 4.840 1.306 0.325 1.00 0.00 19 LYS A O 24
ATOM 11781 N N . THR A 1 20 ? 4.679 3.115 1.619 1.00 0.00 20 THR A N 24
ATOM 11782 C CA . THR A 1 20 ? 5.612 2.566 2.649 1.00 0.00 20 THR A CA 24
ATOM 11783 C C . THR A 1 20 ? 4.884 1.365 3.253 1.00 0.00 20 THR A C 24
ATOM 11784 O O . THR A 1 20 ? 5.495 0.327 3.394 1.00 0.00 20 THR A O 24
ATOM 11795 N N . HIS A 1 21 ? 3.623 1.535 3.590 1.00 0.00 21 HIS A N 24
ATOM 11796 C CA . HIS A 1 21 ? 2.829 0.404 4.180 1.00 0.00 21 HIS A CA 24
ATOM 11797 C C . HIS A 1 21 ? 3.092 -0.842 3.303 1.00 0.00 21 HIS A C 24
ATOM 11798 O O . HIS A 1 21 ? 3.528 -1.861 3.789 1.00 0.00 21 HIS A O 24
ATOM 11812 N N . ILE A 1 22 ? 2.829 -0.724 2.031 1.00 0.00 22 ILE A N 24
ATOM 11813 C CA . ILE A 1 22 ? 3.046 -1.854 1.077 1.00 0.00 22 ILE A CA 24
ATOM 11814 C C . ILE A 1 22 ? 4.503 -2.387 1.088 1.00 0.00 22 ILE A C 24
ATOM 11815 O O . ILE A 1 22 ? 4.724 -3.574 0.955 1.00 0.00 22 ILE A O 24
ATOM 11831 N N . LYS A 1 23 ? 5.444 -1.493 1.252 1.00 0.00 23 LYS A N 24
ATOM 11832 C CA . LYS A 1 23 ? 6.895 -1.868 1.271 1.00 0.00 23 LYS A CA 24
ATOM 11833 C C . LYS A 1 23 ? 7.424 -2.156 2.695 1.00 0.00 23 LYS A C 24
ATOM 11834 O O . LYS A 1 23 ? 8.598 -2.411 2.871 1.00 0.00 23 LYS A O 24
ATOM 11853 N N . THR A 1 24 ? 6.548 -2.110 3.667 1.00 0.00 24 THR A N 24
ATOM 11854 C CA . THR A 1 24 ? 6.942 -2.376 5.095 1.00 0.00 24 THR A CA 24
ATOM 11855 C C . THR A 1 24 ? 6.184 -3.572 5.709 1.00 0.00 24 THR A C 24
ATOM 11856 O O . THR A 1 24 ? 6.743 -4.347 6.460 1.00 0.00 24 THR A O 24
ATOM 11867 N N . LYS A 1 25 ? 4.934 -3.667 5.351 1.00 0.00 25 LYS A N 24
ATOM 11868 C CA . LYS A 1 25 ? 3.994 -4.731 5.814 1.00 0.00 25 LYS A CA 24
ATOM 11869 C C . LYS A 1 25 ? 3.950 -5.886 4.814 1.00 0.00 25 LYS A C 24
ATOM 11870 O O . LYS A 1 25 ? 3.828 -7.029 5.211 1.00 0.00 25 LYS A O 24
ATOM 11889 N N . HIS A 1 26 ? 4.050 -5.554 3.553 1.00 0.00 26 HIS A N 24
ATOM 11890 C CA . HIS A 1 26 ? 4.014 -6.622 2.500 1.00 0.00 26 HIS A CA 24
ATOM 11891 C C . HIS A 1 26 ? 5.386 -6.776 1.837 1.00 0.00 26 HIS A C 24
ATOM 11892 O O . HIS A 1 26 ? 5.558 -6.589 0.648 1.00 0.00 26 HIS A O 24
ATOM 11906 N N . SER A 1 27 ? 6.330 -7.121 2.678 1.00 0.00 27 SER A N 24
ATOM 11907 C CA . SER A 1 27 ? 7.743 -7.325 2.234 1.00 0.00 27 SER A CA 24
ATOM 11908 C C . SER A 1 27 ? 8.229 -8.722 2.679 1.00 0.00 27 SER A C 24
ATOM 11909 O O . SER A 1 27 ? 9.281 -8.854 3.276 1.00 0.00 27 SER A O 24
ATOM 11917 N N . LYS A 1 28 ? 7.415 -9.698 2.354 1.00 0.00 28 LYS A N 24
ATOM 11918 C CA . LYS A 1 28 ? 7.640 -11.158 2.661 1.00 0.00 28 LYS A CA 24
ATOM 11919 C C . LYS A 1 28 ? 9.001 -11.506 3.310 1.00 0.00 28 LYS A C 24
ATOM 11920 O O . LYS A 1 28 ? 9.954 -11.835 2.629 1.00 0.00 28 LYS A O 24
ATOM 11939 N N . GLU A 1 29 ? 9.032 -11.411 4.614 1.00 0.00 29 GLU A N 24
ATOM 11940 C CA . GLU A 1 29 ? 10.279 -11.716 5.385 1.00 0.00 29 GLU A CA 24
ATOM 11941 C C . GLU A 1 29 ? 10.014 -13.029 6.153 1.00 0.00 29 GLU A C 24
ATOM 11942 O O . GLU A 1 29 ? 10.172 -13.130 7.356 1.00 0.00 29 GLU A O 24
ATOM 11954 N N . LYS A 1 30 ? 9.604 -13.999 5.377 1.00 0.00 30 LYS A N 24
ATOM 11955 C CA . LYS A 1 30 ? 9.275 -15.373 5.867 1.00 0.00 30 LYS A CA 24
ATOM 11956 C C . LYS A 1 30 ? 10.165 -16.378 5.121 1.00 0.00 30 LYS A C 24
ATOM 11957 O O . LYS A 1 30 ? 10.724 -17.299 5.683 1.00 0.00 30 LYS A O 24
ATOM 11977 N N . LYS A 1 1 ? -10.614 11.320 -0.191 1.00 0.00 1 LYS A N 25
ATOM 11978 C CA . LYS A 1 1 ? -9.129 11.421 -0.323 1.00 0.00 1 LYS A CA 25
ATOM 11979 C C . LYS A 1 1 ? -8.455 10.210 0.362 1.00 0.00 1 LYS A C 25
ATOM 11980 O O . LYS A 1 1 ? -7.461 10.362 1.047 1.00 0.00 1 LYS A O 25
ATOM 12001 N N . THR A 1 2 ? -9.005 9.038 0.154 1.00 0.00 2 THR A N 25
ATOM 12002 C CA . THR A 1 2 ? -8.408 7.817 0.788 1.00 0.00 2 THR A CA 25
ATOM 12003 C C . THR A 1 2 ? -7.827 6.899 -0.284 1.00 0.00 2 THR A C 25
ATOM 12004 O O . THR A 1 2 ? -8.175 6.957 -1.447 1.00 0.00 2 THR A O 25
ATOM 12015 N N . TYR A 1 3 ? -6.939 6.078 0.200 1.00 0.00 3 TYR A N 25
ATOM 12016 C CA . TYR A 1 3 ? -6.212 5.073 -0.627 1.00 0.00 3 TYR A CA 25
ATOM 12017 C C . TYR A 1 3 ? -6.324 3.721 0.089 1.00 0.00 3 TYR A C 25
ATOM 12018 O O . TYR A 1 3 ? -6.292 3.687 1.304 1.00 0.00 3 TYR A O 25
ATOM 12036 N N . GLN A 1 4 ? -6.440 2.662 -0.676 1.00 0.00 4 GLN A N 25
ATOM 12037 C CA . GLN A 1 4 ? -6.562 1.287 -0.094 1.00 0.00 4 GLN A CA 25
ATOM 12038 C C . GLN A 1 4 ? -5.438 0.363 -0.585 1.00 0.00 4 GLN A C 25
ATOM 12039 O O . GLN A 1 4 ? -5.070 0.384 -1.744 1.00 0.00 4 GLN A O 25
ATOM 12053 N N . CYS A 1 5 ? -4.933 -0.423 0.336 1.00 0.00 5 CYS A N 25
ATOM 12054 C CA . CYS A 1 5 ? -3.833 -1.394 0.040 1.00 0.00 5 CYS A CA 25
ATOM 12055 C C . CYS A 1 5 ? -4.366 -2.457 -0.931 1.00 0.00 5 CYS A C 25
ATOM 12056 O O . CYS A 1 5 ? -5.525 -2.814 -0.843 1.00 0.00 5 CYS A O 25
ATOM 12063 N N . GLN A 1 6 ? -3.516 -2.938 -1.805 1.00 0.00 6 GLN A N 25
ATOM 12064 C CA . GLN A 1 6 ? -3.950 -3.981 -2.794 1.00 0.00 6 GLN A CA 25
ATOM 12065 C C . GLN A 1 6 ? -3.322 -5.323 -2.390 1.00 0.00 6 GLN A C 25
ATOM 12066 O O . GLN A 1 6 ? -2.926 -6.122 -3.215 1.00 0.00 6 GLN A O 25
ATOM 12080 N N . TYR A 1 7 ? -3.261 -5.506 -1.096 1.00 0.00 7 TYR A N 25
ATOM 12081 C CA . TYR A 1 7 ? -2.687 -6.746 -0.493 1.00 0.00 7 TYR A CA 25
ATOM 12082 C C . TYR A 1 7 ? -3.613 -7.183 0.645 1.00 0.00 7 TYR A C 25
ATOM 12083 O O . TYR A 1 7 ? -4.103 -8.296 0.655 1.00 0.00 7 TYR A O 25
ATOM 12101 N N . CYS A 1 8 ? -3.818 -6.278 1.570 1.00 0.00 8 CYS A N 25
ATOM 12102 C CA . CYS A 1 8 ? -4.702 -6.539 2.750 1.00 0.00 8 CYS A CA 25
ATOM 12103 C C . CYS A 1 8 ? -5.810 -5.474 2.763 1.00 0.00 8 CYS A C 25
ATOM 12104 O O . CYS A 1 8 ? -6.032 -4.783 1.786 1.00 0.00 8 CYS A O 25
ATOM 12111 N N . GLU A 1 9 ? -6.466 -5.388 3.892 1.00 0.00 9 GLU A N 25
ATOM 12112 C CA . GLU A 1 9 ? -7.579 -4.408 4.082 1.00 0.00 9 GLU A CA 25
ATOM 12113 C C . GLU A 1 9 ? -7.145 -3.244 4.991 1.00 0.00 9 GLU A C 25
ATOM 12114 O O . GLU A 1 9 ? -7.712 -2.974 6.033 1.00 0.00 9 GLU A O 25
ATOM 12126 N N . PHE A 1 10 ? -6.116 -2.586 4.519 1.00 0.00 10 PHE A N 25
ATOM 12127 C CA . PHE A 1 10 ? -5.521 -1.413 5.231 1.00 0.00 10 PHE A CA 25
ATOM 12128 C C . PHE A 1 10 ? -5.852 -0.179 4.377 1.00 0.00 10 PHE A C 25
ATOM 12129 O O . PHE A 1 10 ? -5.570 -0.163 3.196 1.00 0.00 10 PHE A O 25
ATOM 12146 N N . ARG A 1 11 ? -6.445 0.807 5.004 1.00 0.00 11 ARG A N 25
ATOM 12147 C CA . ARG A 1 11 ? -6.824 2.071 4.292 1.00 0.00 11 ARG A CA 25
ATOM 12148 C C . ARG A 1 11 ? -6.127 3.242 4.981 1.00 0.00 11 ARG A C 25
ATOM 12149 O O . ARG A 1 11 ? -6.017 3.266 6.192 1.00 0.00 11 ARG A O 25
ATOM 12170 N N . SER A 1 12 ? -5.673 4.179 4.189 1.00 0.00 12 SER A N 25
ATOM 12171 C CA . SER A 1 12 ? -4.963 5.379 4.752 1.00 0.00 12 SER A CA 25
ATOM 12172 C C . SER A 1 12 ? -5.417 6.601 3.956 1.00 0.00 12 SER A C 25
ATOM 12173 O O . SER A 1 12 ? -5.891 6.438 2.851 1.00 0.00 12 SER A O 25
ATOM 12181 N N . ALA A 1 13 ? -5.267 7.780 4.509 1.00 0.00 13 ALA A N 25
ATOM 12182 C CA . ALA A 1 13 ? -5.700 9.015 3.773 1.00 0.00 13 ALA A CA 25
ATOM 12183 C C . ALA A 1 13 ? -4.531 9.975 3.515 1.00 0.00 13 ALA A C 25
ATOM 12184 O O . ALA A 1 13 ? -4.615 11.163 3.770 1.00 0.00 13 ALA A O 25
ATOM 12191 N N . ASP A 1 14 ? -3.466 9.407 3.007 1.00 0.00 14 ASP A N 25
ATOM 12192 C CA . ASP A 1 14 ? -2.240 10.201 2.687 1.00 0.00 14 ASP A CA 25
ATOM 12193 C C . ASP A 1 14 ? -1.765 9.881 1.256 1.00 0.00 14 ASP A C 25
ATOM 12194 O O . ASP A 1 14 ? -1.776 10.746 0.403 1.00 0.00 14 ASP A O 25
ATOM 12203 N N . SER A 1 15 ? -1.366 8.639 1.086 1.00 0.00 15 SER A N 25
ATOM 12204 C CA . SER A 1 15 ? -0.849 8.021 -0.188 1.00 0.00 15 SER A CA 25
ATOM 12205 C C . SER A 1 15 ? 0.601 7.558 0.022 1.00 0.00 15 SER A C 25
ATOM 12206 O O . SER A 1 15 ? 0.852 6.369 0.008 1.00 0.00 15 SER A O 25
ATOM 12214 N N . SER A 1 16 ? 1.518 8.481 0.214 1.00 0.00 16 SER A N 25
ATOM 12215 C CA . SER A 1 16 ? 2.948 8.075 0.423 1.00 0.00 16 SER A CA 25
ATOM 12216 C C . SER A 1 16 ? 3.063 7.154 1.647 1.00 0.00 16 SER A C 25
ATOM 12217 O O . SER A 1 16 ? 3.950 6.330 1.733 1.00 0.00 16 SER A O 25
ATOM 12225 N N . ASN A 1 17 ? 2.152 7.312 2.575 1.00 0.00 17 ASN A N 25
ATOM 12226 C CA . ASN A 1 17 ? 2.167 6.465 3.806 1.00 0.00 17 ASN A CA 25
ATOM 12227 C C . ASN A 1 17 ? 1.648 5.075 3.422 1.00 0.00 17 ASN A C 25
ATOM 12228 O O . ASN A 1 17 ? 2.182 4.086 3.877 1.00 0.00 17 ASN A O 25
ATOM 12239 N N . LEU A 1 18 ? 0.628 5.022 2.595 1.00 0.00 18 LEU A N 25
ATOM 12240 C CA . LEU A 1 18 ? 0.079 3.692 2.176 1.00 0.00 18 LEU A CA 25
ATOM 12241 C C . LEU A 1 18 ? 1.181 2.900 1.462 1.00 0.00 18 LEU A C 25
ATOM 12242 O O . LEU A 1 18 ? 1.417 1.751 1.777 1.00 0.00 18 LEU A O 25
ATOM 12258 N N . LYS A 1 19 ? 1.829 3.528 0.511 1.00 0.00 19 LYS A N 25
ATOM 12259 C CA . LYS A 1 19 ? 2.921 2.816 -0.226 1.00 0.00 19 LYS A CA 25
ATOM 12260 C C . LYS A 1 19 ? 3.936 2.315 0.791 1.00 0.00 19 LYS A C 25
ATOM 12261 O O . LYS A 1 19 ? 4.358 1.185 0.697 1.00 0.00 19 LYS A O 25
ATOM 12280 N N . THR A 1 20 ? 4.315 3.144 1.733 1.00 0.00 20 THR A N 25
ATOM 12281 C CA . THR A 1 20 ? 5.303 2.682 2.757 1.00 0.00 20 THR A CA 25
ATOM 12282 C C . THR A 1 20 ? 4.722 1.421 3.415 1.00 0.00 20 THR A C 25
ATOM 12283 O O . THR A 1 20 ? 5.395 0.410 3.409 1.00 0.00 20 THR A O 25
ATOM 12294 N N . HIS A 1 21 ? 3.519 1.500 3.955 1.00 0.00 21 HIS A N 25
ATOM 12295 C CA . HIS A 1 21 ? 2.880 0.304 4.606 1.00 0.00 21 HIS A CA 25
ATOM 12296 C C . HIS A 1 21 ? 3.185 -0.942 3.746 1.00 0.00 21 HIS A C 25
ATOM 12297 O O . HIS A 1 21 ? 3.772 -1.890 4.222 1.00 0.00 21 HIS A O 25
ATOM 12311 N N . ILE A 1 22 ? 2.782 -0.890 2.499 1.00 0.00 22 ILE A N 25
ATOM 12312 C CA . ILE A 1 22 ? 3.016 -2.027 1.561 1.00 0.00 22 ILE A CA 25
ATOM 12313 C C . ILE A 1 22 ? 4.468 -2.554 1.546 1.00 0.00 22 ILE A C 25
ATOM 12314 O O . ILE A 1 22 ? 4.711 -3.730 1.727 1.00 0.00 22 ILE A O 25
ATOM 12330 N N . LYS A 1 23 ? 5.393 -1.657 1.337 1.00 0.00 23 LYS A N 25
ATOM 12331 C CA . LYS A 1 23 ? 6.839 -2.028 1.285 1.00 0.00 23 LYS A CA 25
ATOM 12332 C C . LYS A 1 23 ? 7.461 -2.531 2.595 1.00 0.00 23 LYS A C 25
ATOM 12333 O O . LYS A 1 23 ? 8.477 -3.197 2.540 1.00 0.00 23 LYS A O 25
ATOM 12352 N N . THR A 1 24 ? 6.866 -2.215 3.719 1.00 0.00 24 THR A N 25
ATOM 12353 C CA . THR A 1 24 ? 7.420 -2.678 5.040 1.00 0.00 24 THR A CA 25
ATOM 12354 C C . THR A 1 24 ? 6.539 -3.759 5.709 1.00 0.00 24 THR A C 25
ATOM 12355 O O . THR A 1 24 ? 6.962 -4.391 6.659 1.00 0.00 24 THR A O 25
ATOM 12366 N N . LYS A 1 25 ? 5.350 -3.940 5.197 1.00 0.00 25 LYS A N 25
ATOM 12367 C CA . LYS A 1 25 ? 4.382 -4.950 5.747 1.00 0.00 25 LYS A CA 25
ATOM 12368 C C . LYS A 1 25 ? 4.199 -6.190 4.869 1.00 0.00 25 LYS A C 25
ATOM 12369 O O . LYS A 1 25 ? 4.007 -7.271 5.390 1.00 0.00 25 LYS A O 25
ATOM 12388 N N . HIS A 1 26 ? 4.261 -6.012 3.574 1.00 0.00 26 HIS A N 25
ATOM 12389 C CA . HIS A 1 26 ? 4.084 -7.160 2.637 1.00 0.00 26 HIS A CA 25
ATOM 12390 C C . HIS A 1 26 ? 5.380 -7.618 1.980 1.00 0.00 26 HIS A C 25
ATOM 12391 O O . HIS A 1 26 ? 5.673 -8.799 1.957 1.00 0.00 26 HIS A O 25
ATOM 12405 N N . SER A 1 27 ? 6.108 -6.664 1.473 1.00 0.00 27 SER A N 25
ATOM 12406 C CA . SER A 1 27 ? 7.411 -6.972 0.796 1.00 0.00 27 SER A CA 25
ATOM 12407 C C . SER A 1 27 ? 8.618 -6.475 1.605 1.00 0.00 27 SER A C 25
ATOM 12408 O O . SER A 1 27 ? 8.473 -5.830 2.624 1.00 0.00 27 SER A O 25
ATOM 12416 N N . LYS A 1 28 ? 9.773 -6.820 1.096 1.00 0.00 28 LYS A N 25
ATOM 12417 C CA . LYS A 1 28 ? 11.081 -6.445 1.709 1.00 0.00 28 LYS A CA 25
ATOM 12418 C C . LYS A 1 28 ? 11.916 -5.813 0.584 1.00 0.00 28 LYS A C 25
ATOM 12419 O O . LYS A 1 28 ? 12.484 -6.544 -0.205 1.00 0.00 28 LYS A O 25
ATOM 12438 N N . GLU A 1 29 ? 11.952 -4.501 0.561 1.00 0.00 29 GLU A N 25
ATOM 12439 C CA . GLU A 1 29 ? 12.718 -3.707 -0.467 1.00 0.00 29 GLU A CA 25
ATOM 12440 C C . GLU A 1 29 ? 13.073 -4.494 -1.745 1.00 0.00 29 GLU A C 25
ATOM 12441 O O . GLU A 1 29 ? 14.094 -5.151 -1.826 1.00 0.00 29 GLU A O 25
ATOM 12453 N N . LYS A 1 30 ? 12.191 -4.388 -2.706 1.00 0.00 30 LYS A N 25
ATOM 12454 C CA . LYS A 1 30 ? 12.368 -5.092 -4.013 1.00 0.00 30 LYS A CA 25
ATOM 12455 C C . LYS A 1 30 ? 12.960 -4.136 -5.061 1.00 0.00 30 LYS A C 25
ATOM 12456 O O . LYS A 1 30 ? 14.068 -3.654 -4.946 1.00 0.00 30 LYS A O 25
#

GO terms:
  GO:0005515 protein binding (F, IPI)

Secondary structure (DSSP, 8-state):
-----SSSS---S-SHHHHHHHHHHTSS--

Radius of gyration: 9.13 Å; Cα contacts (8 Å, |Δi|>4): 29; chains: 1; bounding box: 25×22×8 Å

InterPro domains:
  IPR006794 Transcriptional activator, Zfx/Zfy domain [PF04704] (73-406)
  IPR013087 Zinc finger C2H2-type [PF00096] (421-443)
  IPR013087 Zinc finger C2H2-type [PF00096] (485-506)
  IPR013087 Zinc finger C2H2-type [PF00096] (544-566)
  IPR013087 Zinc finger C2H2-type [PF00096] (658-680)
  IPR013087 Zinc finger C2H2-type [PF00096] (715-737)
  IPR013087 Zinc finger C2H2-type [PS00028] (423-443)
  IPR013087 Zinc finger C2H2-type [PS00028] (486-506)
  IPR013087 Zinc finger C2H2-type [PS00028] (546-566)
  IPR013087 Zinc finger C2H2-type [PS00028] (603-623)
  IPR013087 Zinc finger C2H2-type [PS00028] (660-680)
  IPR013087 Zinc finger C2H2-type [PS00028] (717-737)
  IPR013087 Zinc finger C2H2-type [PS00028] (774-795)
  IPR013087 Zinc finger C2H2-type [PS50157] (421-451)
  IPR013087 Zinc finger C2H2-type [PS50157] (484-511)
  IPR013087 Zinc finger C2H2-type [PS50157] (515-543)
  IPR013087 Zinc finger C2H2-type [PS50157] (544-571)
  IPR013087 Zinc finger C2H2-type [PS50157] (572-600)
  IPR013087 Zinc finger C2H2-type [PS50157] (601-628)
  IPR013087 Zinc finger C2H2-type [PS50157] (629-657)

Sequence (30 aa):
KTYQCQYCEFRSADSSNLKTHIKTKHSKEKKTYQCQYCEFRSADSSNLKTHIKTKHSKEKKTYQCQYCEFRSADSSNLKTHIKTKHSKEKKTYQCQYCEFRSADSSNLKTHIKTKHSKEKKTYQCQYCEFRSADSSNLKTHIKTKHSKEKKTYQCQYCEFRSADSSNLKTHIKTKHSKEKKTYQCQYCEFRSADSSNLKTHIKTKHSKEKKTYQCQYCEFRSADSSNLKTHIKTKHSKEKKTYQCQYCEFRSADSSNLKTHIKTKHSKEKKTYQCQYCEFRSADSSNLKTHIKTKHSKEKKTYQCQYCEFRSADSSNLKTHIKTKHSKEKKTYQCQYCEFRSADSSNLKTHIKTKHSKEKKTYQCQYCEFRSADSSNLKTHIKTKHSKEKKTYQCQYCEFRSADSSNLKTHIKTKHSKEKKTYQCQYCEFRSADSSNLKTHIKTKHSKEKKTYQCQYCEFRSADSSNLKTHIKTKHSKEKKTYQCQYCEFRSADSSNLKTHIKTKHSKEKKTYQCQYCEFRSADSSNLKTHIKTKHSKEKKTYQCQYCEFRSADSSNLKTHIKTKHSKEKKTYQCQYCEFRSADSSNLKTHIKTKHSKEKKTYQCQYCEFRSADSSNLKTHIKTKHSKEKKTYQCQYCEFRSADSSNLKTHIKTKHSKEKKTYQCQYCEFRSADSSNLKTHIKTKHSKEKKTYQCQYCEFRSADSSNLKTHIKTKHSKEKKTYQCQYCEFRSADSSNLKTHIKTKHSKEK

Solvent-accessible surface area: 2740 Å² total; per-residue (Å²): 243,60,104,72,2,136,134,55,145,58,149,27,86,54,44,84,88,6,121,73,18,37,119,45,122,65,71,122,165,233

Nearest PDB structures (foldseek):
  1kls-assembly1_A  TM=8.271E-01  e=8.149E-04  unclassified
  2rv0-assembly1_A  TM=8.476E-01  e=9.557E-02  Homo sapiens
  5kkq-assembly2_D  TM=9.193E-01  e=4.140E-01  Homo sapiens
  2rv6-assembly1_A  TM=8.288E-01  e=5.551E-01  Homo sapiens
  8ssu-assembly1_A  TM=8.569E-01  e=6.916E-01  Homo sapiens

Foldseek 3Di:
DKDAAPPDGDIDRPPVVNVVCCCVPPHPDD

Organism: Homo sapiens (NCBI:txid9606)